Protein 5XW5 (pdb70)

Structure (mmCIF, N/CA/C/O backbone):
data_5XW5
#
_entry.id   5XW5
#
_cell.length_a   82.930
_cell.length_b   95.930
_cell.length_c   138.620
_cell.angle_alpha   90.000
_cell.angle_beta   90.000
_cell.angle_gamma   90.000
#
_symmetry.space_group_name_H-M   'P 21 21 21'
#
loop_
_entity.id
_entity.type
_entity.pdbx_description
1 polymer 'Tyrosine-protein phosphatase CDC14'
2 polymer 'Regulatory protein SWI6'
3 non-polymer 'SULFATE ION'
4 water water
#
loop_
_atom_site.group_PDB
_atom_site.id
_atom_site.type_symbol
_atom_site.label_atom_id
_atom_site.label_alt_id
_atom_site.label_comp_id
_atom_site.label_asym_id
_atom_site.label_entity_id
_atom_site.label_seq_id
_atom_site.pdbx_PDB_ins_code
_atom_site.Cartn_x
_atom_site.Cartn_y
_atom_site.Cartn_z
_atom_site.occupancy
_atom_site.B_iso_or_equiv
_atom_site.auth_seq_id
_atom_site.auth_comp_id
_atom_site.auth_asym_id
_atom_site.auth_atom_id
_atom_site.pdbx_PDB_model_num
ATOM 1 N N . ILE A 1 30 ? -3.782 -0.761 -64.912 1.00 41.77 -11 ILE A N 1
ATOM 2 C CA . ILE A 1 30 ? -4.587 0.060 -64.023 1.00 40.47 -11 ILE A CA 1
ATOM 3 C C . ILE A 1 30 ? -4.983 1.341 -64.737 1.00 42.51 -11 ILE A C 1
ATOM 4 O O . ILE A 1 30 ? -4.121 2.138 -65.106 1.00 40.15 -11 ILE A O 1
ATOM 9 N N . PRO A 1 31 ? -6.283 1.540 -64.932 1.00 46.15 -10 PRO A N 1
ATOM 10 C CA . PRO A 1 31 ? -6.742 2.761 -65.600 1.00 52.53 -10 PRO A CA 1
ATOM 11 C C . PRO A 1 31 ? -6.564 3.983 -64.715 1.00 48.88 -10 PRO A C 1
ATOM 12 O O . PRO A 1 31 ? -6.566 3.901 -63.482 1.00 37.50 -10 PRO A O 1
ATOM 16 N N . THR A 1 32 ? -6.395 5.129 -65.369 1.00 39.67 -9 THR A N 1
ATOM 17 C CA . THR A 1 32 ? -6.322 6.395 -64.654 1.00 37.35 -9 THR A CA 1
ATOM 18 C C . THR A 1 32 ? -7.637 6.662 -63.931 1.00 42.27 -9 THR A C 1
ATOM 19 O O . THR A 1 32 ? -8.710 6.257 -64.384 1.00 43.36 -9 THR A O 1
ATOM 23 N N . THR A 1 33 ? -7.546 7.344 -62.793 1.00 43.89 -8 THR A N 1
ATOM 24 C CA . THR A 1 33 ? -8.716 7.693 -62.005 1.00 42.59 -8 THR A CA 1
ATOM 25 C C . THR A 1 33 ? -8.428 9.017 -61.311 1.00 49.44 -8 THR A C 1
ATOM 26 O O . THR A 1 33 ? -7.318 9.556 -61.401 1.00 39.32 -8 THR A O 1
ATOM 30 N N . GLU A 1 34 ? -9.448 9.555 -60.633 1.00 53.74 -7 GLU A N 1
ATO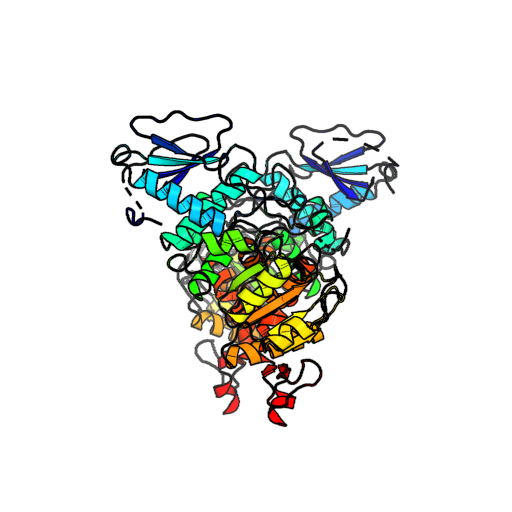M 31 C CA . GLU A 1 34 ? -9.282 10.787 -59.864 1.00 53.04 -7 GLU A CA 1
ATOM 32 C C . GLU A 1 34 ? -8.146 10.633 -58.857 1.00 51.99 -7 GLU A C 1
ATOM 33 O O . GLU A 1 34 ? -8.026 9.602 -58.196 1.00 49.59 -7 GLU A O 1
ATOM 39 N N . ASN A 1 35 ? -7.287 11.646 -58.771 1.00 47.72 -6 ASN A N 1
ATOM 40 C CA . ASN A 1 35 ? -6.056 11.555 -57.994 1.00 49.18 -6 ASN A CA 1
ATOM 41 C C . ASN A 1 35 ? -6.359 11.906 -56.540 1.00 55.51 -6 ASN A C 1
ATOM 42 O O . ASN A 1 35 ? -6.613 13.071 -56.208 1.00 56.60 -6 ASN A O 1
ATOM 47 N N . LEU A 1 36 ? -6.305 10.903 -55.670 1.00 48.02 -5 LEU A N 1
ATOM 48 C CA . LEU A 1 36 ? -6.651 11.084 -54.263 1.00 53.55 -5 LEU A CA 1
ATOM 49 C C . LEU A 1 36 ? -5.496 11.661 -53.450 1.00 43.77 -5 LEU A C 1
ATOM 50 O O . LEU A 1 36 ? -5.478 11.557 -52.226 1.00 48.52 -5 LEU A O 1
ATOM 55 N N . ARG A 1 43 ? -15.776 17.502 -49.889 1.00 72.50 2 ARG A N 1
ATOM 56 C CA . ARG A 1 43 ? -16.935 16.634 -49.707 1.00 62.50 2 ARG A CA 1
ATOM 57 C C . ARG A 1 43 ? -17.212 16.424 -48.222 1.00 61.42 2 ARG A C 1
ATOM 58 O O . ARG A 1 43 ? -16.291 16.410 -47.406 1.00 61.07 2 ARG A O 1
ATOM 66 N N . ARG A 1 44 ? -18.486 16.264 -47.876 1.00 62.96 3 ARG A N 1
ATOM 67 C CA . ARG A 1 44 ? -18.889 16.129 -46.485 1.00 65.85 3 ARG A CA 1
ATOM 68 C C . ARG A 1 44 ? -18.940 14.658 -46.080 1.00 62.36 3 ARG A C 1
ATOM 69 O O . ARG A 1 44 ? -19.170 13.770 -46.905 1.00 58.88 3 ARG A O 1
ATOM 77 N N . SER A 1 45 ? -18.722 14.413 -44.791 1.00 63.28 4 SER A N 1
ATOM 78 C CA . SER A 1 45 ? -18.607 13.057 -44.278 1.00 63.95 4 SER A CA 1
ATOM 79 C C . SER A 1 45 ? -19.958 12.354 -44.240 1.00 64.48 4 SER A C 1
ATOM 80 O O . SER A 1 45 ? -21.005 12.975 -44.048 1.00 72.15 4 SER A O 1
ATOM 83 N N . VAL A 1 46 ? -19.921 11.041 -44.436 1.00 61.91 5 VAL A N 1
ATOM 84 C CA . VAL A 1 46 ? -21.056 10.164 -44.183 1.00 59.44 5 VAL A CA 1
ATOM 85 C C . VAL A 1 46 ? -20.685 9.259 -43.018 1.00 58.96 5 VAL A C 1
ATOM 86 O O . VAL A 1 46 ? -19.505 8.982 -42.773 1.00 57.67 5 VAL A O 1
ATOM 90 N N . TYR A 1 47 ? -21.700 8.795 -42.291 1.00 62.75 6 TYR A N 1
ATOM 91 C CA . TYR A 1 47 ? -21.483 8.046 -41.057 1.00 60.67 6 TYR A CA 1
ATOM 92 C C . TYR A 1 47 ? -22.225 6.721 -41.128 1.00 60.18 6 TYR A C 1
ATOM 93 O O . TYR A 1 47 ? -23.459 6.696 -41.194 1.00 60.02 6 TYR A O 1
ATOM 102 N N . LEU A 1 48 ? -21.461 5.628 -41.110 1.00 56.69 7 LEU A N 1
ATOM 103 C CA . LEU A 1 48 ? -21.993 4.276 -41.129 1.00 49.96 7 LEU A CA 1
ATOM 104 C C . LEU A 1 48 ? -21.365 3.485 -39.994 1.00 54.83 7 LEU A C 1
ATOM 105 O O . LEU A 1 48 ? -20.192 3.679 -39.670 1.00 50.96 7 LEU A O 1
ATOM 110 N N . ASP A 1 49 ? -22.146 2.584 -39.398 1.00 55.75 8 ASP A N 1
ATOM 111 C CA . ASP A 1 49 ? -21.585 1.702 -38.387 1.00 56.79 8 ASP A CA 1
ATOM 112 C C . ASP A 1 49 ? -20.646 0.695 -39.037 1.00 50.48 8 ASP A C 1
ATOM 113 O O . ASP A 1 49 ? -20.789 0.352 -40.214 1.00 50.74 8 ASP A O 1
ATOM 118 N N . ASN A 1 50 ? -19.661 0.237 -38.258 1.00 44.39 9 ASN A N 1
ATOM 119 C CA . ASN A 1 50 ? -18.686 -0.756 -38.723 1.00 47.85 9 ASN A CA 1
ATOM 120 C C . ASN A 1 50 ? -17.991 -0.302 -40.002 1.00 39.62 9 ASN A C 1
ATOM 121 O O . ASN A 1 50 ? -17.638 -1.118 -40.857 1.00 40.45 9 ASN A O 1
ATOM 126 N N . THR A 1 51 ? -17.794 1.008 -40.137 1.00 34.46 10 THR A N 1
ATOM 127 C CA . THR A 1 51 ? -17.146 1.592 -41.302 1.00 33.75 10 THR A CA 1
ATOM 128 C C . THR A 1 51 ? -16.088 2.590 -40.844 1.00 33.41 10 THR A C 1
ATOM 129 O O . THR A 1 51 ? -16.292 3.327 -39.877 1.00 34.78 10 THR A O 1
ATOM 133 N N . ILE A 1 52 ? -14.950 2.590 -41.529 1.00 30.71 11 ILE A N 1
ATOM 134 C CA . ILE A 1 52 ? -13.835 3.478 -41.226 1.00 27.82 11 ILE A CA 1
ATOM 135 C C . ILE A 1 52 ? -13.638 4.418 -42.402 1.00 27.47 11 ILE A C 1
ATOM 136 O O . ILE A 1 52 ? -13.668 3.991 -43.562 1.00 30.27 11 ILE A O 1
ATOM 141 N N . GLU A 1 53 ? -13.407 5.694 -42.105 1.00 29.67 12 GLU A N 1
ATOM 142 C CA . GLU A 1 53 ? -13.246 6.713 -43.131 1.00 26.03 12 GLU A CA 1
ATOM 143 C C . GLU A 1 53 ? -11.781 6.823 -43.539 1.00 28.38 12 GLU A C 1
ATOM 144 O O . GLU A 1 53 ? -10.922 7.125 -42.706 1.00 28.30 12 GLU A O 1
ATOM 150 N N . PHE A 1 54 ? -11.491 6.586 -44.819 1.00 26.38 13 PHE A N 1
ATOM 151 C CA . PHE A 1 54 ? -10.153 6.857 -45.337 1.00 25.90 13 PHE A CA 1
ATOM 152 C C . PHE A 1 54 ? -10.050 8.230 -45.983 1.00 28.67 13 PHE A C 1
ATOM 153 O O . PHE A 1 54 ? -9.125 8.995 -45.682 1.00 34.85 13 PHE A O 1
ATOM 161 N N . LEU A 1 55 ? -10.989 8.556 -46.864 1.00 31.58 14 LEU A N 1
ATOM 162 C CA . LEU A 1 55 ? -11.091 9.876 -47.471 1.00 32.45 14 LEU A CA 1
ATOM 163 C C . LEU A 1 55 ? -12.517 10.358 -47.257 1.00 33.15 14 LEU A C 1
ATOM 164 O O . LEU A 1 55 ? -13.467 9.686 -47.671 1.00 29.26 14 LEU A O 1
ATOM 169 N N . ARG A 1 56 ? -12.666 11.500 -46.588 1.00 33.99 15 ARG A N 1
ATOM 170 C CA . ARG A 1 56 ? -13.988 11.992 -46.214 1.00 33.00 15 ARG A CA 1
ATOM 171 C C . ARG A 1 56 ? -14.900 12.095 -47.432 1.00 37.31 15 ARG A C 1
ATOM 172 O O . ARG A 1 56 ? -14.560 12.745 -48.425 1.00 41.46 15 ARG A O 1
ATOM 180 N N . GLY A 1 57 ? -16.044 11.421 -47.360 1.00 33.72 16 GLY A N 1
ATOM 181 C CA . GLY A 1 57 ? -17.046 11.453 -48.401 1.00 36.77 16 GLY A CA 1
ATOM 182 C C . GLY A 1 57 ? -16.763 10.620 -49.632 1.00 41.25 16 GLY A C 1
ATOM 183 O O . GLY A 1 57 ? -17.573 10.644 -50.566 1.00 36.18 16 GLY A O 1
ATOM 184 N N . ARG A 1 58 ? -15.665 9.865 -49.673 1.00 35.01 17 ARG A N 1
ATOM 185 C CA . ARG A 1 58 ? -15.309 9.225 -50.935 1.00 33.08 17 ARG A CA 1
ATOM 186 C C . ARG A 1 58 ? -14.814 7.787 -50.790 1.00 34.68 17 ARG A C 1
ATOM 187 O O . ARG A 1 58 ? -15.171 6.935 -51.609 1.00 27.77 17 ARG A O 1
ATOM 195 N N . VAL A 1 59 ? -13.985 7.493 -49.789 1.00 30.12 18 VAL A N 1
ATOM 196 C CA . VAL A 1 59 ? -13.441 6.141 -49.628 1.00 26.17 18 VAL A CA 1
ATOM 197 C C . VAL A 1 59 ? -13.622 5.699 -48.186 1.00 26.24 18 VAL A C 1
ATOM 198 O O . VAL A 1 59 ? -13.107 6.345 -47.263 1.00 29.19 18 VAL A O 1
ATOM 202 N N . TYR A 1 60 ? -14.333 4.589 -47.998 1.00 24.91 19 TYR A N 1
ATOM 203 C CA . TYR A 1 60 ? -14.592 4.024 -46.684 1.00 28.49 19 TYR A CA 1
ATOM 204 C C . TYR A 1 60 ? -14.248 2.540 -46.681 1.00 27.54 19 TYR A C 1
ATOM 205 O O . TYR A 1 60 ? -14.194 1.887 -47.727 1.00 26.66 19 TYR A O 1
ATOM 214 N N . LEU A 1 61 ? -14.024 2.010 -45.482 1.00 23.61 20 LEU A N 1
ATOM 215 C CA . LEU A 1 61 ? -13.696 0.600 -45.292 1.00 25.99 20 LEU A CA 1
ATOM 216 C C . LEU A 1 61 ? -14.709 -0.008 -44.334 1.00 22.88 20 LEU A C 1
ATOM 217 O O . LEU A 1 61 ? -14.759 0.363 -43.158 1.00 26.38 20 LEU A O 1
ATOM 222 N N . GLY A 1 62 ? -15.514 -0.946 -44.830 1.00 27.91 21 GLY A N 1
ATOM 223 C CA . GLY A 1 62 ? -16.543 -1.576 -44.040 1.00 23.83 21 GLY A CA 1
ATOM 224 C C . GLY A 1 62 ? -16.271 -3.051 -43.790 1.00 23.48 21 GLY A C 1
ATOM 225 O O . GLY A 1 62 ? -15.430 -3.690 -44.427 1.00 23.06 21 GLY A O 1
ATOM 226 N N . ALA A 1 63 ? -17.030 -3.593 -42.842 1.00 25.96 22 ALA A N 1
ATOM 227 C CA . ALA A 1 63 ? -17.003 -5.019 -42.533 1.00 29.89 22 ALA A CA 1
ATOM 228 C C . ALA A 1 63 ? -18.425 -5.466 -42.231 1.00 32.82 22 ALA A C 1
ATOM 229 O O . ALA A 1 63 ? -19.022 -5.008 -41.253 1.00 36.78 22 ALA A O 1
ATOM 231 N N . TYR A 1 64 ? -18.962 -6.351 -43.066 1.00 33.17 23 TYR A N 1
ATOM 232 C CA . TYR A 1 64 ? -20.343 -6.798 -42.950 1.00 39.86 23 TYR A CA 1
ATOM 233 C C . TYR A 1 64 ? -20.427 -8.286 -43.251 1.00 38.24 23 TYR A C 1
ATOM 234 O O . TYR A 1 64 ? -19.742 -8.785 -44.148 1.00 46.56 23 TYR A O 1
ATOM 243 N N . ASP A 1 65 ? -21.285 -8.986 -42.517 1.00 47.85 24 ASP A N 1
ATOM 244 C CA . ASP A 1 65 ? -21.546 -10.389 -42.809 1.00 53.19 24 ASP A CA 1
ATOM 245 C C . ASP A 1 65 ? -22.722 -10.578 -43.762 1.00 60.81 24 ASP A C 1
ATOM 246 O O . ASP A 1 65 ? -23.115 -11.719 -44.030 1.00 58.54 24 ASP A O 1
ATOM 251 N N . TYR A 1 66 ? -23.274 -9.491 -44.288 1.00 54.08 25 TYR A N 1
ATOM 252 C CA . TYR A 1 66 ? -24.330 -9.504 -45.291 1.00 56.54 25 TYR A CA 1
ATOM 253 C C . TYR A 1 66 ? -23.868 -8.703 -46.508 1.00 52.15 25 TYR A C 1
ATOM 254 O O . TYR A 1 66 ? -22.746 -8.192 -46.556 1.00 48.42 25 TYR A O 1
ATOM 263 N N . THR A 1 67 ? -24.744 -8.590 -47.502 1.00 48.81 26 THR A N 1
ATOM 264 C CA . THR A 1 67 ? -24.435 -7.787 -48.675 1.00 46.37 26 THR A CA 1
ATOM 265 C C . THR A 1 67 ? -25.159 -6.454 -48.570 1.00 49.54 26 THR A C 1
ATOM 266 O O . THR A 1 67 ? -26.388 -6.414 -48.729 1.00 53.22 26 THR A O 1
ATOM 270 N N . PRO A 1 68 ? -24.461 -5.350 -48.307 1.00 45.91 27 PRO A N 1
ATOM 271 C CA . PRO A 1 68 ? -25.150 -4.060 -48.189 1.00 46.77 27 PRO A CA 1
ATOM 272 C C . PRO A 1 68 ? -25.664 -3.585 -49.540 1.00 48.90 27 PRO A C 1
ATOM 273 O O . PRO A 1 68 ? -25.040 -3.815 -50.580 1.00 47.11 27 PRO A O 1
ATOM 277 N N . GLU A 1 69 ? -26.814 -2.918 -49.517 1.00 47.22 28 GLU A N 1
ATOM 278 C CA . GLU A 1 69 ? -27.432 -2.413 -50.734 1.00 46.07 28 GLU A CA 1
ATOM 279 C C . GLU A 1 69 ? -26.885 -1.032 -51.063 1.00 38.21 28 GLU A C 1
ATOM 280 O O . GLU A 1 69 ? -26.716 -0.192 -50.176 1.00 37.00 28 GLU A O 1
ATOM 286 N N . ASP A 1 70 ? -26.602 -0.809 -52.344 1.00 35.26 29 ASP A N 1
ATOM 287 C CA . ASP A 1 70 ? -26.183 0.507 -52.798 1.00 41.13 29 ASP A CA 1
ATOM 288 C C . ASP A 1 70 ? -27.319 1.513 -52.645 1.00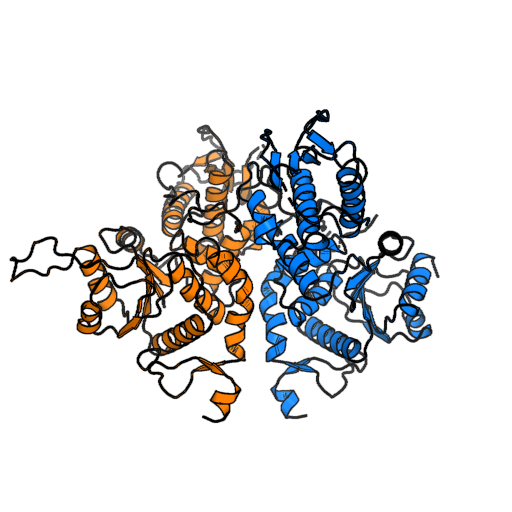 46.22 29 ASP A C 1
ATOM 289 O O . ASP A 1 70 ? -28.487 1.198 -52.880 1.00 47.40 29 ASP A O 1
ATOM 294 N N . THR A 1 71 ? -26.972 2.725 -52.236 1.00 50.34 30 THR A N 1
ATOM 295 C CA . THR A 1 71 ? -27.912 3.831 -52.145 1.00 52.05 30 THR A CA 1
ATOM 296 C C . THR A 1 71 ? -27.561 4.879 -53.194 1.00 54.92 30 THR A C 1
ATOM 297 O O . THR A 1 71 ? -26.624 4.719 -53.984 1.00 49.91 30 THR A O 1
ATOM 301 N N . ASP A 1 72 ? -28.332 5.969 -53.202 1.00 56.68 31 ASP A N 1
ATOM 302 C CA . ASP A 1 72 ? -28.009 7.081 -54.085 1.00 51.78 31 ASP A CA 1
ATOM 303 C C . ASP A 1 72 ? -26.761 7.820 -53.628 1.00 48.78 31 ASP A C 1
ATOM 304 O O . ASP A 1 72 ? -26.161 8.550 -54.422 1.00 44.78 31 ASP A O 1
ATOM 309 N N . GLU A 1 73 ? -26.354 7.637 -52.372 1.00 48.50 32 GLU A N 1
ATOM 310 C CA . GLU A 1 73 ? -25.161 8.269 -51.837 1.00 52.24 32 GLU A CA 1
ATOM 311 C C . GLU A 1 73 ? -24.006 7.299 -51.614 1.00 47.61 32 GLU A C 1
ATOM 312 O O . GLU A 1 73 ? -22.884 7.752 -51.359 1.00 46.26 32 GLU A O 1
ATOM 318 N N . LEU A 1 74 ? -24.241 5.989 -51.711 1.00 43.36 33 LEU A N 1
ATOM 319 C CA . LEU A 1 74 ? -23.236 4.994 -51.356 1.00 42.74 33 LEU A CA 1
ATOM 320 C C . LEU A 1 74 ? -23.203 3.872 -52.381 1.00 47.17 33 LEU A C 1
ATOM 321 O O . LEU A 1 74 ? -24.249 3.424 -52.861 1.00 44.57 33 LEU A O 1
ATOM 326 N N . VAL A 1 75 ? -21.993 3.416 -52.705 1.00 34.38 34 VAL A N 1
ATOM 327 C CA . VAL A 1 75 ? -21.788 2.218 -53.509 1.00 37.92 34 VAL A CA 1
ATOM 328 C C . VAL A 1 75 ? -20.791 1.327 -52.775 1.00 36.81 34 VAL A C 1
ATOM 329 O O . VAL A 1 75 ? -19.733 1.795 -52.338 1.00 32.89 34 VAL A O 1
ATOM 333 N N . PHE A 1 76 ? -21.148 0.059 -52.615 1.00 33.79 35 PHE A N 1
ATOM 334 C CA . PHE A 1 76 ? -20.375 -0.908 -51.852 1.00 37.11 35 PHE A CA 1
ATOM 335 C C . PHE A 1 76 ? -19.797 -1.955 -52.794 1.00 34.39 35 PHE A C 1
ATOM 336 O O . PHE A 1 76 ? -20.427 -2.333 -53.785 1.00 28.32 35 PHE A O 1
ATOM 344 N N . PHE A 1 77 ? -18.597 -2.437 -52.476 1.00 27.04 36 PHE A N 1
ATOM 345 C CA . PHE A 1 77 ? -18.024 -3.518 -53.260 1.00 25.48 36 PHE A CA 1
ATOM 346 C C . PHE A 1 77 ? -17.048 -4.303 -52.397 1.00 26.08 36 PHE A C 1
ATOM 347 O O . PHE A 1 77 ? -16.424 -3.757 -51.483 1.00 24.95 36 PHE A O 1
ATOM 355 N N . THR A 1 78 ? -16.958 -5.598 -52.690 1.00 22.92 37 THR A N 1
ATOM 356 C CA . THR A 1 78 ? -16.051 -6.523 -52.025 1.00 26.12 37 THR A CA 1
ATOM 357 C C . THR A 1 78 ? -15.332 -7.318 -53.105 1.00 29.46 37 THR A C 1
ATOM 358 O O . THR A 1 78 ? -15.854 -7.495 -54.210 1.00 25.19 37 THR A O 1
ATOM 362 N N . VAL A 1 79 ? -14.115 -7.773 -52.803 1.00 22.98 38 VAL A N 1
ATOM 363 C CA . VAL A 1 79 ? -13.390 -8.638 -53.727 1.00 22.00 38 VAL A CA 1
ATOM 364 C C . VAL A 1 79 ? -13.241 -10.051 -53.174 1.00 21.57 38 VAL A C 1
ATOM 365 O O . VAL A 1 79 ? -12.581 -10.888 -53.790 1.00 22.12 38 VAL A O 1
ATOM 369 N N . GLU A 1 80 ? -13.876 -10.347 -52.038 1.00 25.03 39 GLU A N 1
ATOM 370 C CA . GLU A 1 80 ? -13.725 -11.654 -51.404 1.00 26.93 39 GLU A CA 1
ATOM 371 C C . GLU A 1 80 ? -14.263 -12.796 -52.257 1.00 32.21 39 GLU A C 1
ATOM 372 O O . GLU A 1 80 ? -13.887 -13.951 -52.030 1.00 26.60 39 GLU A O 1
ATOM 378 N N . ASP A 1 81 ? -15.135 -12.503 -53.218 1.00 24.75 40 ASP A N 1
ATOM 379 C CA . ASP A 1 81 ? -15.688 -13.484 -54.140 1.00 27.89 40 ASP A CA 1
ATOM 380 C C . ASP A 1 81 ? -14.798 -13.730 -55.350 1.00 26.15 40 ASP A C 1
ATOM 381 O O . ASP A 1 81 ? -15.133 -14.569 -56.190 1.00 25.73 40 ASP A O 1
ATOM 386 N N . ALA A 1 82 ? -13.684 -13.011 -55.469 1.00 20.29 41 ALA A N 1
ATOM 387 C CA . ALA A 1 82 ? -12.874 -13.069 -56.675 1.00 22.32 41 ALA A CA 1
ATOM 388 C C . ALA A 1 82 ? -11.376 -13.093 -56.422 1.00 21.73 41 ALA A C 1
ATOM 389 O O . ALA A 1 82 ? -10.640 -13.571 -57.290 1.00 21.75 41 ALA A O 1
ATOM 391 N N . ILE A 1 83 ? -10.888 -12.594 -55.288 1.00 19.89 42 ILE A N 1
ATOM 392 C CA . ILE A 1 83 ? -9.458 -12.476 -55.028 1.00 17.59 42 ILE A CA 1
ATOM 393 C C . ILE A 1 83 ? -9.169 -13.304 -53.780 1.00 16.97 42 ILE A C 1
ATOM 394 O O . ILE A 1 83 ? -9.649 -12.976 -52.687 1.00 19.49 42 ILE A O 1
ATOM 399 N N . PHE A 1 84 ? -8.384 -14.369 -53.941 1.00 19.01 43 PHE A N 1
ATOM 400 C CA . PHE A 1 84 ? -8.256 -15.425 -52.941 1.00 20.34 43 PHE A CA 1
ATOM 401 C C . PHE A 1 84 ? -6.807 -15.597 -52.509 1.00 18.31 43 PHE A C 1
ATOM 402 O O . PHE A 1 84 ? -5.934 -15.874 -53.341 1.00 18.33 43 PHE A O 1
ATOM 410 N N . TYR A 1 85 ? -6.562 -15.494 -51.204 1.00 20.87 44 TYR A N 1
ATOM 411 C CA . TYR A 1 85 ? -5.276 -15.889 -50.650 1.00 16.66 44 TYR A CA 1
ATOM 412 C C . TYR A 1 85 ? -5.225 -17.407 -50.543 1.00 19.13 44 TYR A C 1
ATOM 413 O O . TYR A 1 85 ? -6.152 -18.027 -50.015 1.00 22.87 44 TYR A O 1
ATOM 422 N N . ASN A 1 86 ? -4.135 -18.001 -51.033 1.00 18.08 45 ASN A N 1
ATOM 423 C CA . ASN A 1 86 ? -3.969 -19.459 -51.088 1.00 18.58 45 ASN A CA 1
ATOM 424 C C . ASN A 1 86 ? -3.073 -19.894 -49.930 1.00 15.94 45 ASN A C 1
ATOM 425 O O . ASN A 1 86 ? -1.848 -19.873 -50.043 1.00 20.17 45 ASN A O 1
ATOM 430 N N . SER A 1 87 ? -3.684 -20.310 -48.826 1.00 16.36 46 SER A N 1
ATOM 431 C CA . SER A 1 87 ? -2.932 -20.549 -47.595 1.00 17.92 46 SER A CA 1
ATOM 432 C C . SER A 1 87 ? -2.087 -21.812 -47.674 1.00 19.52 46 SER A C 1
ATOM 433 O O . SER A 1 87 ? -2.524 -22.835 -48.206 1.00 20.13 46 SER A O 1
ATOM 436 N N . PHE A 1 88 ? -0.882 -21.748 -47.094 1.00 16.07 47 PHE A N 1
ATOM 437 C CA . PHE A 1 88 ? -0.046 -22.939 -46.964 1.00 18.44 47 PHE A CA 1
ATOM 438 C C . PHE A 1 88 ? -0.531 -23.814 -45.819 1.00 19.13 47 PHE A C 1
ATOM 439 O O . PHE A 1 88 ? -0.626 -25.035 -45.958 1.00 17.52 47 PHE A O 1
ATOM 447 N N . HIS A 1 89 ? -0.836 -23.200 -44.683 1.00 14.96 48 HIS A N 1
ATOM 448 C CA . HIS A 1 89 ? -1.342 -23.929 -43.527 1.00 16.33 48 HIS A CA 1
ATOM 449 C C . HIS A 1 89 ? -2.364 -23.072 -42.799 1.00 16.67 48 HIS A C 1
ATOM 450 O O . HIS A 1 89 ? -3.562 -23.169 -43.089 1.00 17.65 48 HIS A O 1
ATOM 457 N N . LEU A 1 90 ? -1.906 -22.235 -41.864 1.00 16.94 49 LEU A N 1
ATOM 458 C CA . LEU A 1 90 ? -2.779 -21.338 -41.117 1.00 14.41 49 LEU A CA 1
ATOM 459 C C . LEU A 1 90 ? -2.486 -19.867 -41.382 1.00 17.51 49 LEU A C 1
ATOM 460 O O . LEU A 1 90 ? -3.188 -18.997 -40.846 1.00 15.73 49 LEU A O 1
ATOM 465 N N . ASP A 1 91 ? -1.476 -19.568 -42.196 1.00 15.80 50 ASP A N 1
ATOM 466 C CA . ASP A 1 91 ? -1.350 -18.235 -42.764 1.00 16.16 50 ASP A CA 1
ATOM 467 C C . ASP A 1 91 ? -2.638 -17.871 -43.495 1.00 17.38 50 ASP A C 1
ATOM 468 O O . ASP A 1 91 ? -3.307 -18.725 -44.084 1.00 16.27 50 ASP A O 1
ATOM 473 N N . PHE A 1 92 ? -2.988 -16.589 -43.459 1.00 14.74 51 PHE A N 1
ATOM 474 C CA . PHE A 1 92 ? -4.186 -16.095 -44.120 1.00 19.24 51 PHE A CA 1
ATOM 475 C C . PHE A 1 92 ? -3.936 -14.821 -44.917 1.00 16.48 51 PHE A C 1
ATOM 476 O O . PHE A 1 92 ? -4.849 -14.354 -45.599 1.00 16.88 51 PHE A O 1
ATOM 484 N N . GLY A 1 93 ? -2.735 -14.256 -44.854 1.00 15.02 52 GLY A N 1
ATOM 485 C CA . GLY A 1 93 ? -2.437 -12.980 -45.462 1.00 16.46 52 GLY A CA 1
ATOM 486 C C . GLY A 1 93 ? -1.031 -12.543 -45.087 1.00 16.76 52 GLY A C 1
ATOM 487 O O . GLY A 1 93 ? -0.309 -13.262 -44.389 1.00 16.82 52 GLY A O 1
ATOM 488 N N . PRO A 1 94 ? -0.612 -11.347 -45.532 1.00 16.41 53 PRO A N 1
ATOM 489 C CA . PRO A 1 94 ? -1.428 -10.377 -46.281 1.00 14.58 53 PRO A CA 1
ATOM 490 C C . PRO A 1 94 ? -1.659 -10.765 -47.744 1.00 15.30 53 PRO A C 1
ATOM 491 O O . PRO A 1 94 ? -0.989 -11.660 -48.268 1.00 13.52 53 PRO A O 1
ATOM 495 N N . MET A 1 95 ? -2.621 -10.102 -48.380 1.00 13.88 54 MET A N 1
ATOM 496 C CA . MET A 1 95 ? -2.793 -10.235 -49.822 1.00 17.62 54 MET A CA 1
ATOM 497 C C . MET A 1 95 ? -1.531 -9.762 -50.534 1.00 17.15 54 MET A C 1
ATOM 498 O O . MET A 1 95 ? -0.827 -8.869 -50.056 1.00 17.65 54 MET A O 1
ATOM 503 N N . ASN A 1 96 ? -1.245 -10.362 -51.692 1.00 12.41 55 ASN A N 1
ATOM 504 C CA . ASN A 1 96 ? 0.025 -10.126 -52.360 1.00 14.35 55 ASN A CA 1
ATOM 505 C C . ASN A 1 96 ? -0.111 -9.043 -53.438 1.00 16.25 55 ASN A C 1
ATOM 506 O O . ASN A 1 96 ? -1.179 -8.469 -53.663 1.00 15.79 55 ASN A O 1
ATOM 511 N N . ILE A 1 97 ? 1.013 -8.744 -54.094 1.00 13.16 56 ILE A N 1
ATOM 512 C CA . ILE A 1 97 ? 1.027 -7.634 -55.051 1.00 14.51 56 ILE A CA 1
ATOM 513 C C . ILE A 1 97 ? 0.117 -7.915 -56.250 1.00 18.69 56 ILE A C 1
ATOM 514 O O . ILE A 1 97 ? -0.442 -6.982 -56.840 1.00 15.73 56 ILE A O 1
ATOM 519 N N . GLY A 1 98 ? -0.063 -9.183 -56.632 1.00 19.74 57 GLY A N 1
ATOM 520 C CA . GLY A 1 98 ? -0.991 -9.480 -57.722 1.00 18.87 57 GLY A CA 1
ATOM 521 C C . GLY A 1 98 ? -2.438 -9.263 -57.320 1.00 19.56 57 GLY A C 1
ATOM 522 O O . GLY A 1 98 ? -3.230 -8.700 -58.084 1.00 17.50 57 GLY A O 1
ATOM 523 N N . HIS A 1 99 ? -2.799 -9.701 -56.109 1.00 15.35 58 HIS A N 1
ATOM 524 C CA . HIS A 1 99 ? -4.090 -9.360 -55.518 1.00 16.47 58 HIS A CA 1
ATOM 525 C C . HIS A 1 99 ? -4.312 -7.856 -55.511 1.00 17.38 58 HIS A C 1
ATOM 526 O O . HIS A 1 99 ? -5.385 -7.367 -55.886 1.00 18.27 58 HIS A O 1
ATOM 533 N N . LEU A 1 100 ? -3.309 -7.107 -55.050 1.00 16.86 59 LEU A N 1
ATOM 534 C CA . LEU A 1 100 ? -3.457 -5.663 -54.926 1.00 16.41 59 LEU A CA 1
ATOM 535 C C . LEU A 1 100 ? -3.665 -5.014 -56.289 1.00 18.17 59 LEU A C 1
ATOM 536 O O . LEU A 1 100 ? -4.528 -4.141 -56.451 1.00 18.52 59 LEU A O 1
ATOM 541 N N . TYR A 1 101 ? -2.888 -5.443 -57.280 1.00 16.32 60 TYR A N 1
ATOM 542 C CA . TYR A 1 101 ? -3.028 -4.911 -58.633 1.00 18.03 60 TYR A CA 1
ATOM 543 C C . TYR A 1 101 ? -4.437 -5.140 -59.168 1.00 19.72 60 TYR A C 1
ATOM 544 O O . TYR A 1 101 ? -5.046 -4.236 -59.753 1.00 18.66 60 TYR A O 1
ATOM 553 N N . ARG A 1 102 ? -4.977 -6.341 -58.957 1.00 17.94 61 ARG A N 1
ATOM 554 C CA . ARG A 1 102 ? -6.334 -6.628 -59.406 1.00 22.23 61 ARG A CA 1
ATOM 555 C C . ARG A 1 102 ? -7.356 -5.830 -58.610 1.00 22.50 61 ARG A C 1
ATOM 556 O O . ARG A 1 102 ? -8.333 -5.334 -59.180 1.00 19.87 61 ARG A O 1
ATOM 564 N N . PHE A 1 103 ? -7.146 -5.682 -57.295 1.00 19.11 62 PHE A N 1
ATOM 565 C CA . PHE A 1 103 ? -8.003 -4.790 -56.517 1.00 20.83 62 PHE A CA 1
ATOM 566 C C . PHE A 1 103 ? -7.988 -3.377 -57.090 1.00 24.92 62 PHE A C 1
ATOM 567 O O . PHE A 1 103 ? -9.038 -2.726 -57.181 1.00 24.43 62 PHE A O 1
ATOM 575 N N . ALA A 1 104 ? -6.809 -2.879 -57.474 1.00 16.91 63 ALA A N 1
ATOM 576 C CA . ALA A 1 104 ? -6.726 -1.515 -57.992 1.00 20.03 63 ALA A CA 1
ATOM 577 C C . ALA A 1 104 ? -7.551 -1.349 -59.267 1.00 23.23 63 ALA A C 1
ATOM 578 O O . ALA A 1 104 ? -8.234 -0.333 -59.443 1.00 22.27 63 ALA A O 1
ATOM 580 N N . VAL A 1 105 ? -7.513 -2.341 -60.160 1.00 20.13 64 VAL A N 1
ATOM 581 C CA . VAL A 1 105 ? -8.303 -2.262 -61.393 1.00 24.73 64 VAL A CA 1
ATOM 582 C C . VAL A 1 105 ? -9.791 -2.216 -61.065 1.00 26.70 64 VAL A C 1
ATOM 583 O O . VAL A 1 105 ? -10.541 -1.388 -61.602 1.00 26.46 64 VAL A O 1
ATOM 587 N N . ILE A 1 106 ? -10.235 -3.106 -60.174 1.00 23.88 65 ILE A N 1
ATOM 588 C CA . ILE A 1 106 ? -11.642 -3.160 -59.783 1.00 28.47 65 ILE A CA 1
ATOM 589 C C . ILE A 1 106 ? -12.064 -1.857 -59.115 1.00 31.90 65 ILE A C 1
ATOM 590 O O . ILE A 1 106 ? -13.146 -1.322 -59.393 1.00 29.36 65 ILE A O 1
ATOM 595 N N . PHE A 1 107 ? -11.223 -1.337 -58.212 1.00 24.84 66 PHE A N 1
ATOM 596 C CA . PHE A 1 107 ? -11.500 -0.079 -57.518 1.00 28.14 66 PHE A CA 1
ATOM 597 C C . PHE A 1 107 ? -11.627 1.083 -58.501 1.00 28.31 66 PHE A C 1
ATOM 598 O O . PHE A 1 107 ? -12.566 1.889 -58.419 1.00 26.35 66 PHE A O 1
ATOM 606 N N . HIS A 1 108 ? -10.686 1.188 -59.442 1.00 21.40 67 HIS A N 1
ATOM 607 C CA . HIS A 1 108 ? -10.703 2.321 -60.362 1.00 27.76 67 HIS A CA 1
ATOM 608 C C . HIS A 1 108 ? -11.895 2.267 -61.305 1.00 32.23 67 HIS A C 1
ATOM 609 O O . HIS A 1 108 ? -12.397 3.315 -61.726 1.00 30.36 67 HIS A O 1
ATOM 616 N N . GLU A 1 109 ? -12.356 1.066 -61.650 1.00 31.02 68 GLU A N 1
ATOM 617 C CA . GLU A 1 109 ? -13.558 0.947 -62.467 1.00 37.05 68 GLU A CA 1
ATOM 618 C C . GLU A 1 109 ? -14.779 1.477 -61.722 1.00 44.91 68 GLU A C 1
ATOM 619 O O . GLU A 1 109 ? -15.656 2.113 -62.321 1.00 40.47 68 GLU A O 1
ATOM 625 N N . ILE A 1 110 ? -14.848 1.233 -60.411 1.00 32.91 69 ILE A N 1
ATOM 626 C CA . ILE A 1 110 ? -15.948 1.764 -59.614 1.00 37.08 69 ILE A CA 1
ATOM 627 C C . ILE A 1 110 ? -15.818 3.276 -59.454 1.00 40.26 69 ILE A C 1
ATOM 628 O O . ILE A 1 110 ? -16.801 4.012 -59.606 1.00 38.52 69 ILE A O 1
ATOM 633 N N . LEU A 1 111 ? -14.605 3.767 -59.168 1.00 30.50 70 LEU A N 1
ATOM 634 C CA . LEU A 1 111 ? -14.389 5.208 -59.035 1.00 36.02 70 LEU A CA 1
ATOM 635 C C . LEU A 1 111 ? -14.680 5.965 -60.329 1.00 38.03 70 LEU A C 1
ATOM 636 O O . LEU A 1 111 ? -15.074 7.136 -60.285 1.00 37.55 70 LEU A O 1
ATOM 641 N N . ASN A 1 112 ? -14.467 5.335 -61.481 1.00 39.23 71 ASN A N 1
ATOM 642 C CA . ASN A 1 112 ? -14.618 6.010 -62.768 1.00 46.03 71 ASN A CA 1
ATOM 643 C C . ASN A 1 112 ? -16.019 5.882 -63.351 1.00 43.99 71 ASN A C 1
ATOM 644 O O . ASN A 1 112 ? -16.278 6.433 -64.424 1.00 44.29 71 ASN A O 1
ATOM 649 N N . ASP A 1 113 ? -16.910 5.164 -62.690 1.00 42.79 72 ASP A N 1
ATOM 650 C CA . ASP A 1 113 ? -18.276 5.022 -63.172 1.00 47.78 72 ASP A CA 1
ATOM 651 C C . ASP A 1 113 ? -19.014 6.342 -63.001 1.00 43.72 72 ASP A C 1
ATOM 652 O O . ASP A 1 113 ? -19.085 6.857 -61.877 1.00 42.95 72 ASP A O 1
ATOM 657 N N . PRO A 1 114 ? -19.563 6.930 -64.070 1.00 48.77 73 PRO A N 1
ATOM 658 C CA . PRO A 1 114 ? -20.359 8.158 -63.897 1.00 45.72 73 PRO A CA 1
ATOM 659 C C . PRO A 1 114 ? -21.545 7.975 -62.971 1.00 42.87 73 PRO A C 1
ATOM 660 O O . PRO A 1 114 ? -21.977 8.943 -62.330 1.00 48.14 73 PRO A O 1
ATOM 664 N N . GLU A 1 115 ? -22.082 6.755 -62.880 1.00 42.12 74 GLU A N 1
ATOM 665 C CA . GLU A 1 115 ? -23.141 6.473 -61.919 1.00 48.50 74 GLU A CA 1
ATOM 666 C C . GLU A 1 115 ? -22.713 6.793 -60.490 1.00 52.29 74 GLU A C 1
ATOM 667 O O . GLU A 1 115 ? -23.551 7.174 -59.664 1.00 51.36 74 GLU A O 1
ATOM 673 N N . ASN A 1 116 ? -21.419 6.663 -60.185 1.00 50.75 75 ASN A N 1
ATOM 674 C CA . ASN A 1 116 ? -20.901 6.827 -58.832 1.00 42.96 75 ASN A CA 1
ATOM 675 C C . ASN A 1 116 ? -20.221 8.181 -58.613 1.00 46.17 75 ASN A C 1
ATOM 676 O O . ASN A 1 116 ? -19.431 8.324 -57.673 1.00 45.66 75 ASN A O 1
ATOM 681 N N . ALA A 1 117 ? -20.533 9.184 -59.445 1.00 43.20 76 ALA A N 1
ATOM 682 C CA . ALA A 1 117 ? -19.816 10.460 -59.384 1.00 46.48 76 ALA A CA 1
ATOM 683 C C . ALA A 1 117 ? -20.010 11.173 -58.046 1.00 44.15 76 ALA A C 1
ATOM 684 O O . ALA A 1 117 ? -19.071 11.786 -57.527 1.00 52.03 76 ALA A O 1
ATOM 686 N N . ASN A 1 118 ? -21.214 11.126 -57.481 1.00 44.60 77 ASN A N 1
ATOM 687 C CA . ASN A 1 118 ? -21.500 11.737 -56.185 1.00 48.32 77 ASN A CA 1
ATOM 688 C C . ASN A 1 118 ? -21.868 10.679 -55.148 1.00 52.47 77 ASN A C 1
ATOM 689 O O . ASN A 1 118 ? -22.798 10.849 -54.359 1.00 51.97 77 ASN A O 1
ATOM 694 N N . LYS A 1 119 ? -21.136 9.572 -55.132 1.00 44.75 78 LYS A N 1
ATOM 695 C CA . LYS A 1 119 ? -21.302 8.544 -54.118 1.00 42.12 78 LYS A CA 1
ATOM 696 C C . LYS A 1 119 ? -19.997 8.369 -53.356 1.00 38.29 78 LYS A C 1
ATOM 697 O O . LYS A 1 119 ? -18.907 8.596 -53.897 1.00 39.40 78 LYS A O 1
ATOM 703 N N . ALA A 1 120 ? -20.116 7.993 -52.086 1.00 40.78 79 ALA A N 1
ATOM 704 C CA . ALA A 1 120 ? -18.968 7.493 -51.342 1.00 41.28 79 ALA A CA 1
ATOM 705 C C . ALA A 1 120 ? -18.793 6.011 -51.650 1.00 44.27 79 ALA A C 1
ATOM 706 O O . ALA A 1 120 ? -19.772 5.259 -51.686 1.00 36.06 79 ALA A O 1
ATOM 708 N N . VAL A 1 121 ? -17.553 5.598 -51.907 1.00 35.35 80 VAL A N 1
ATOM 709 C CA . VAL A 1 121 ? -17.248 4.198 -52.186 1.00 33.80 80 VAL A CA 1
ATOM 710 C C . VAL A 1 121 ? -16.883 3.505 -50.881 1.00 30.99 80 VAL A C 1
ATOM 711 O O . VAL A 1 121 ? -15.995 3.965 -50.154 1.00 29.11 80 VAL A O 1
ATOM 715 N N . VAL A 1 122 ? -17.567 2.402 -50.583 1.00 27.24 81 VAL A N 1
ATOM 716 C CA . VAL A 1 122 ? -17.302 1.606 -49.388 1.00 27.65 81 VAL A CA 1
ATOM 717 C C . VAL A 1 122 ? -16.761 0.255 -49.848 1.00 29.83 81 VAL A C 1
ATOM 718 O O . VAL A 1 122 ? -17.520 -0.613 -50.303 1.00 25.46 81 VAL A O 1
ATOM 722 N N . PHE A 1 123 ? -15.446 0.081 -49.743 1.00 27.01 82 PHE A N 1
ATOM 723 C CA . PHE A 1 123 ? -14.819 -1.230 -49.885 1.00 26.28 82 PHE A CA 1
ATOM 724 C C . PHE A 1 123 ? -15.069 -2.029 -48.612 1.00 25.45 82 PHE A C 1
ATOM 725 O O . PHE A 1 123 ? -14.870 -1.514 -47.508 1.00 24.69 82 PHE A O 1
ATOM 733 N N . TYR A 1 124 ? -15.529 -3.274 -48.744 1.00 21.85 83 TYR A N 1
ATOM 734 C CA . TYR A 1 124 ? -15.821 -4.049 -47.546 1.00 22.92 83 TYR A CA 1
ATOM 735 C C . TYR A 1 124 ? -15.367 -5.495 -47.680 1.00 23.69 83 TYR A C 1
ATOM 736 O O . TYR A 1 124 ? -15.079 -5.998 -48.772 1.00 23.64 83 TYR A O 1
ATOM 745 N N . SER A 1 125 ? -15.286 -6.137 -46.519 1.00 25.04 84 SER A N 1
ATOM 746 C CA . SER A 1 125 ? -14.994 -7.547 -46.345 1.00 24.02 84 SER A CA 1
ATOM 747 C C . SER A 1 125 ? -16.056 -8.130 -45.425 1.00 25.83 84 SER A C 1
ATOM 748 O O . SER A 1 125 ? -16.853 -7.399 -44.829 1.00 25.05 84 SER A O 1
ATOM 751 N N . SER A 1 126 ? -16.051 -9.457 -45.293 1.00 24.01 85 SER A N 1
ATOM 752 C CA . SER A 1 126 ? -16.800 -10.099 -44.221 1.00 28.87 85 SER A CA 1
ATOM 753 C C . SER A 1 126 ? -16.187 -9.714 -42.872 1.00 34.10 85 SER A C 1
ATOM 754 O O . SER A 1 126 ? -15.153 -9.043 -42.797 1.00 29.21 85 SER A O 1
ATOM 757 N N . ALA A 1 127 ? -16.831 -10.142 -41.784 1.00 25.62 86 ALA A N 1
ATOM 758 C CA . ALA A 1 127 ? -16.563 -9.562 -40.474 1.00 31.13 86 ALA A CA 1
ATOM 759 C C . ALA A 1 127 ? -15.497 -10.292 -39.660 1.00 25.59 86 ALA A C 1
ATOM 760 O O . ALA A 1 127 ? -15.233 -9.879 -38.529 1.00 24.40 86 ALA A O 1
ATOM 762 N N . SER A 1 128 ? -14.883 -11.356 -40.171 1.00 19.80 87 SER A N 1
ATOM 763 C CA . SER A 1 128 ? -13.858 -12.018 -39.374 1.00 24.16 87 SER A CA 1
ATOM 764 C C . SER A 1 128 ? -12.628 -11.122 -39.239 1.00 18.48 87 SER A C 1
ATOM 765 O O . SER A 1 128 ? -12.331 -10.299 -40.106 1.00 18.50 87 SER A O 1
ATOM 768 N N . THR A 1 129 ? -11.909 -11.287 -38.131 1.00 18.83 88 THR A N 1
ATOM 769 C CA . THR A 1 129 ? -10.739 -10.448 -37.907 1.00 19.74 88 THR A CA 1
ATOM 770 C C . THR A 1 129 ? -9.646 -10.707 -38.945 1.00 18.37 88 THR A C 1
ATOM 771 O O . THR A 1 129 ? -8.842 -9.813 -39.230 1.00 18.28 88 THR A O 1
ATOM 775 N N . ARG A 1 130 ? -9.602 -11.911 -39.520 1.00 18.09 89 ARG A N 1
ATOM 776 C CA . ARG A 1 130 ? -8.618 -12.193 -40.558 1.00 17.84 89 ARG A CA 1
ATOM 777 C C . ARG A 1 130 ? -8.985 -11.514 -41.872 1.00 23.92 89 ARG A C 1
ATOM 778 O O . ARG A 1 130 ? -8.138 -10.884 -42.518 1.00 18.71 89 ARG A O 1
ATOM 786 N N . GLN A 1 131 ? -10.240 -11.645 -42.304 1.00 18.72 90 GLN A N 1
ATOM 787 C CA . GLN A 1 131 ? -10.601 -11.015 -43.571 1.00 21.32 90 GLN A CA 1
ATOM 788 C C . GLN A 1 131 ? -10.607 -9.494 -43.456 1.00 16.35 90 GLN A C 1
ATOM 789 O O . GLN A 1 131 ? -10.300 -8.800 -44.431 1.00 17.23 90 GLN A O 1
ATOM 795 N N . ARG A 1 132 ? -10.907 -8.957 -42.271 1.00 16.33 91 ARG A N 1
ATOM 796 C CA . ARG A 1 132 ? -10.795 -7.516 -42.077 1.00 18.33 91 ARG A CA 1
ATOM 797 C C . ARG A 1 132 ? -9.342 -7.069 -42.165 1.00 19.37 91 ARG A C 1
ATOM 798 O O . ARG A 1 132 ? -9.047 -6.030 -42.762 1.00 17.44 91 ARG A O 1
ATOM 806 N N . ALA A 1 133 ? -8.419 -7.846 -41.588 1.00 17.32 92 ALA A N 1
ATOM 807 C CA . ALA A 1 133 ? -7.001 -7.502 -41.700 1.00 19.75 92 ALA A CA 1
ATOM 808 C C . ALA A 1 133 ? -6.552 -7.489 -43.155 1.00 17.36 92 ALA A C 1
ATOM 809 O O . ALA A 1 133 ? -5.850 -6.570 -43.588 1.00 17.51 92 ALA A O 1
ATOM 811 N N . ASN A 1 134 ? -6.949 -8.500 -43.926 1.00 15.49 93 ASN A N 1
ATOM 812 C CA . ASN A 1 134 ? -6.564 -8.544 -45.334 1.00 17.77 93 ASN A CA 1
ATOM 813 C C . ASN A 1 134 ? -7.100 -7.338 -46.099 1.00 17.59 93 ASN A C 1
ATOM 814 O O . ASN A 1 134 ? -6.380 -6.731 -46.900 1.00 18.08 93 ASN A O 1
ATOM 819 N N . ALA A 1 135 ? -8.379 -7.000 -45.900 1.00 19.56 94 ALA A N 1
ATOM 820 C CA . ALA A 1 135 ? -8.965 -5.904 -46.666 1.00 16.35 94 ALA A CA 1
ATOM 821 C C . ALA A 1 135 ? -8.340 -4.575 -46.270 1.00 17.94 94 ALA A C 1
ATOM 822 O O . ALA A 1 135 ? -8.004 -3.756 -47.135 1.00 18.54 94 ALA A O 1
ATOM 824 N N . ALA A 1 136 ? -8.157 -4.359 -44.965 1.00 18.61 95 ALA A N 1
ATOM 825 C CA . ALA A 1 136 ? -7.543 -3.128 -44.482 1.00 14.12 95 ALA A CA 1
ATOM 826 C C . ALA A 1 136 ? -6.121 -2.988 -45.001 1.00 17.57 95 ALA A C 1
ATOM 827 O O . ALA A 1 136 ? -5.730 -1.931 -45.509 1.00 17.15 95 ALA A O 1
ATOM 829 N N . CYS A 1 137 ? -5.324 -4.052 -44.876 1.00 17.69 96 CYS A N 1
ATOM 830 C CA . CYS A 1 137 ? -3.941 -3.981 -45.335 1.00 18.15 96 CYS A CA 1
ATOM 831 C C . CYS A 1 137 ? -3.879 -3.765 -46.841 1.00 18.03 96 CYS A C 1
ATOM 832 O O . CYS A 1 137 ? -3.036 -3.002 -47.334 1.00 17.54 96 CYS A O 1
ATOM 835 N N . MET A 1 138 ? -4.783 -4.399 -47.593 1.00 16.90 97 MET A N 1
ATOM 836 C CA . MET A 1 138 ? -4.751 -4.214 -49.043 1.00 15.82 97 MET A CA 1
ATOM 837 C C . MET A 1 138 ? -5.149 -2.792 -49.443 1.00 15.78 97 MET A C 1
ATOM 838 O O . MET A 1 138 ? -4.537 -2.208 -50.343 1.00 18.79 97 MET A O 1
ATOM 843 N N . LEU A 1 139 ? -6.159 -2.206 -48.792 1.00 17.58 98 LEU A N 1
ATOM 844 C CA . LEU A 1 139 ? -6.482 -0.803 -49.077 1.00 17.63 98 LEU A CA 1
ATOM 845 C C . LEU A 1 139 ? -5.329 0.124 -48.691 1.00 18.19 98 LEU A C 1
ATOM 846 O O . LEU A 1 139 ? -5.045 1.111 -49.387 1.00 16.87 98 LEU A O 1
ATOM 851 N N . CYS A 1 140 ? -4.650 -0.174 -47.580 1.00 16.56 99 CYS A N 1
ATOM 852 C CA . CYS A 1 140 ? -3.488 0.626 -47.198 1.00 18.42 99 CYS A CA 1
ATOM 853 C C . CYS A 1 140 ? -2.389 0.526 -48.244 1.00 19.34 99 CYS A C 1
ATOM 854 O O . CYS A 1 140 ? -1.789 1.535 -48.632 1.00 18.08 99 CYS A O 1
ATOM 857 N N . CYS A 1 141 ? -2.082 -0.700 -48.683 1.00 18.08 100 CYS A N 1
ATOM 858 C CA . CYS A 1 141 ? -1.057 -0.877 -49.701 1.00 15.70 100 CYS A CA 1
ATOM 859 C C . CYS A 1 141 ? -1.446 -0.180 -50.992 1.00 18.10 100 CYS A C 1
ATOM 860 O O . CYS A 1 141 ? -0.572 0.311 -51.717 1.00 17.67 100 CYS A O 1
ATOM 863 N N . TYR A 1 142 ? -2.742 -0.156 -51.312 1.00 17.44 101 TYR A N 1
ATOM 864 C CA . TYR A 1 142 ? -3.203 0.588 -52.482 1.00 16.11 101 TYR A CA 1
ATOM 865 C C . TYR A 1 142 ? -2.864 2.070 -52.343 1.00 16.75 101 TYR A C 1
ATOM 866 O O . TYR A 1 142 ? -2.333 2.694 -53.271 1.00 18.51 101 TYR A O 1
ATOM 875 N N . MET A 1 143 ? -3.183 2.659 -51.190 1.00 17.41 102 MET A N 1
ATOM 876 C CA . MET A 1 143 ? -2.958 4.092 -51.026 1.00 19.92 102 MET A CA 1
ATOM 877 C C . MET A 1 143 ? -1.473 4.424 -51.052 1.00 23.01 102 MET A C 1
ATOM 878 O O . MET A 1 143 ? -1.083 5.476 -51.569 1.00 20.42 102 MET A O 1
ATOM 883 N N . ILE A 1 144 ? -0.638 3.537 -50.505 1.00 19.34 103 ILE A N 1
ATOM 884 C CA . ILE A 1 144 ? 0.812 3.720 -50.548 1.00 19.61 103 ILE A CA 1
ATOM 885 C C . ILE A 1 144 ? 1.325 3.668 -51.986 1.00 19.06 103 ILE A C 1
ATOM 886 O O . ILE A 1 144 ? 2.115 4.517 -52.419 1.00 19.57 103 ILE A O 1
ATOM 891 N N . LEU A 1 145 ? 0.910 2.654 -52.736 1.00 16.82 104 LEU A N 1
ATOM 892 C CA . LEU A 1 145 ? 1.528 2.371 -54.025 1.00 18.35 104 LEU A CA 1
ATOM 893 C C . LEU A 1 145 ? 0.895 3.135 -55.181 1.00 22.47 104 LEU A C 1
ATOM 894 O O . LEU A 1 145 ? 1.592 3.447 -56.150 1.00 22.77 104 LEU A O 1
ATOM 899 N N . VAL A 1 146 ? -0.398 3.436 -55.104 1.00 21.18 105 VAL A N 1
ATOM 900 C CA . VAL A 1 146 ? -1.095 4.101 -56.194 1.00 22.22 105 VAL A CA 1
ATOM 901 C C . VAL A 1 146 ? -1.354 5.579 -55.922 1.00 25.52 105 VAL A C 1
ATOM 902 O O . VAL A 1 146 ? -1.349 6.374 -56.871 1.00 23.74 105 VAL A O 1
ATOM 906 N N . GLN A 1 147 ? -1.574 5.981 -54.673 1.00 22.84 106 GLN A N 1
ATOM 907 C CA . GLN A 1 147 ? -1.970 7.353 -54.370 1.00 23.73 106 GLN A CA 1
ATOM 908 C C . GLN A 1 147 ? -0.923 8.131 -53.578 1.00 22.78 106 GLN A C 1
ATOM 909 O O . GLN A 1 147 ? -1.207 9.246 -53.128 1.00 22.37 106 GLN A O 1
ATOM 915 N N . ALA A 1 148 ? 0.267 7.565 -53.384 1.00 24.69 107 ALA A N 1
ATOM 916 C CA . ALA A 1 148 ? 1.397 8.262 -52.760 1.00 24.46 107 ALA A CA 1
ATOM 917 C C . ALA A 1 148 ? 1.118 8.680 -51.317 1.00 25.59 107 ALA A C 1
ATOM 918 O O . ALA A 1 148 ? 1.709 9.642 -50.825 1.00 24.56 107 ALA A O 1
ATOM 920 N N . TRP A 1 149 ? 0.222 7.987 -50.619 1.00 20.54 108 TRP A N 1
ATOM 921 C CA . TRP A 1 149 ? 0.068 8.251 -49.196 1.00 22.74 108 TRP A CA 1
ATOM 922 C C . TRP A 1 149 ? 1.294 7.756 -48.429 1.00 20.84 108 TRP A C 1
ATOM 923 O O . TRP A 1 149 ? 2.056 6.908 -48.898 1.00 22.99 108 TRP A O 1
ATOM 934 N N . THR A 1 150 ? 1.467 8.284 -47.228 1.00 22.88 109 THR A N 1
ATOM 935 C CA . THR A 1 150 ? 2.553 7.908 -46.335 1.00 27.76 109 THR A CA 1
ATOM 936 C C . THR A 1 150 ? 2.036 6.960 -45.266 1.00 18.90 109 THR A C 1
ATOM 937 O O . THR A 1 150 ? 0.829 6.879 -45.031 1.00 21.68 109 THR A O 1
ATOM 941 N N . PRO A 1 151 ? 2.922 6.206 -44.603 1.00 21.22 110 PRO A N 1
ATOM 942 C CA . PRO A 1 151 ? 2.437 5.229 -43.614 1.00 25.06 110 PRO A CA 1
ATOM 943 C C . PRO A 1 151 ? 1.544 5.817 -42.533 1.00 22.52 110 PRO A C 1
ATOM 944 O O . PRO A 1 151 ? 0.485 5.250 -42.231 1.00 19.63 110 PRO A O 1
ATOM 948 N N . HIS A 1 152 ? 1.923 6.949 -41.942 1.00 24.49 111 HIS A N 1
ATOM 949 C CA . HIS A 1 152 ? 1.080 7.482 -40.879 1.00 27.72 111 HIS A CA 1
ATOM 950 C C . HIS A 1 152 ? -0.285 7.908 -41.412 1.00 23.66 111 HIS A C 1
ATOM 951 O O . HIS A 1 152 ? -1.276 7.848 -40.676 1.00 24.59 111 HIS A O 1
ATOM 958 N N . GLN A 1 153 ? -0.371 8.278 -42.699 1.00 23.65 112 GLN A N 1
ATOM 959 C CA . GLN A 1 153 ? -1.655 8.637 -43.308 1.00 22.88 112 GLN A CA 1
ATOM 960 C C . GLN A 1 153 ? -2.575 7.429 -43.480 1.00 23.80 112 GLN A C 1
ATOM 961 O O . GLN A 1 153 ? -3.788 7.520 -43.242 1.00 26.15 112 GLN A O 1
ATOM 967 N N . VAL A 1 154 ? -2.039 6.302 -43.946 1.00 23.48 113 VAL A N 1
ATOM 968 C CA . VAL A 1 154 ? -2.894 5.131 -44.113 1.00 17.57 113 VAL A CA 1
ATOM 969 C C . VAL A 1 154 ? -3.132 4.419 -42.790 1.00 21.43 113 VAL A C 1
ATOM 970 O O . VAL A 1 154 ? -4.136 3.708 -42.654 1.00 22.83 113 VAL A O 1
ATOM 974 N N . LEU A 1 155 ? -2.264 4.610 -41.792 1.00 16.90 114 LEU A N 1
ATOM 975 C CA . LEU A 1 155 ? -2.435 3.862 -40.550 1.00 15.96 114 LEU A CA 1
ATOM 976 C C . LEU A 1 155 ? -3.367 4.556 -39.567 1.00 19.86 114 LEU A C 1
ATOM 977 O O . LEU A 1 155 ? -4.001 3.880 -38.748 1.00 20.24 114 LEU A O 1
ATOM 982 N N . GLN A 1 156 ? -3.466 5.882 -39.612 1.00 18.17 115 GLN A N 1
ATOM 983 C CA . GLN A 1 156 ? -4.362 6.571 -38.683 1.00 22.06 115 GLN A CA 1
ATOM 984 C C . GLN A 1 156 ? -5.794 6.034 -38.705 1.00 23.83 115 GLN A C 1
ATOM 985 O O . GLN A 1 156 ? -6.361 5.824 -37.618 1.00 23.24 115 GLN A O 1
ATOM 991 N N . PRO A 1 157 ? -6.422 5.779 -39.862 1.00 20.88 116 PRO A N 1
ATOM 992 C CA . PRO A 1 157 ? -7.800 5.256 -39.830 1.00 24.93 116 PRO A CA 1
ATOM 993 C C . PRO A 1 157 ? -7.935 3.918 -39.129 1.00 24.13 116 PRO A C 1
ATOM 994 O O . PRO A 1 157 ? -8.996 3.635 -38.564 1.00 26.42 116 PRO A O 1
ATOM 998 N N . LEU A 1 158 ? -6.898 3.081 -39.141 1.00 21.30 117 LEU A N 1
ATOM 999 C CA . LEU A 1 158 ? -6.995 1.727 -38.613 1.00 21.51 117 LEU A CA 1
ATOM 1000 C C . LEU A 1 158 ? -6.596 1.605 -37.151 1.00 23.33 117 LEU A C 1
ATOM 1001 O O . LEU A 1 158 ? -6.865 0.563 -36.544 1.00 21.34 117 LEU A O 1
ATOM 1006 N N . ALA A 1 159 ? -5.942 2.615 -36.584 1.00 22.02 118 ALA A N 1
ATOM 1007 C CA . ALA A 1 159 ? -5.404 2.479 -35.236 1.00 22.12 118 ALA A CA 1
ATOM 1008 C C . ALA A 1 159 ? -6.525 2.368 -34.213 1.00 21.92 118 ALA A C 1
ATOM 1009 O O . ALA A 1 159 ? -7.517 3.104 -34.272 1.00 22.15 118 ALA A O 1
ATOM 1011 N N . GLN A 1 160 ? -6.360 1.431 -33.275 1.00 18.63 119 GLN A N 1
ATOM 1012 C CA . GLN A 1 160 ? -7.275 1.239 -32.143 1.00 21.93 119 GLN A CA 1
ATOM 1013 C C . GLN A 1 160 ? -8.692 0.868 -32.585 1.00 25.55 119 GLN A C 1
ATOM 1014 O O . GLN A 1 160 ? -9.665 1.115 -31.869 1.00 22.66 119 GLN A O 1
ATOM 1020 N N . VAL A 1 161 ? -8.833 0.254 -33.757 1.00 24.34 120 VAL A N 1
ATOM 1021 C CA . VAL A 1 161 ? -10.130 -0.281 -34.153 1.00 24.56 120 VAL A CA 1
ATOM 1022 C C . VAL A 1 161 ? -10.488 -1.455 -33.249 1.00 24.96 120 VAL A C 1
ATOM 1023 O O . VAL A 1 161 ? -9.632 -2.282 -32.910 1.00 27.38 120 VAL A O 1
ATOM 1027 N N . ASP A 1 162 ? -11.748 -1.510 -32.814 1.00 32.96 121 ASP A N 1
ATOM 1028 C CA . ASP A 1 162 ? -12.256 -2.593 -31.966 1.00 35.73 121 ASP A CA 1
ATOM 1029 C C . ASP A 1 162 ? -13.400 -3.277 -32.708 1.00 39.50 121 ASP A C 1
ATOM 1030 O O . ASP A 1 162 ? -14.338 -2.589 -33.145 1.00 41.37 121 ASP A O 1
ATOM 1035 N N . PRO A 1 163 ? -13.363 -4.603 -32.923 1.00 30.94 122 PRO A N 1
ATOM 1036 C CA . PRO A 1 163 ? -12.269 -5.478 -32.504 1.00 30.57 122 PRO A CA 1
ATOM 1037 C C . PRO A 1 163 ? -11.031 -5.246 -33.363 1.00 28.67 122 PRO A C 1
ATOM 1038 O O . PRO A 1 163 ? -11.167 -4.793 -34.510 1.00 25.01 122 PRO A O 1
ATOM 1042 N N . PRO A 1 164 ? -9.853 -5.528 -32.812 1.00 23.83 123 PRO A N 1
ATOM 1043 C CA . PRO A 1 164 ? -8.620 -5.358 -33.584 1.00 20.25 123 PRO A CA 1
ATOM 1044 C C . PRO A 1 164 ? -8.566 -6.320 -34.757 1.00 19.42 123 PRO A C 1
ATOM 1045 O O . PRO A 1 164 ? -9.288 -7.321 -34.819 1.00 20.27 123 PRO A O 1
ATOM 1049 N N . PHE A 1 165 ? -7.683 -5.995 -35.694 1.00 19.24 124 PHE A N 1
ATOM 1050 C CA . PHE A 1 165 ? -7.390 -6.891 -36.805 1.00 17.56 124 PHE A CA 1
ATOM 1051 C C . PHE A 1 165 ? -6.527 -8.048 -36.326 1.00 21.10 124 PHE A C 1
ATOM 1052 O O . PHE A 1 165 ? -5.735 -7.906 -35.395 1.00 20.61 124 PHE A O 1
ATOM 1060 N N . MET A 1 166 ? -6.682 -9.201 -36.965 1.00 18.71 125 MET A N 1
ATOM 1061 C CA . MET A 1 166 ? -5.835 -10.344 -36.623 1.00 17.11 125 MET A CA 1
ATOM 1062 C C . MET A 1 166 ? -4.432 -10.086 -37.161 1.00 17.78 125 MET A C 1
ATOM 1063 O O . MET A 1 166 ? -4.282 -9.825 -38.362 1.00 17.92 125 MET A O 1
ATOM 1068 N N . PRO A 1 167 ? -3.394 -10.114 -36.322 1.00 15.45 126 PRO A N 1
ATOM 1069 C CA . PRO A 1 167 ? -2.019 -10.021 -36.832 1.00 16.80 126 PRO A CA 1
ATOM 1070 C C . PRO A 1 167 ? -1.688 -11.173 -37.780 1.00 14.55 126 PRO A C 1
ATOM 1071 O O . PRO A 1 167 ? -2.241 -12.269 -37.674 1.00 14.30 126 PRO A O 1
ATOM 1075 N N . PHE A 1 168 ? -0.761 -10.917 -38.710 1.00 14.43 127 PHE A N 1
ATOM 1076 C CA . PHE A 1 168 ? -0.375 -11.919 -39.704 1.00 14.08 127 PHE A CA 1
ATOM 1077 C C . PHE A 1 168 ? 0.608 -12.932 -39.119 1.00 20.04 127 PHE A C 1
ATOM 1078 O O . PHE A 1 168 ? 1.596 -12.552 -38.479 1.00 15.64 127 PHE A O 1
ATOM 1086 N N . ARG A 1 169 ? 0.360 -14.218 -39.366 1.00 16.79 128 ARG A N 1
ATOM 1087 C CA . ARG A 1 169 ? 1.258 -15.287 -38.935 1.00 14.79 128 ARG A CA 1
ATOM 1088 C C . ARG A 1 169 ? 1.995 -15.889 -40.133 1.00 15.58 128 ARG A C 1
ATOM 1089 O O . ARG A 1 169 ? 1.670 -15.619 -41.293 1.00 14.91 128 ARG A O 1
ATOM 1097 N N . ASP A 1 170 ? 2.996 -16.721 -39.831 1.00 13.18 129 ASP A N 1
ATOM 1098 C CA . ASP A 1 170 ? 3.801 -17.375 -40.862 1.00 15.89 129 ASP A CA 1
ATOM 1099 C C . ASP A 1 170 ? 3.030 -18.540 -41.476 1.00 14.60 129 ASP A C 1
ATOM 1100 O O . ASP A 1 170 ? 1.914 -18.870 -41.059 1.00 15.14 129 ASP A O 1
ATOM 1105 N N . ALA A 1 171 ? 3.659 -19.194 -42.463 1.00 12.33 130 ALA A N 1
ATOM 1106 C CA . ALA A 1 171 ? 3.040 -20.248 -43.263 1.00 15.42 130 ALA A CA 1
ATOM 1107 C C . ALA A 1 171 ? 3.457 -21.657 -42.851 1.00 19.65 130 ALA A C 1
ATOM 1108 O O . ALA A 1 171 ? 3.017 -22.625 -43.480 1.00 15.00 130 ALA A O 1
ATOM 1110 N N . GLY A 1 172 ? 4.298 -21.797 -41.832 1.00 19.57 131 GLY A N 1
ATOM 1111 C CA . GLY A 1 172 ? 4.801 -23.089 -41.421 1.00 15.74 131 GLY A CA 1
ATOM 1112 C C . GLY A 1 172 ? 3.795 -23.894 -40.613 1.00 17.26 131 GLY A C 1
ATOM 1113 O O . GLY A 1 172 ? 2.690 -23.452 -40.301 1.00 16.32 131 GLY A O 1
ATOM 1114 N N . TYR A 1 173 ? 4.206 -25.113 -40.268 1.00 15.21 132 TYR A N 1
ATOM 1115 C CA . TYR A 1 173 ? 3.306 -26.076 -39.649 1.00 17.50 132 TYR A CA 1
ATOM 1116 C C . TYR A 1 173 ? 3.348 -26.045 -38.124 1.00 27.07 132 TYR A C 1
ATOM 1117 O O . TYR A 1 173 ? 2.519 -26.699 -37.483 1.00 26.54 132 TYR A O 1
ATOM 1126 N N . SER A 1 174 ? 4.268 -25.297 -37.526 1.00 20.92 133 SER A N 1
ATOM 1127 C CA . SER A 1 174 ? 4.326 -25.229 -36.072 1.00 24.34 133 SER A CA 1
ATOM 1128 C C . SER A 1 174 ? 3.324 -24.203 -35.537 1.00 27.46 133 SER A C 1
ATOM 1129 O O . SER A 1 174 ? 2.739 -23.416 -36.284 1.00 21.26 133 SER A O 1
ATOM 1132 N N . ASN A 1 175 ? 3.108 -24.235 -34.219 1.00 23.66 134 ASN A N 1
ATOM 1133 C CA . ASN A 1 175 ? 2.312 -23.200 -33.572 1.00 23.38 134 ASN A CA 1
ATOM 1134 C C . ASN A 1 175 ? 2.949 -21.831 -33.794 1.00 18.37 134 ASN A C 1
ATOM 1135 O O . ASN A 1 175 ? 4.170 -21.681 -33.723 1.00 18.58 134 ASN A O 1
ATOM 1140 N N . ALA A 1 176 ? 2.116 -20.830 -34.058 1.00 17.93 135 ALA A N 1
ATOM 1141 C CA . ALA A 1 176 ? 2.640 -19.495 -34.322 1.00 17.46 135 ALA A CA 1
ATOM 1142 C C . ALA A 1 176 ? 3.271 -18.910 -33.064 1.00 20.77 135 ALA A C 1
ATOM 1143 O O . ALA A 1 176 ? 2.813 -19.162 -31.948 1.00 20.34 135 ALA A O 1
ATOM 1145 N N . ASP A 1 177 ? 4.337 -18.133 -33.247 1.00 16.93 136 ASP A N 1
ATOM 1146 C CA . ASP A 1 177 ? 4.985 -17.486 -32.113 1.00 16.58 136 ASP A CA 1
ATOM 1147 C C . ASP A 1 177 ? 5.605 -16.151 -32.510 1.00 19.43 136 ASP A C 1
ATOM 1148 O O . ASP A 1 177 ? 6.432 -15.620 -31.756 1.00 20.79 136 ASP A O 1
ATOM 1153 N N . PHE A 1 178 ? 5.237 -15.603 -33.659 1.00 19.40 137 PHE A N 1
ATOM 1154 C CA . PHE A 1 178 ? 5.809 -14.371 -34.181 1.00 21.34 137 PHE A CA 1
ATOM 1155 C C . PHE A 1 178 ? 4.758 -13.763 -35.086 1.00 19.58 137 PHE A C 1
ATOM 1156 O O . PHE A 1 178 ? 4.260 -14.446 -35.982 1.00 20.01 137 PHE A O 1
ATOM 1164 N N . GLU A 1 179 ? 4.425 -12.497 -34.867 1.00 14.70 138 GLU A N 1
ATOM 1165 C CA . GLU A 1 179 ? 3.409 -11.851 -35.680 1.00 17.08 138 GLU A CA 1
ATOM 1166 C C . GLU A 1 179 ? 3.974 -10.597 -36.324 1.00 18.56 138 GLU A C 1
ATOM 1167 O O . GLU A 1 179 ? 4.843 -9.925 -35.755 1.00 16.52 138 GLU A O 1
ATOM 1173 N N . ILE A 1 180 ? 3.489 -10.293 -37.527 1.00 14.42 139 ILE A N 1
ATOM 1174 C CA . ILE A 1 180 ? 3.723 -8.984 -38.115 1.00 12.57 139 ILE A CA 1
ATOM 1175 C C . ILE A 1 180 ? 2.371 -8.311 -38.283 1.00 15.99 139 ILE A C 1
ATOM 1176 O O . ILE A 1 180 ? 1.331 -8.970 -38.384 1.00 16.75 139 ILE A O 1
ATOM 1181 N N . THR A 1 181 ? 2.386 -6.988 -38.270 1.00 14.74 140 THR A N 1
ATOM 1182 C CA . THR A 1 181 ? 1.162 -6.205 -38.249 1.00 15.14 140 THR A CA 1
ATOM 1183 C C . THR A 1 181 ? 0.964 -5.489 -39.576 1.00 17.33 140 THR A C 1
ATOM 1184 O O . THR A 1 181 ? 1.845 -5.461 -40.436 1.00 16.01 140 THR A O 1
ATOM 1188 N N . ILE A 1 182 ? -0.203 -4.862 -39.716 1.00 14.34 141 ILE A N 1
ATOM 1189 C CA . ILE A 1 182 ? -0.409 -4.011 -40.878 1.00 15.63 141 ILE A CA 1
ATOM 1190 C C . ILE A 1 182 ? 0.606 -2.879 -40.890 1.00 17.04 141 ILE A C 1
ATOM 1191 O O . ILE A 1 182 ? 1.130 -2.515 -41.945 1.00 15.21 141 ILE A O 1
ATOM 1196 N N . GLN A 1 183 ? 0.922 -2.324 -39.714 1.00 15.71 142 GLN A N 1
ATOM 1197 C CA . GLN A 1 183 ? 1.962 -1.303 -39.626 1.00 15.16 142 GLN A CA 1
ATOM 1198 C C . GLN A 1 183 ? 3.286 -1.798 -40.207 1.00 14.64 142 GLN A C 1
ATOM 1199 O O . GLN A 1 183 ? 3.956 -1.064 -40.938 1.00 15.09 142 GLN A O 1
ATOM 1205 N N . ASP A 1 184 ? 3.682 -3.039 -39.881 1.00 13.96 143 ASP A N 1
ATOM 1206 C CA . ASP A 1 184 ? 4.911 -3.607 -40.436 1.00 14.12 143 ASP A CA 1
ATOM 1207 C C . ASP A 1 184 ? 4.834 -3.717 -41.952 1.00 14.90 143 ASP A C 1
ATOM 1208 O O . ASP A 1 184 ? 5.785 -3.358 -42.660 1.00 13.98 143 ASP A O 1
ATOM 1213 N N . VAL A 1 185 ? 3.727 -4.275 -42.464 1.00 14.04 144 VAL A N 1
ATOM 1214 C CA . VAL A 1 185 ? 3.596 -4.482 -43.903 1.00 12.93 144 VAL A CA 1
ATOM 1215 C C . VAL A 1 185 ? 3.570 -3.143 -44.626 1.00 13.94 144 VAL A C 1
ATOM 1216 O O . VAL A 1 185 ? 4.224 -2.966 -45.662 1.00 14.22 144 VAL A O 1
ATOM 1220 N N . VAL A 1 186 ? 2.804 -2.186 -44.101 1.00 14.40 145 VAL A N 1
ATOM 1221 C CA . VAL A 1 186 ? 2.693 -0.876 -44.738 1.00 17.07 145 VAL A CA 1
ATOM 1222 C C . VAL A 1 186 ? 4.058 -0.199 -44.805 1.00 16.90 145 VAL A C 1
ATOM 1223 O O . VAL A 1 186 ? 4.453 0.346 -45.845 1.00 18.41 145 VAL A O 1
ATOM 1227 N N . TYR A 1 187 ? 4.800 -0.218 -43.696 1.00 13.92 146 TYR A N 1
ATOM 1228 C CA . TYR A 1 187 ? 6.108 0.421 -43.709 1.00 16.96 146 TYR A CA 1
ATOM 1229 C C . TYR A 1 187 ? 7.070 -0.308 -44.640 1.00 17.01 146 TYR A C 1
ATOM 1230 O O . TYR A 1 187 ? 7.897 0.328 -45.301 1.00 16.88 146 TYR A O 1
ATOM 1239 N N . GLY A 1 188 ? 6.995 -1.642 -44.683 1.00 15.80 147 GLY A N 1
ATOM 1240 C CA . GLY A 1 188 ? 7.886 -2.396 -45.553 1.00 14.22 147 GLY A CA 1
ATOM 1241 C C . GLY A 1 188 ? 7.588 -2.156 -47.021 1.00 14.61 147 GLY A C 1
ATOM 1242 O O . GLY A 1 188 ? 8.503 -1.961 -47.827 1.00 13.85 147 GLY A O 1
ATOM 1243 N N . VAL A 1 189 ? 6.303 -2.171 -47.387 1.00 13.98 148 VAL A N 1
ATOM 1244 C CA . VAL A 1 189 ? 5.902 -1.888 -48.768 1.00 17.34 148 VAL A CA 1
ATOM 1245 C C . VAL A 1 189 ? 6.257 -0.454 -49.156 1.00 20.39 148 VAL A C 1
ATOM 1246 O O . VAL A 1 189 ? 6.733 -0.194 -50.271 1.00 19.67 148 VAL A O 1
ATOM 1250 N N . TRP A 1 190 ? 6.020 0.504 -48.252 1.00 15.53 149 TRP A N 1
ATOM 1251 C CA . TRP A 1 190 ? 6.394 1.893 -48.522 1.00 17.45 149 TRP A CA 1
ATOM 1252 C C . TRP A 1 190 ? 7.903 2.045 -48.706 1.00 16.41 149 TRP A C 1
ATOM 1253 O O . TRP A 1 190 ? 8.363 2.712 -49.643 1.00 17.22 149 TRP A O 1
ATOM 1264 N N . ARG A 1 191 ? 8.696 1.453 -47.807 1.00 17.38 150 ARG A N 1
ATOM 1265 C CA . ARG A 1 191 ? 10.148 1.555 -47.948 1.00 17.94 150 ARG A CA 1
ATOM 1266 C C . ARG A 1 191 ? 10.609 0.908 -49.246 1.00 17.43 150 ARG A C 1
ATOM 1267 O O . ARG A 1 191 ? 11.487 1.438 -49.939 1.00 17.48 150 ARG A O 1
ATOM 1275 N N . ALA A 1 192 ? 10.030 -0.242 -49.592 1.00 17.11 151 ALA A N 1
ATOM 1276 C CA . ALA A 1 192 ? 10.398 -0.891 -50.846 1.00 16.29 151 ALA A CA 1
ATOM 1277 C C . ALA A 1 192 ? 10.061 -0.002 -52.033 1.00 19.04 151 ALA A C 1
ATOM 1278 O O . ALA A 1 192 ? 10.854 0.115 -52.973 1.00 19.86 151 ALA A O 1
ATOM 1280 N N . LYS A 1 193 ? 8.899 0.651 -52.000 1.00 18.17 152 LYS A N 1
ATOM 1281 C CA . LYS A 1 193 ? 8.556 1.573 -53.078 1.00 18.34 152 LYS A CA 1
ATOM 1282 C C . LYS A 1 193 ? 9.535 2.744 -53.126 1.00 21.28 152 LYS A C 1
ATOM 1283 O O . LYS A 1 193 ? 10.029 3.109 -54.200 1.00 18.89 152 LYS A O 1
ATOM 1289 N N . GLU A 1 194 ? 9.854 3.320 -51.964 1.00 18.95 153 GLU A N 1
ATOM 1290 C CA . GLU A 1 194 ? 10.802 4.435 -51.907 1.00 21.54 153 GLU A CA 1
ATOM 1291 C C . GLU A 1 194 ? 12.179 4.058 -52.443 1.00 24.15 153 GLU A C 1
ATOM 1292 O O . GLU A 1 194 ? 12.871 4.913 -53.013 1.00 22.27 153 GLU A O 1
ATOM 1298 N N . LYS A 1 195 ? 12.610 2.805 -52.252 1.00 18.05 154 LYS A N 1
ATOM 1299 C CA . LYS A 1 195 ? 13.902 2.348 -52.751 1.00 18.97 154 LYS A CA 1
ATOM 1300 C C . LYS A 1 195 ? 13.849 1.864 -54.196 1.00 18.95 154 LYS A C 1
ATOM 1301 O O . LYS A 1 195 ? 14.851 1.350 -54.699 1.00 24.51 154 LYS A O 1
ATOM 1307 N N . GLY A 1 196 ? 12.718 2.012 -54.873 1.00 21.55 155 GLY A N 1
ATOM 1308 C CA . GLY A 1 196 ? 12.609 1.568 -56.247 1.00 20.17 155 GLY A CA 1
ATOM 1309 C C . GLY A 1 196 ? 12.471 0.076 -56.442 1.00 27.22 155 GLY A C 1
ATOM 1310 O O . GLY A 1 196 ? 12.787 -0.420 -57.526 1.00 23.12 155 GLY A O 1
ATOM 1311 N N . LEU A 1 197 ? 12.013 -0.664 -55.427 1.00 20.09 156 LEU A N 1
ATOM 1312 C CA . LEU A 1 197 ? 11.870 -2.112 -55.541 1.00 20.01 156 LEU A CA 1
ATOM 1313 C C . LEU A 1 197 ? 10.490 -2.546 -56.007 1.00 20.25 156 LEU A C 1
ATOM 1314 O O . LEU A 1 197 ? 10.329 -3.697 -56.423 1.00 22.66 156 LEU A O 1
ATOM 1319 N N . ILE A 1 198 ? 9.496 -1.670 -55.915 1.00 20.26 157 ILE A N 1
ATOM 1320 C CA . ILE A 1 198 ? 8.141 -1.917 -56.390 1.00 20.53 157 ILE A CA 1
ATOM 1321 C C . ILE A 1 198 ? 7.793 -0.800 -57.353 1.00 24.51 157 ILE A C 1
ATOM 1322 O O . ILE A 1 198 ? 8.000 0.375 -57.034 1.00 22.24 157 ILE A O 1
ATOM 1327 N N . ASP A 1 199 ? 7.224 -1.157 -58.503 1.00 25.64 158 ASP A N 1
ATOM 1328 C CA . ASP A 1 199 ? 6.780 -0.148 -59.467 1.00 28.07 158 ASP A CA 1
ATOM 1329 C C . ASP A 1 199 ? 5.563 -0.709 -60.197 1.00 19.72 158 ASP A C 1
ATOM 1330 O O . ASP A 1 199 ? 5.711 -1.507 -61.127 1.00 23.43 158 ASP A O 1
ATOM 1335 N N . LEU A 1 200 ? 4.371 -0.280 -59.783 1.00 23.25 159 LEU A N 1
ATOM 1336 C CA . LEU A 1 200 ? 3.157 -0.837 -60.369 1.00 30.28 159 LEU A CA 1
ATOM 1337 C C . LEU A 1 200 ? 2.958 -0.410 -61.815 1.00 33.42 159 LEU A C 1
ATOM 1338 O O . LEU A 1 200 ? 2.175 -1.044 -62.534 1.00 30.08 159 LEU A O 1
ATOM 1343 N N . HIS A 1 201 ? 3.643 0.649 -62.254 1.00 34.65 160 HIS A N 1
ATOM 1344 C CA . HIS A 1 201 ? 3.546 1.070 -63.647 1.00 31.01 160 HIS A CA 1
ATOM 1345 C C . HIS A 1 201 ? 4.182 0.052 -64.585 1.00 33.23 160 HIS A C 1
ATOM 1346 O O . HIS A 1 201 ? 3.737 -0.100 -65.728 1.00 34.14 160 HIS A O 1
ATOM 1353 N N . SER A 1 202 ? 5.226 -0.647 -64.133 1.00 25.64 161 SER A N 1
ATOM 1354 C CA . SER A 1 202 ? 5.850 -1.673 -64.950 1.00 29.00 161 SER A CA 1
ATOM 1355 C C . SER A 1 202 ? 5.450 -3.083 -64.540 1.00 25.39 161 SER A C 1
ATOM 1356 O O . SER A 1 202 ? 5.812 -4.034 -65.239 1.00 29.01 161 SER A O 1
ATOM 1359 N N . PHE A 1 203 ? 4.717 -3.232 -63.436 1.00 27.03 162 PHE A N 1
ATOM 1360 C CA . PHE A 1 203 ? 4.340 -4.553 -62.943 1.00 22.53 162 PHE A CA 1
ATOM 1361 C C . PHE A 1 203 ? 3.501 -5.295 -63.979 1.00 22.87 162 PHE A C 1
ATOM 1362 O O . PHE A 1 203 ? 2.529 -4.756 -64.517 1.00 24.48 162 PHE A O 1
ATOM 1370 N N . ASN A 1 204 ? 3.895 -6.535 -64.260 1.00 20.77 163 ASN A N 1
ATOM 1371 C CA . ASN A 1 204 ? 3.288 -7.392 -65.275 1.00 23.68 163 ASN A CA 1
ATOM 1372 C C . ASN A 1 204 ? 2.467 -8.440 -64.530 1.00 21.86 163 ASN A C 1
ATOM 1373 O O . ASN A 1 204 ? 3.013 -9.438 -64.056 1.00 19.01 163 ASN A O 1
ATOM 1378 N N . LEU A 1 205 ? 1.158 -8.209 -64.427 1.00 18.80 164 LEU A N 1
ATOM 1379 C CA . LEU A 1 205 ? 0.310 -9.120 -63.661 1.00 19.32 164 LEU A CA 1
ATOM 1380 C C . LEU A 1 205 ? 0.301 -10.512 -64.271 1.00 21.02 164 LEU A C 1
ATOM 1381 O O . LEU A 1 205 ? 0.357 -11.517 -63.553 1.00 18.13 164 LEU A O 1
ATOM 1386 N N . GLU A 1 206 ? 0.228 -10.598 -65.600 1.00 19.21 165 GLU A N 1
ATOM 1387 C CA . GLU A 1 206 ? 0.111 -11.912 -66.220 1.00 22.09 165 GLU A CA 1
ATOM 1388 C C . GLU A 1 206 ? 1.374 -12.744 -66.002 1.00 17.35 165 GLU A C 1
ATOM 1389 O O . GLU A 1 206 ? 1.288 -13.945 -65.730 1.00 20.23 165 GLU A O 1
ATOM 1395 N N . SER A 1 207 ? 2.554 -12.123 -66.087 1.00 17.32 166 SER A N 1
ATOM 1396 C CA . SER A 1 207 ? 3.787 -12.849 -65.788 1.00 18.92 166 SER A CA 1
ATOM 1397 C C . SER A 1 207 ? 3.848 -13.253 -64.317 1.00 21.09 166 SER A C 1
ATOM 1398 O O . SER A 1 207 ? 4.212 -14.393 -63.994 1.00 17.73 166 SER A O 1
ATOM 1401 N N . TYR A 1 208 ? 3.520 -12.323 -63.413 1.00 17.89 167 TYR A N 1
ATOM 1402 C CA . TYR A 1 208 ? 3.499 -12.630 -61.984 1.00 17.70 167 TYR A CA 1
ATOM 1403 C C . TYR A 1 208 ? 2.632 -13.854 -61.695 1.00 15.57 167 TYR A C 1
ATOM 1404 O O . TYR A 1 208 ? 3.063 -14.798 -61.016 1.00 17.52 167 TYR A O 1
ATOM 1413 N N . GLU A 1 209 ? 1.400 -13.851 -62.215 1.00 18.04 168 GLU A N 1
ATOM 1414 C CA . GLU A 1 209 ? 0.453 -14.922 -61.912 1.00 19.04 168 GLU A CA 1
ATOM 1415 C C . GLU A 1 209 ? 0.863 -16.245 -62.548 1.00 18.02 168 GLU A C 1
ATOM 1416 O O . GLU A 1 209 ? 0.668 -17.305 -61.946 1.00 18.82 168 GLU A O 1
ATOM 1422 N N . LYS A 1 210 ? 1.412 -16.214 -63.770 1.00 17.10 169 LYS A N 1
ATOM 1423 C CA . LYS A 1 210 ? 1.820 -17.457 -64.424 1.00 17.82 169 LYS A CA 1
ATOM 1424 C C . LYS A 1 210 ? 2.877 -18.178 -63.605 1.00 19.70 169 LYS A C 1
ATOM 1425 O O . LYS A 1 210 ? 2.706 -19.344 -63.226 1.00 19.32 169 LYS A O 1
ATOM 1431 N N . TYR A 1 211 ? 3.971 -17.489 -63.303 1.00 18.47 170 TYR A N 1
ATOM 1432 C CA . TYR A 1 211 ? 5.148 -18.148 -62.766 1.00 19.55 170 TYR A CA 1
ATOM 1433 C C . TYR A 1 211 ? 5.032 -18.481 -61.288 1.00 18.39 170 TYR A C 1
ATOM 1434 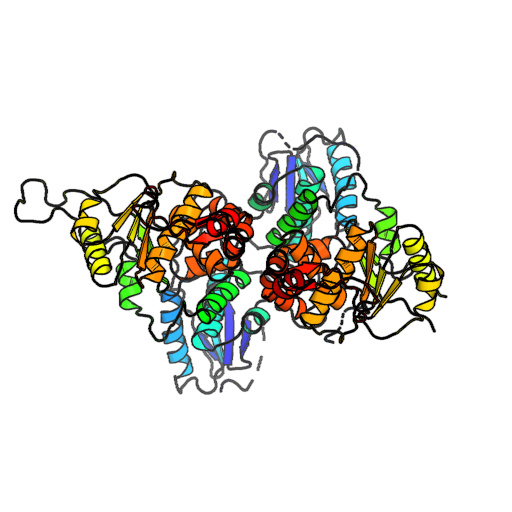O O . TYR A 1 211 ? 5.836 -19.276 -60.788 1.00 22.15 170 TYR A O 1
ATOM 1443 N N . GLU A 1 212 ? 4.065 -17.918 -60.577 1.00 19.24 171 GLU A N 1
ATOM 1444 C CA . GLU A 1 212 ? 3.868 -18.409 -59.223 1.00 21.17 171 GLU A CA 1
ATOM 1445 C C . GLU A 1 212 ? 3.219 -19.789 -59.201 1.00 21.09 171 GLU A C 1
ATOM 1446 O O . GLU A 1 212 ? 3.243 -20.431 -58.154 1.00 21.22 171 GLU A O 1
ATOM 1452 N N . HIS A 1 213 ? 2.673 -20.269 -60.327 1.00 18.30 172 HIS A N 1
ATOM 1453 C CA . HIS A 1 213 ? 2.110 -21.624 -60.390 1.00 21.77 172 HIS A CA 1
ATOM 1454 C C . HIS A 1 213 ? 3.187 -22.696 -60.286 1.00 21.41 172 HIS A C 1
ATOM 1455 O O . HIS A 1 213 ? 4.269 -22.568 -60.865 1.00 19.48 172 HIS A O 1
ATOM 1462 N N . VAL A 1 214 ? 2.852 -23.799 -59.602 1.00 19.82 173 VAL A N 1
ATOM 1463 C CA . VAL A 1 214 ? 3.779 -24.918 -59.472 1.00 19.07 173 VAL A CA 1
ATOM 1464 C C . VAL A 1 214 ? 4.225 -25.411 -60.846 1.00 19.05 173 VAL A C 1
ATOM 1465 O O . VAL A 1 214 ? 5.410 -25.675 -61.069 1.00 21.14 173 VAL A O 1
ATOM 1469 N N . GLU A 1 215 ? 3.297 -25.498 -61.799 1.00 20.66 174 GLU A N 1
ATOM 1470 C CA . GLU A 1 215 ? 3.632 -26.084 -63.094 1.00 21.54 174 GLU A CA 1
ATOM 1471 C C . GLU A 1 215 ? 4.481 -25.172 -63.967 1.00 25.79 174 GLU A C 1
ATOM 1472 O O . GLU A 1 215 ? 4.981 -25.630 -65.001 1.00 23.06 174 GLU A O 1
ATOM 1478 N N . PHE A 1 216 ? 4.650 -23.902 -63.605 1.00 21.20 175 PHE A N 1
ATOM 1479 C CA . PHE A 1 216 ? 5.527 -23.025 -64.368 1.00 20.14 175 PHE A CA 1
ATOM 1480 C C . PHE A 1 216 ? 6.775 -22.649 -63.586 1.00 20.77 175 PHE A C 1
ATOM 1481 O O . PHE A 1 216 ? 7.537 -21.785 -64.026 1.00 21.15 175 PHE A O 1
ATOM 1489 N N . GLY A 1 217 ? 7.0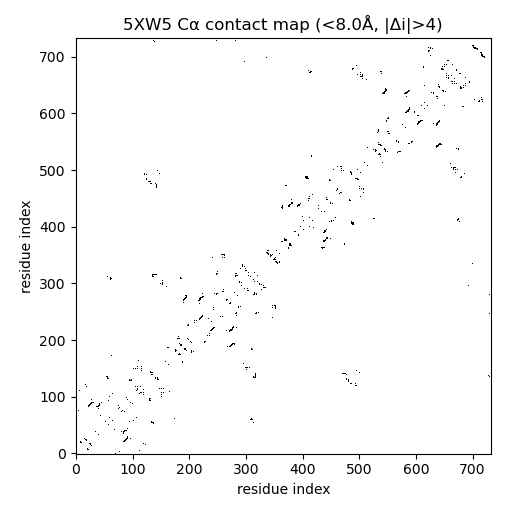19 -23.292 -62.448 1.00 20.32 176 GLY A N 1
ATOM 1490 C CA . GLY A 1 217 ? 8.284 -23.158 -61.750 1.00 21.46 176 GLY A CA 1
ATOM 1491 C C . GLY A 1 217 ? 8.195 -22.589 -60.352 1.00 16.32 176 GLY A C 1
ATOM 1492 O O . GLY A 1 217 ? 9.199 -22.640 -59.630 1.00 21.09 176 GLY A O 1
ATOM 1493 N N . ASP A 1 218 ? 7.047 -22.056 -59.938 1.00 17.05 177 ASP A N 1
ATOM 1494 C CA . ASP A 1 218 ? 6.852 -21.540 -58.583 1.00 19.78 177 ASP A CA 1
ATOM 1495 C C . ASP A 1 218 ? 7.984 -20.579 -58.211 1.00 17.22 177 ASP A C 1
ATOM 1496 O O . ASP A 1 218 ? 8.822 -20.862 -57.352 1.00 18.60 177 ASP A O 1
ATOM 1501 N N . PHE A 1 219 ? 8.011 -19.441 -58.913 1.00 16.61 178 PHE A N 1
ATOM 1502 C CA . PHE A 1 219 ? 8.964 -18.398 -58.580 1.00 15.24 178 PHE A CA 1
ATOM 1503 C C . PHE A 1 219 ? 8.317 -17.026 -58.657 1.00 17.01 178 PHE A C 1
ATOM 1504 O O . PHE A 1 219 ? 7.270 -16.839 -59.277 1.00 15.80 178 PHE A O 1
ATOM 1512 N N . ASN A 1 220 ? 8.956 -16.072 -57.976 1.00 18.29 179 ASN A N 1
ATOM 1513 C CA . ASN A 1 220 ? 8.601 -14.662 -58.047 1.00 19.23 179 ASN A CA 1
ATOM 1514 C C . ASN A 1 220 ? 9.868 -13.838 -58.185 1.00 16.68 179 ASN A C 1
ATOM 1515 O O . ASN A 1 220 ? 10.852 -14.066 -57.472 1.00 16.33 179 ASN A O 1
ATOM 1520 N N . VAL A 1 221 ? 9.827 -12.863 -59.085 1.00 16.15 180 VAL A N 1
ATOM 1521 C CA . VAL A 1 221 ? 10.838 -11.811 -59.097 1.00 17.56 180 VAL A CA 1
ATOM 1522 C C . VAL A 1 221 ? 10.563 -10.902 -57.900 1.00 17.05 180 VAL A C 1
ATOM 1523 O O . VAL A 1 221 ? 9.560 -10.181 -57.874 1.00 18.42 180 VAL A O 1
ATOM 1527 N N . LEU A 1 222 ? 11.440 -10.947 -56.895 1.00 15.46 181 LEU A N 1
ATOM 1528 C CA . LEU A 1 222 ? 11.201 -10.194 -55.663 1.00 15.88 181 LEU A CA 1
ATOM 1529 C C . LEU A 1 222 ? 11.579 -8.727 -55.802 1.00 18.76 181 LEU A C 1
ATOM 1530 O O . LEU A 1 222 ? 10.861 -7.847 -55.304 1.00 16.82 181 LEU A O 1
ATOM 1535 N N . THR A 1 223 ? 12.734 -8.458 -56.408 1.00 17.78 182 THR A N 1
ATOM 1536 C CA . THR A 1 223 ? 13.280 -7.118 -56.606 1.00 18.77 182 THR A CA 1
ATOM 1537 C C . THR A 1 223 ? 13.974 -7.110 -57.960 1.00 19.95 182 THR A C 1
ATOM 1538 O O . THR A 1 223 ? 14.113 -8.172 -58.586 1.00 14.72 182 THR A O 1
ATOM 1542 N N . PRO A 1 224 ? 14.440 -5.954 -58.444 1.00 18.88 183 PRO A N 1
ATOM 1543 C CA . PRO A 1 224 ? 15.263 -5.965 -59.664 1.00 19.56 183 PRO A CA 1
ATOM 1544 C C . PRO A 1 224 ? 16.508 -6.848 -59.560 1.00 20.99 183 PRO A C 1
ATOM 1545 O O . PRO A 1 224 ? 17.088 -7.179 -60.601 1.00 20.56 183 PRO A O 1
ATOM 1549 N N . ASP A 1 225 ? 16.918 -7.266 -58.357 1.00 15.92 184 ASP A N 1
ATOM 1550 C CA . ASP A 1 225 ? 18.123 -8.076 -58.186 1.00 21.26 184 ASP A CA 1
ATOM 1551 C C . ASP A 1 225 ? 17.883 -9.550 -57.871 1.00 21.74 184 ASP A C 1
ATOM 1552 O O . ASP A 1 225 ? 18.815 -10.351 -58.038 1.00 18.68 184 ASP A O 1
ATOM 1557 N N . PHE A 1 226 ? 16.689 -9.935 -57.408 1.00 18.54 185 PHE A N 1
ATOM 1558 C CA . PHE A 1 226 ? 16.504 -11.249 -56.799 1.00 17.55 185 PHE A CA 1
ATOM 1559 C C . PHE A 1 226 ? 15.262 -11.959 -57.317 1.00 19.11 185 PHE A C 1
ATOM 1560 O O . PHE A 1 226 ? 14.186 -11.362 -57.424 1.00 17.33 185 PHE A O 1
ATOM 1568 N N . ILE A 1 227 ? 15.421 -13.256 -57.594 1.00 13.44 186 ILE A N 1
ATOM 1569 C CA . ILE A 1 227 ? 14.322 -14.191 -57.790 1.00 11.59 186 ILE A CA 1
ATOM 1570 C C . ILE A 1 227 ? 14.371 -15.216 -56.665 1.00 14.80 186 ILE A C 1
ATOM 1571 O O . ILE A 1 227 ? 15.453 -15.675 -56.282 1.00 17.15 186 ILE A O 1
ATOM 1576 N N . ALA A 1 228 ? 13.206 -15.556 -56.118 1.00 15.05 187 ALA A N 1
ATOM 1577 C CA . ALA A 1 228 ? 13.077 -16.663 -55.180 1.00 13.93 187 ALA A CA 1
ATOM 1578 C C . ALA A 1 228 ? 12.235 -17.744 -55.833 1.00 17.50 187 ALA A C 1
ATOM 1579 O O . ALA A 1 228 ? 11.175 -17.441 -56.388 1.00 16.19 187 ALA A O 1
ATOM 1581 N N . PHE A 1 229 ? 12.689 -19.000 -55.754 1.00 18.11 188 PHE A N 1
ATOM 1582 C CA . PHE A 1 229 ? 11.959 -20.072 -56.417 1.00 15.14 188 PHE A CA 1
ATOM 1583 C C . PHE A 1 229 ? 12.083 -21.384 -55.653 1.00 14.76 188 PHE A C 1
ATOM 1584 O O . PHE A 1 229 ? 12.973 -21.559 -54.819 1.00 15.47 188 PHE A O 1
ATOM 1592 N N . ALA A 1 230 ? 11.107 -22.266 -55.887 1.00 13.62 189 ALA A N 1
ATOM 1593 C CA . ALA A 1 230 ? 11.168 -23.633 -55.389 1.00 15.77 189 ALA A CA 1
ATOM 1594 C C . ALA A 1 230 ? 12.193 -24.419 -56.192 1.00 20.88 189 ALA A C 1
ATOM 1595 O O . ALA A 1 230 ? 12.440 -24.133 -57.368 1.00 17.05 189 ALA A O 1
ATOM 1597 N N . SER A 1 231 ? 12.816 -25.396 -55.543 1.00 18.78 190 SER A N 1
ATOM 1598 C CA . SER A 1 231 ? 13.811 -26.212 -56.231 1.00 19.09 190 SER A CA 1
ATOM 1599 C C . SER A 1 231 ? 13.178 -26.915 -57.426 1.00 18.79 190 SER A C 1
ATOM 1600 O O . SER A 1 231 ? 12.088 -27.495 -57.300 1.00 20.62 190 SER A O 1
ATOM 1603 N N . PRO A 1 232 ? 13.802 -26.871 -58.595 1.00 17.80 191 PRO A N 1
ATOM 1604 C CA . PRO A 1 232 ? 13.386 -27.766 -59.672 1.00 19.70 191 PRO A CA 1
ATOM 1605 C C . PRO A 1 232 ? 13.568 -29.216 -59.242 1.00 19.94 191 PRO A C 1
ATOM 1606 O O . PRO A 1 232 ? 14.244 -29.525 -58.256 1.00 18.53 191 PRO A O 1
ATOM 1610 N N . GLN A 1 233 ? 12.954 -30.113 -59.999 1.00 20.12 192 GLN A N 1
ATOM 1611 C CA . GLN A 1 233 ? 13.057 -31.545 -59.744 1.00 22.74 192 GLN A CA 1
ATOM 1612 C C . GLN A 1 233 ? 13.324 -32.235 -61.070 1.00 24.04 192 GLN A C 1
ATOM 1613 O O . GLN A 1 233 ? 12.722 -31.874 -62.079 1.00 22.27 192 GLN A O 1
ATOM 1619 N N . GLU A 1 234 ? 14.249 -33.199 -61.067 1.00 23.79 193 GLU A N 1
ATOM 1620 C CA . GLU A 1 234 ? 14.638 -33.932 -62.270 1.00 29.36 193 GLU A CA 1
ATOM 1621 C C . GLU A 1 234 ? 14.862 -35.392 -61.895 1.00 34.05 193 GLU A C 1
ATOM 1622 O O . GLU A 1 234 ? 15.649 -35.687 -60.991 1.00 32.91 193 GLU A O 1
ATOM 1628 N N . ASP A 1 235 ? 14.168 -36.300 -62.577 1.00 35.23 194 ASP A N 1
ATOM 1629 C CA . ASP A 1 235 ? 14.223 -37.726 -62.229 1.00 48.59 194 ASP A CA 1
ATOM 1630 C C . ASP A 1 235 ? 15.643 -38.288 -62.233 1.00 49.92 194 ASP A C 1
ATOM 1631 O O . ASP A 1 235 ? 16.417 -38.029 -63.154 1.00 45.97 194 ASP A O 1
ATOM 1636 N N . LEU A 1 248 ? 13.390 -32.897 -69.558 1.00 27.41 207 LEU A N 1
ATOM 1637 C CA . LEU A 1 248 ? 13.094 -32.122 -68.347 1.00 25.55 207 LEU A CA 1
ATOM 1638 C C . LEU A 1 248 ? 11.601 -31.847 -68.258 1.00 23.13 207 LEU A C 1
ATOM 1639 O O . LEU A 1 248 ? 10.939 -31.768 -69.288 1.00 26.03 207 LEU A O 1
ATOM 1644 N N . ASN A 1 249 ? 11.062 -31.688 -67.047 1.00 23.62 208 ASN A N 1
ATOM 1645 C CA . ASN A 1 249 ? 9.629 -31.438 -66.962 1.00 23.16 208 ASN A CA 1
ATOM 1646 C C . ASN A 1 249 ? 9.316 -29.975 -67.271 1.00 27.85 208 ASN A C 1
ATOM 1647 O O . ASN A 1 249 ? 10.200 -29.119 -67.376 1.00 25.41 208 ASN A O 1
ATOM 1652 N N . GLN A 1 250 ? 8.025 -29.706 -67.431 1.00 21.68 209 GLN A N 1
ATOM 1653 C CA . GLN A 1 250 ? 7.570 -28.365 -67.789 1.00 27.03 209 GLN A CA 1
ATOM 1654 C C . GLN A 1 250 ? 8.001 -27.294 -66.787 1.00 25.12 209 GLN A C 1
ATOM 1655 O O . GLN A 1 250 ? 8.455 -26.221 -67.224 1.00 19.54 209 GLN A O 1
ATOM 1661 N N . PRO A 1 251 ? 7.904 -27.493 -65.466 1.00 22.22 210 PRO A N 1
ATOM 1662 C CA . PRO A 1 251 ? 8.366 -26.419 -64.565 1.00 23.51 210 PRO A CA 1
ATOM 1663 C C . PRO A 1 251 ? 9.855 -26.140 -64.665 1.00 22.19 210 PRO A C 1
ATOM 1664 O O . PRO A 1 251 ? 10.266 -24.975 -64.548 1.00 23.02 210 PRO A O 1
ATOM 1668 N N . PHE A 1 252 ? 10.678 -27.173 -64.883 1.00 18.56 211 PHE A N 1
ATOM 1669 C CA . PHE A 1 252 ? 12.117 -26.956 -65.022 1.00 19.73 211 PHE A CA 1
ATOM 1670 C C . PHE A 1 252 ? 12.433 -26.149 -66.287 1.00 17.13 211 PHE A C 1
ATOM 1671 O O . PHE A 1 252 ? 13.226 -25.199 -66.249 1.00 18.48 211 PHE A O 1
ATOM 1679 N N . LYS A 1 253 ? 11.831 -26.516 -67.425 1.00 19.98 212 LYS A N 1
ATOM 1680 C CA . LYS A 1 253 ? 12.104 -25.765 -68.654 1.00 19.17 212 LYS A CA 1
ATOM 1681 C C . LYS A 1 253 ? 11.602 -24.324 -68.560 1.00 21.93 212 LYS A C 1
ATOM 1682 O O . LYS A 1 253 ? 12.235 -23.415 -69.113 1.00 17.54 212 LYS A O 1
ATOM 1688 N N . SER A 1 254 ? 10.480 -24.099 -67.869 1.00 21.20 213 SER A N 1
ATOM 1689 C CA . SER A 1 254 ? 9.985 -22.739 -67.671 1.00 25.04 213 SER A CA 1
ATOM 1690 C C . SER A 1 254 ? 11.010 -21.896 -66.931 1.00 22.47 213 SER A C 1
ATOM 1691 O O . SER A 1 254 ? 11.303 -20.761 -67.323 1.00 20.45 213 SER A O 1
ATOM 1694 N N . VAL A 1 255 ? 11.547 -22.437 -65.833 1.00 22.64 214 VAL A N 1
ATOM 1695 C CA . VAL A 1 255 ? 12.579 -21.739 -65.067 1.00 17.71 214 VAL A CA 1
ATOM 1696 C C . VAL A 1 255 ? 13.793 -21.457 -65.944 1.00 18.54 214 VAL A C 1
ATOM 1697 O O . VAL A 1 255 ? 14.309 -20.331 -65.983 1.00 16.65 214 VAL A O 1
ATOM 1701 N N . LEU A 1 256 ? 14.286 -22.486 -66.641 1.00 18.65 215 LEU A N 1
ATOM 1702 C CA . LEU A 1 256 ? 15.486 -22.312 -67.460 1.00 18.69 215 LEU A CA 1
ATOM 1703 C C . LEU A 1 256 ? 15.281 -21.225 -68.511 1.00 18.33 215 LEU A C 1
ATOM 1704 O O . LEU A 1 256 ? 16.146 -20.363 -68.701 1.00 21.50 215 LEU A O 1
ATOM 1709 N N . ASN A 1 257 ? 14.127 -21.226 -69.179 1.00 20.82 216 ASN A N 1
ATOM 1710 C CA . ASN A 1 257 ? 13.890 -20.216 -70.209 1.00 22.74 216 ASN A CA 1
ATOM 1711 C C . ASN A 1 257 ? 13.695 -18.832 -69.598 1.00 22.64 216 ASN A C 1
ATOM 1712 O O . ASN A 1 257 ? 14.209 -17.836 -70.122 1.00 18.17 216 ASN A O 1
ATOM 1717 N N . PHE A 1 258 ? 12.941 -18.737 -68.503 1.00 17.78 217 PHE A N 1
ATOM 1718 C CA . PHE A 1 258 ? 12.813 -17.430 -67.860 1.00 19.18 217 PHE A CA 1
ATOM 1719 C C . PHE A 1 258 ? 14.165 -16.911 -67.397 1.00 15.04 217 PHE A C 1
ATOM 1720 O O . PHE A 1 258 ? 14.483 -15.729 -67.590 1.00 16.09 217 PHE A O 1
ATOM 1728 N N . PHE A 1 259 ? 14.971 -17.771 -66.771 1.00 14.95 218 PHE A N 1
ATOM 1729 C CA . PHE A 1 259 ? 16.252 -17.315 -66.238 1.00 16.05 218 PHE A CA 1
ATOM 1730 C C . PHE A 1 259 ? 17.176 -16.867 -67.365 1.00 16.42 218 PHE A C 1
ATOM 1731 O O . PHE A 1 259 ? 17.892 -15.863 -67.236 1.00 17.72 218 PHE A O 1
ATOM 1739 N N . ALA A 1 260 ? 17.176 -17.605 -68.475 1.00 16.55 219 ALA A N 1
ATOM 1740 C CA . ALA A 1 260 ? 18.007 -17.229 -69.616 1.00 18.74 219 ALA A CA 1
ATOM 1741 C C . ALA A 1 260 ? 17.597 -15.880 -70.193 1.00 18.96 219 ALA A C 1
ATOM 1742 O O . ALA A 1 260 ? 18.452 -15.121 -70.650 1.00 18.97 219 ALA A O 1
ATOM 1744 N N . ASN A 1 261 ? 16.302 -15.565 -70.189 1.00 19.77 220 ASN A N 1
ATOM 1745 C CA . ASN A 1 261 ? 15.798 -14.355 -70.826 1.00 17.67 220 ASN A CA 1
ATOM 1746 C C . ASN A 1 261 ? 15.727 -13.157 -69.890 1.00 17.81 220 ASN A C 1
ATOM 1747 O O . ASN A 1 261 ? 15.443 -12.042 -70.346 1.00 21.08 220 ASN A O 1
ATOM 1752 N N . ASN A 1 262 ? 15.979 -13.341 -68.606 1.00 18.51 221 ASN A N 1
ATOM 1753 C CA . ASN A 1 262 ? 15.777 -12.254 -67.657 1.00 17.97 221 ASN A CA 1
ATOM 1754 C C . ASN A 1 262 ? 17.013 -12.013 -66.806 1.00 18.71 221 ASN A C 1
ATOM 1755 O O . ASN A 1 262 ? 16.912 -11.551 -65.665 1.00 19.03 221 ASN A O 1
ATOM 1760 N N . ASN A 1 263 ? 18.191 -12.322 -67.352 1.00 16.88 222 ASN A N 1
ATOM 1761 C CA . ASN A 1 263 ? 19.468 -11.863 -66.811 1.00 18.43 222 ASN A CA 1
ATOM 1762 C C . ASN A 1 263 ? 19.779 -12.457 -65.437 1.00 20.82 222 ASN A C 1
ATOM 1763 O O . ASN A 1 263 ? 20.446 -11.817 -64.624 1.00 16.69 222 ASN A O 1
ATOM 1768 N N . VAL A 1 264 ? 19.309 -13.674 -65.157 1.00 17.43 223 VAL A N 1
ATOM 1769 C CA . VAL A 1 264 ? 19.820 -14.405 -64.001 1.00 17.84 223 VAL A CA 1
ATOM 1770 C C . VAL A 1 264 ? 21.257 -14.794 -64.306 1.00 20.42 223 VAL A C 1
ATOM 1771 O O . VAL A 1 264 ? 21.534 -15.414 -65.336 1.00 19.53 223 VAL A O 1
ATOM 1775 N N . GLN A 1 265 ? 22.178 -14.406 -63.430 1.00 15.58 224 GLN A N 1
ATOM 1776 C CA . GLN A 1 265 ? 23.588 -14.714 -63.632 1.00 24.49 224 GLN A CA 1
ATOM 1777 C C . GLN A 1 265 ? 24.156 -15.588 -62.523 1.00 21.95 224 GLN A C 1
ATOM 1778 O O . GLN A 1 265 ? 25.324 -15.994 -62.597 1.00 21.37 224 GLN A O 1
ATOM 1784 N N . LEU A 1 266 ? 23.357 -15.912 -61.513 1.00 18.69 225 LEU A N 1
ATOM 1785 C CA . LEU A 1 266 ? 23.787 -16.811 -60.454 1.00 18.43 225 LEU A CA 1
ATOM 1786 C C . LEU A 1 266 ? 22.554 -17.500 -59.903 1.00 20.55 225 LEU A C 1
ATOM 1787 O O . LEU A 1 266 ? 21.567 -16.833 -59.581 1.00 15.94 225 LEU A O 1
ATOM 1792 N N . VAL A 1 267 ? 22.605 -18.825 -59.809 1.00 18.73 226 VAL A N 1
ATOM 1793 C CA . VAL A 1 267 ? 21.609 -19.599 -59.076 1.00 18.25 226 VAL A CA 1
ATOM 1794 C C . VAL A 1 267 ? 22.265 -20.081 -57.795 1.00 20.42 226 VAL A C 1
ATOM 1795 O O . VAL A 1 267 ? 23.371 -20.635 -57.829 1.00 19.64 226 VAL A O 1
ATOM 1799 N N . VAL A 1 268 ? 21.606 -19.846 -56.662 1.00 15.34 227 VAL A N 1
ATOM 1800 C CA . VAL A 1 268 ? 22.100 -20.293 -55.363 1.00 16.80 227 VAL A CA 1
ATOM 1801 C C . VAL A 1 268 ? 21.159 -21.378 -54.856 1.00 20.77 227 VAL A C 1
ATOM 1802 O O . VAL A 1 268 ? 19.948 -21.149 -54.735 1.00 17.12 227 VAL A O 1
ATOM 1806 N N . ARG A 1 269 ? 21.711 -22.558 -54.570 1.00 16.51 228 ARG A N 1
ATOM 1807 C CA . ARG A 1 269 ? 20.930 -23.713 -54.135 1.00 16.14 228 ARG A CA 1
ATOM 1808 C C . ARG A 1 269 ? 21.117 -23.892 -52.635 1.00 18.87 228 ARG A C 1
ATOM 1809 O O . ARG A 1 269 ? 22.254 -24.011 -52.159 1.00 18.96 228 ARG A O 1
ATOM 1817 N N . LEU A 1 270 ? 20.003 -23.914 -51.890 1.00 18.34 229 LEU A N 1
ATOM 1818 C CA . LEU A 1 270 ? 20.055 -23.980 -50.434 1.00 19.88 229 LEU A CA 1
ATOM 1819 C C . LEU A 1 270 ? 19.629 -25.329 -49.861 1.00 17.88 229 LEU A C 1
ATOM 1820 O O . LEU A 1 270 ? 19.811 -25.552 -48.662 1.00 18.49 229 LEU A O 1
ATOM 1825 N N . ASN A 1 271 ? 19.067 -26.220 -50.672 1.00 18.86 230 ASN A N 1
ATOM 1826 C CA . ASN A 1 271 ? 18.554 -27.506 -50.223 1.00 22.24 230 ASN A CA 1
ATOM 1827 C C . ASN A 1 271 ? 19.287 -28.634 -50.942 1.00 24.91 230 ASN A C 1
ATOM 1828 O O . ASN A 1 271 ? 20.080 -28.409 -51.865 1.00 21.71 230 ASN A O 1
ATOM 1833 N N . SER A 1 272 ? 19.010 -29.863 -50.507 1.00 21.07 231 SER A N 1
ATOM 1834 C CA . SER A 1 272 ? 19.659 -31.032 -51.095 1.00 22.69 231 SER A CA 1
ATOM 1835 C C . SER A 1 272 ? 19.339 -31.127 -52.584 1.00 23.04 231 SER A C 1
ATOM 1836 O O . SER A 1 272 ? 18.380 -30.529 -53.083 1.00 20.57 231 SER A O 1
ATOM 1839 N N . HIS A 1 273 ? 20.153 -31.910 -53.293 1.00 22.00 232 HIS A N 1
ATOM 1840 C CA . HIS A 1 273 ? 20.111 -31.933 -54.754 1.00 22.93 232 HIS A CA 1
ATOM 1841 C C . HIS A 1 273 ? 18.896 -32.703 -55.250 1.00 27.48 232 HIS A C 1
ATOM 1842 O O . HIS A 1 273 ? 18.759 -33.904 -54.988 1.00 22.78 232 HIS A O 1
ATOM 1849 N N . LEU A 1 274 ? 18.026 -32.019 -55.987 1.00 18.59 233 LEU A N 1
ATOM 1850 C CA . LEU A 1 274 ? 16.882 -32.641 -56.636 1.00 21.17 233 LEU A CA 1
ATOM 1851 C C . LEU A 1 274 ? 16.979 -32.561 -58.149 1.00 21.06 233 LEU A C 1
ATOM 1852 O O . LEU A 1 274 ? 16.103 -33.090 -58.841 1.00 22.37 233 LEU A O 1
ATOM 1857 N N . TYR A 1 275 ? 18.013 -31.910 -58.672 1.00 25.22 234 TYR A N 1
ATOM 1858 C CA . TYR A 1 275 ? 18.199 -31.740 -60.105 1.00 23.82 234 TYR A CA 1
ATOM 1859 C C . TYR A 1 275 ? 19.689 -31.613 -60.370 1.00 21.69 234 TYR A C 1
ATOM 1860 O O . TYR A 1 275 ? 20.476 -31.323 -59.463 1.00 20.62 234 TYR A O 1
ATOM 1869 N N . ASN A 1 276 ? 20.062 -31.782 -61.640 1.00 20.04 235 ASN A N 1
ATOM 1870 C CA . ASN A 1 276 ? 21.445 -31.639 -62.085 1.00 21.81 235 ASN A CA 1
ATOM 1871 C C . ASN A 1 276 ? 21.709 -30.184 -62.460 1.00 18.18 235 ASN A C 1
ATOM 1872 O O . ASN A 1 276 ? 21.070 -29.652 -63.372 1.00 21.51 235 ASN A O 1
ATOM 1877 N N . LYS A 1 277 ? 22.665 -29.560 -61.770 1.00 18.31 236 LYS A N 1
ATOM 1878 C CA . LYS A 1 277 ? 22.993 -28.155 -61.989 1.00 20.24 236 LYS A CA 1
ATOM 1879 C C . LYS A 1 277 ? 23.555 -27.894 -63.377 1.00 23.35 236 LYS A C 1
ATOM 1880 O O . LYS A 1 277 ? 23.676 -26.732 -63.773 1.00 19.78 236 LYS A O 1
ATOM 1886 N N . LYS A 1 278 ? 23.910 -28.941 -64.124 1.00 25.31 237 LYS A N 1
ATOM 1887 C CA . LYS A 1 278 ? 24.477 -28.724 -65.448 1.00 19.85 237 LYS A CA 1
ATOM 1888 C C . LYS A 1 278 ? 23.504 -27.996 -66.366 1.00 22.93 237 LYS A C 1
ATOM 1889 O O . LYS A 1 278 ? 23.936 -27.270 -67.265 1.00 25.08 237 LYS A O 1
ATOM 1895 N N . HIS A 1 279 ? 22.194 -28.162 -66.154 1.00 18.03 238 HIS A N 1
ATOM 1896 C CA . HIS A 1 279 ? 21.233 -27.491 -67.025 1.00 21.39 238 HIS A CA 1
ATOM 1897 C C . HIS A 1 279 ? 21.299 -25.970 -66.898 1.00 24.22 238 HIS A C 1
ATOM 1898 O O . HIS A 1 279 ? 21.066 -25.265 -67.886 1.00 22.00 238 HIS A O 1
ATOM 1905 N N . PHE A 1 280 ? 21.609 -25.440 -65.709 1.00 23.10 239 PHE A N 1
ATOM 1906 C CA . PHE A 1 280 ? 21.822 -23.995 -65.597 1.00 19.59 239 PHE A CA 1
ATOM 1907 C C . PHE A 1 280 ? 23.142 -23.584 -66.240 1.00 23.50 239 PHE A C 1
ATOM 1908 O O . PHE A 1 280 ? 23.223 -22.547 -66.913 1.00 20.19 239 PHE A O 1
ATOM 1916 N N . GLU A 1 281 ? 24.188 -24.389 -66.049 1.00 21.59 240 GLU A N 1
ATOM 1917 C CA . GLU A 1 281 ? 25.471 -24.083 -66.671 1.00 24.34 240 GLU A CA 1
ATOM 1918 C C . GLU A 1 281 ? 25.372 -24.125 -68.193 1.00 24.77 240 GLU A C 1
ATOM 1919 O O . GLU A 1 281 ? 26.061 -23.354 -68.872 1.00 24.86 240 GLU A O 1
ATOM 1925 N N . ASP A 1 282 ? 24.497 -24.992 -68.733 1.00 21.86 241 ASP A N 1
ATOM 1926 C CA . ASP A 1 282 ? 24.276 -25.097 -70.180 1.00 27.15 241 ASP A CA 1
ATOM 1927 C C . ASP A 1 282 ? 23.803 -23.786 -70.794 1.00 33.72 241 ASP A C 1
ATOM 1928 O O . ASP A 1 282 ? 23.992 -23.561 -71.998 1.00 23.81 241 ASP A O 1
ATOM 1933 N N . ILE A 1 283 ? 23.139 -22.936 -70.015 1.00 27.44 242 ILE A N 1
ATOM 1934 C CA . ILE A 1 283 ? 22.688 -21.648 -70.522 1.00 22.96 242 ILE A CA 1
ATOM 1935 C C . ILE A 1 283 ? 23.544 -20.515 -69.967 1.00 19.37 242 ILE A C 1
ATOM 1936 O O . ILE A 1 283 ? 23.140 -19.350 -69.996 1.00 26.78 242 ILE A O 1
ATOM 1941 N N . GLY A 1 284 ? 24.735 -20.847 -69.474 1.00 18.34 243 GLY A N 1
ATOM 1942 C CA . GLY A 1 284 ? 25.714 -19.853 -69.092 1.00 20.00 243 GLY A CA 1
ATOM 1943 C C . GLY A 1 284 ? 25.511 -19.209 -67.740 1.00 23.48 243 GLY A C 1
ATOM 1944 O O . GLY A 1 284 ? 26.054 -18.135 -67.498 1.00 22.50 243 GLY A O 1
ATOM 1945 N N . ILE A 1 285 ? 24.769 -19.845 -66.839 1.00 24.61 244 ILE A N 1
ATOM 1946 C CA . ILE A 1 285 ? 24.444 -19.282 -65.532 1.00 19.55 244 ILE A CA 1
ATOM 1947 C C . ILE A 1 285 ? 25.281 -20.017 -64.493 1.00 25.34 244 ILE A C 1
ATOM 1948 O O . ILE A 1 285 ? 25.268 -21.252 -64.437 1.00 24.03 244 ILE A O 1
ATOM 1953 N N . GLN A 1 286 ? 26.034 -19.269 -63.696 1.00 19.82 245 GLN A N 1
ATOM 1954 C CA . GLN A 1 286 ? 26.813 -19.881 -62.627 1.00 21.25 245 GLN A CA 1
ATOM 1955 C C . GLN A 1 286 ? 25.882 -20.472 -61.576 1.00 23.24 245 GLN A C 1
ATOM 1956 O O . GLN A 1 286 ? 24.825 -19.910 -61.279 1.00 20.87 245 GLN A O 1
ATOM 1962 N N . HIS A 1 287 ? 26.277 -21.613 -61.019 1.00 21.16 246 HIS A N 1
ATOM 1963 C CA . HIS A 1 287 ? 25.499 -22.307 -59.998 1.00 20.37 246 HIS A CA 1
ATOM 1964 C C . HIS A 1 287 ? 26.340 -22.454 -58.739 1.00 26.19 246 HIS A C 1
ATOM 1965 O O . HIS A 1 287 ? 27.497 -22.881 -58.812 1.00 26.36 246 HIS A O 1
ATOM 1972 N N . LEU A 1 288 ? 25.764 -22.103 -57.584 1.00 20.50 247 LEU A N 1
ATOM 1973 C CA . LEU A 1 288 ? 26.469 -22.177 -56.312 1.00 19.94 247 LEU A CA 1
ATOM 1974 C C . LEU A 1 288 ? 25.612 -22.878 -55.268 1.00 22.90 247 LEU A C 1
ATOM 1975 O O . LEU A 1 288 ? 24.439 -22.535 -55.096 1.00 23.18 247 LEU A O 1
ATOM 1980 N N . ASP A 1 289 ? 26.200 -23.847 -54.565 1.00 21.25 248 ASP A N 1
ATOM 1981 C CA . ASP A 1 289 ? 25.566 -24.473 -53.405 1.00 20.03 248 ASP A CA 1
ATOM 1982 C C . ASP A 1 289 ? 25.923 -23.687 -52.145 1.00 23.12 248 ASP A C 1
ATOM 1983 O O . ASP A 1 289 ? 27.097 -23.389 -51.905 1.00 20.71 248 ASP A O 1
ATOM 1988 N N . LEU A 1 290 ? 24.913 -23.359 -51.336 1.00 22.43 249 LEU A N 1
ATOM 1989 C CA . LEU A 1 290 ? 25.119 -22.878 -49.969 1.00 21.07 249 LEU A CA 1
ATOM 1990 C C . LEU A 1 290 ? 24.091 -23.598 -49.095 1.00 24.79 249 LEU A C 1
ATOM 1991 O O . LEU A 1 290 ? 23.224 -22.994 -48.478 1.00 21.78 249 LEU A O 1
ATOM 1996 N N . ILE A 1 291 ? 24.182 -24.925 -49.063 1.00 21.01 250 ILE A N 1
ATOM 1997 C CA . ILE A 1 291 ? 23.098 -25.759 -48.553 1.00 23.42 250 ILE A CA 1
ATOM 1998 C C . ILE A 1 291 ? 23.132 -25.794 -47.032 1.00 23.15 250 ILE A C 1
ATOM 1999 O O . ILE A 1 291 ? 24.203 -25.908 -46.417 1.00 20.30 250 ILE A O 1
ATOM 2004 N N . PHE A 1 292 ? 21.952 -25.694 -46.417 1.00 18.05 251 PHE A N 1
ATOM 2005 C CA . PHE A 1 292 ? 21.817 -25.941 -44.986 1.00 22.27 251 PHE A CA 1
ATOM 2006 C C . PHE A 1 292 ? 20.443 -26.543 -44.714 1.00 20.57 251 PHE A C 1
ATOM 2007 O O . PHE A 1 292 ? 19.551 -26.523 -45.566 1.00 19.57 251 PHE A O 1
ATOM 2015 N N . GLU A 1 293 ? 20.294 -27.105 -43.514 1.00 19.39 252 GLU A N 1
ATOM 2016 C CA . GLU A 1 293 ? 19.178 -28.001 -43.233 1.00 20.59 252 GLU A CA 1
ATOM 2017 C C . GLU A 1 293 ? 17.829 -27.286 -43.261 1.00 19.05 252 GLU A C 1
ATOM 2018 O O . GLU A 1 293 ? 17.673 -26.197 -42.699 1.00 20.16 252 GLU A O 1
ATOM 2024 N N . ASP A 1 294 ? 16.849 -27.933 -43.901 1.00 17.54 253 ASP A N 1
ATOM 2025 C CA . ASP A 1 294 ? 15.460 -27.469 -43.922 1.00 23.58 253 ASP A CA 1
ATOM 2026 C C . ASP A 1 294 ? 14.981 -27.158 -42.509 1.00 25.30 253 ASP A C 1
ATOM 2027 O O . ASP A 1 294 ? 15.163 -27.958 -41.589 1.00 21.65 253 ASP A O 1
ATOM 2032 N N . GLY A 1 295 ? 14.382 -25.983 -42.332 1.00 20.47 254 GLY A N 1
ATOM 2033 C CA . GLY A 1 295 ? 13.849 -25.621 -41.031 1.00 23.83 254 GLY A CA 1
ATOM 2034 C C . GLY A 1 295 ? 14.852 -25.046 -40.057 1.00 26.68 254 GLY A C 1
ATOM 2035 O O . GLY A 1 295 ? 14.503 -24.809 -38.895 1.00 28.08 254 GLY A O 1
ATOM 2036 N N . THR A 1 296 ? 16.086 -24.817 -40.477 1.00 19.07 255 THR A N 1
ATOM 2037 C CA . THR A 1 296 ? 17.088 -24.237 -39.601 1.00 22.70 255 THR A CA 1
ATOM 2038 C C . THR A 1 296 ? 17.445 -22.839 -40.084 1.00 24.15 255 THR A C 1
ATOM 2039 O O . THR A 1 296 ? 17.074 -22.413 -41.182 1.00 19.80 255 THR A O 1
ATOM 2043 N N . CYS A 1 297 ? 18.179 -22.136 -39.242 1.00 21.46 256 CYS A N 1
ATOM 2044 C CA . CYS A 1 297 ? 18.682 -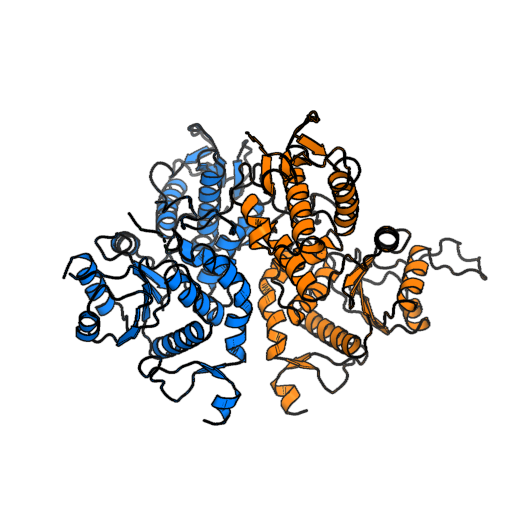20.828 -39.630 1.00 21.45 256 CYS A CA 1
ATOM 2045 C C . CYS A 1 297 ? 20.164 -20.915 -39.986 1.00 26.35 256 CYS A C 1
ATOM 2046 O O . CYS A 1 297 ? 20.918 -21.656 -39.338 1.00 23.61 256 CYS A O 1
ATOM 2049 N N . PRO A 1 298 ? 20.599 -20.175 -41.006 1.00 23.35 257 PRO A N 1
ATOM 2050 C CA . PRO A 1 298 ? 21.976 -20.329 -41.491 1.00 22.84 257 PRO A CA 1
ATOM 2051 C C . PRO A 1 298 ? 22.984 -19.733 -40.523 1.00 32.19 257 PRO A C 1
ATOM 2052 O O . PRO A 1 298 ? 22.741 -18.686 -39.916 1.00 24.29 257 PRO A O 1
ATOM 2056 N N . ASP A 1 299 ? 24.127 -20.410 -40.381 1.00 25.31 258 ASP A N 1
ATOM 2057 C CA . ASP A 1 299 ? 25.261 -19.788 -39.708 1.00 26.58 258 ASP A CA 1
ATOM 2058 C C . ASP A 1 299 ? 25.584 -18.457 -40.379 1.00 26.60 258 ASP A C 1
ATOM 2059 O O . ASP A 1 299 ? 25.405 -18.291 -41.586 1.00 24.78 258 ASP A O 1
ATOM 2064 N N . LEU A 1 300 ? 26.062 -17.497 -39.583 1.00 22.22 259 LEU A N 1
ATOM 2065 C CA . LEU A 1 300 ? 26.361 -16.180 -40.133 1.00 26.66 259 LEU A CA 1
ATOM 2066 C C . LEU A 1 300 ? 27.446 -16.231 -41.199 1.00 25.35 259 LEU A C 1
ATOM 2067 O O . LEU A 1 300 ? 27.507 -15.335 -42.043 1.00 24.77 259 LEU A O 1
ATOM 2072 N N . SER A 1 301 ? 28.305 -17.254 -41.177 1.00 26.01 260 SER A N 1
ATOM 2073 C CA . SER A 1 301 ? 29.321 -17.383 -42.214 1.00 29.17 260 SER A CA 1
ATOM 2074 C C . SER A 1 301 ? 28.681 -17.682 -43.562 1.00 22.28 260 SER A C 1
ATOM 2075 O O . SER A 1 301 ? 29.155 -17.207 -44.599 1.00 26.64 260 SER A O 1
ATOM 2078 N N . ILE A 1 302 ? 27.602 -18.468 -43.560 1.00 23.18 261 ILE A N 1
ATOM 2079 C CA . ILE A 1 302 ? 26.837 -18.710 -44.782 1.00 22.82 261 ILE A CA 1
ATOM 2080 C C . ILE A 1 302 ? 26.219 -17.411 -45.284 1.00 23.28 261 ILE A C 1
ATOM 2081 O O . ILE A 1 302 ? 26.287 -17.089 -46.474 1.00 19.61 261 ILE A O 1
ATOM 2086 N N . VAL A 1 303 ? 25.580 -16.660 -44.383 1.00 18.85 262 VAL A N 1
ATOM 2087 C CA . VAL A 1 303 ? 24.946 -15.401 -44.771 1.00 18.93 262 VAL A CA 1
ATOM 2088 C C . VAL A 1 303 ? 25.971 -14.432 -45.348 1.00 19.27 262 VAL A C 1
ATOM 2089 O O . VAL A 1 303 ? 25.735 -13.803 -46.388 1.00 20.15 262 VAL A O 1
ATOM 2093 N N . LYS A 1 304 ? 27.127 -14.300 -44.690 1.00 24.60 263 LYS A N 1
ATOM 2094 C CA . LYS A 1 304 ? 28.174 -13.405 -45.181 1.00 23.55 263 LYS A CA 1
ATOM 2095 C C . LYS A 1 304 ? 28.675 -13.826 -46.560 1.00 23.39 263 LYS A C 1
ATOM 2096 O O . LYS A 1 304 ? 28.931 -12.978 -47.425 1.00 23.88 263 LYS A O 1
ATOM 2102 N N . ASN A 1 305 ? 28.838 -15.131 -46.781 1.00 23.89 264 ASN A N 1
ATOM 2103 C CA . ASN A 1 305 ? 29.238 -15.595 -48.106 1.00 22.85 264 ASN A CA 1
ATOM 2104 C C . ASN A 1 305 ? 28.151 -15.308 -49.132 1.00 22.59 264 ASN A C 1
ATOM 2105 O O . ASN A 1 305 ? 28.446 -14.917 -50.268 1.00 23.64 264 ASN A O 1
ATOM 2110 N N . PHE A 1 306 ? 26.886 -15.504 -48.753 1.00 22.61 265 PHE A N 1
ATOM 2111 C CA . PHE A 1 306 ? 25.795 -15.196 -49.674 1.00 20.16 265 PHE A CA 1
ATOM 2112 C C . PHE A 1 306 ? 25.781 -13.716 -50.039 1.00 21.58 265 PHE A C 1
ATOM 2113 O O . PHE A 1 306 ? 25.607 -13.350 -51.210 1.00 21.04 265 PHE A O 1
ATOM 2121 N N . VAL A 1 307 ? 25.902 -12.845 -49.038 1.00 21.46 266 VAL A N 1
ATOM 2122 C CA . VAL A 1 307 ? 25.848 -11.413 -49.312 1.00 22.45 266 VAL A CA 1
ATOM 2123 C C . VAL A 1 307 ? 27.007 -11.006 -50.213 1.00 21.94 266 VAL A C 1
ATOM 2124 O O . VAL A 1 307 ? 26.831 -10.219 -51.148 1.00 20.86 266 VAL A O 1
ATOM 2128 N N . GLY A 1 308 ? 28.202 -11.558 -49.968 1.00 21.63 267 GLY A N 1
ATOM 2129 C CA . GLY A 1 308 ? 29.326 -11.276 -50.853 1.00 24.76 267 GLY A CA 1
ATOM 2130 C C . GLY A 1 308 ? 29.094 -11.771 -52.268 1.00 21.03 267 GLY A C 1
ATOM 2131 O O . GLY A 1 308 ? 29.353 -11.054 -53.239 1.00 20.36 267 GLY A O 1
ATOM 2132 N N . ALA A 1 309 ? 28.601 -13.004 -52.406 1.00 23.13 268 ALA A N 1
ATOM 2133 C CA . ALA A 1 309 ? 28.277 -13.536 -53.727 1.00 23.31 268 ALA A CA 1
ATOM 2134 C C . ALA A 1 309 ? 27.257 -12.657 -54.444 1.00 23.45 268 ALA A C 1
ATOM 2135 O O . ALA A 1 309 ? 27.425 -12.332 -55.625 1.00 20.31 268 ALA A O 1
ATOM 2137 N N . ALA A 1 310 ? 26.190 -12.258 -53.739 1.00 19.85 269 ALA A N 1
ATOM 2138 C CA . ALA A 1 310 ? 25.143 -11.449 -54.357 1.00 17.89 269 ALA A CA 1
ATOM 2139 C C . ALA A 1 310 ? 25.669 -10.077 -54.748 1.00 18.34 269 ALA A C 1
ATOM 2140 O O . ALA A 1 310 ? 25.346 -9.567 -55.828 1.00 18.89 269 ALA A O 1
ATOM 2142 N N . GLU A 1 311 ? 26.483 -9.464 -53.886 1.00 19.12 270 GLU A N 1
ATOM 2143 C CA . GLU A 1 311 ? 27.059 -8.167 -54.225 1.00 18.77 270 GLU A CA 1
ATOM 2144 C C . GLU A 1 311 ? 27.912 -8.250 -55.486 1.00 19.67 270 GLU A C 1
ATOM 2145 O O . GLU A 1 311 ? 27.879 -7.344 -56.325 1.00 23.61 270 GLU A O 1
ATOM 2151 N N . THR A 1 312 ? 28.713 -9.308 -55.614 1.00 21.37 271 THR A N 1
ATOM 2152 C CA . THR A 1 312 ? 29.540 -9.470 -56.810 1.00 24.61 271 THR A CA 1
ATOM 2153 C C . THR A 1 312 ? 28.678 -9.499 -58.064 1.00 23.05 271 THR A C 1
ATOM 2154 O O . THR A 1 312 ? 28.963 -8.806 -59.049 1.00 24.04 271 THR A O 1
ATOM 2158 N N . ILE A 1 313 ? 27.589 -10.273 -58.025 1.00 18.24 272 ILE A N 1
ATOM 2159 C CA . ILE A 1 313 ? 26.710 -10.416 -59.181 1.00 18.42 272 ILE A CA 1
ATOM 2160 C C . ILE A 1 313 ? 25.982 -9.111 -59.475 1.00 23.52 272 ILE A C 1
ATOM 2161 O O . ILE A 1 313 ? 25.860 -8.702 -60.637 1.00 21.59 272 ILE A O 1
ATOM 2166 N N . ILE A 1 314 ? 25.490 -8.433 -58.431 1.00 19.44 273 ILE A N 1
ATOM 2167 C CA . ILE A 1 314 ? 24.758 -7.183 -58.635 1.00 17.99 273 ILE A CA 1
ATOM 2168 C C . ILE A 1 314 ? 25.669 -6.127 -59.255 1.00 24.33 273 ILE A C 1
ATOM 2169 O O . ILE A 1 314 ? 25.278 -5.420 -60.194 1.00 23.95 273 ILE A O 1
ATOM 2174 N N . LYS A 1 315 ? 26.899 -6.009 -58.748 1.00 21.46 274 LYS A N 1
ATOM 2175 C CA . LYS A 1 315 ? 27.810 -4.993 -59.276 1.00 24.79 274 LYS A CA 1
ATOM 2176 C C . LYS A 1 315 ? 28.170 -5.257 -60.735 1.00 26.65 274 LYS A C 1
ATOM 2177 O O . LYS A 1 315 ? 28.468 -4.314 -61.478 1.00 28.87 274 LYS A O 1
ATOM 2183 N N . ARG A 1 316 ? 28.145 -6.522 -61.158 1.00 24.73 275 ARG A N 1
ATOM 2184 C CA . ARG A 1 316 ? 28.293 -6.897 -62.559 1.00 25.34 275 ARG A CA 1
ATOM 2185 C C . ARG A 1 316 ? 27.007 -6.739 -63.358 1.00 30.15 275 ARG A C 1
ATOM 2186 O O . ARG A 1 316 ? 27.022 -6.971 -64.570 1.00 32.39 275 ARG A O 1
ATOM 2194 N N . GLY A 1 317 ? 25.901 -6.376 -62.718 1.00 26.70 276 GLY A N 1
ATOM 2195 C CA . GLY A 1 317 ? 24.672 -6.098 -63.429 1.00 25.42 276 GLY A CA 1
ATOM 2196 C C . GLY A 1 317 ? 23.754 -7.279 -63.657 1.00 26.86 276 GLY A C 1
ATOM 2197 O O . GLY A 1 317 ? 22.947 -7.246 -64.591 1.00 26.12 276 GLY A O 1
ATOM 2198 N N . GLY A 1 318 ? 23.832 -8.325 -62.829 1.00 24.23 277 GLY A N 1
ATOM 2199 C CA . GLY A 1 318 ? 23.007 -9.501 -62.998 1.00 18.82 277 GLY A CA 1
ATOM 2200 C C . GLY A 1 318 ? 22.087 -9.731 -61.806 1.00 21.50 277 GLY A C 1
ATOM 2201 O O . GLY A 1 318 ? 22.223 -9.100 -60.748 1.00 19.76 277 GLY A O 1
ATOM 2202 N N . LYS A 1 319 ? 21.150 -10.661 -61.990 1.00 21.43 278 LYS A N 1
ATOM 2203 C CA . LYS A 1 319 ? 20.222 -11.086 -60.946 1.00 20.52 278 LYS A CA 1
ATOM 2204 C C . LYS A 1 319 ? 20.714 -12.365 -60.280 1.00 19.65 278 LYS A C 1
ATOM 2205 O O . LYS A 1 319 ? 21.425 -13.170 -60.887 1.00 20.57 278 LYS A O 1
ATOM 2211 N N . ILE A 1 320 ? 20.312 -12.564 -59.028 1.00 16.58 279 ILE A N 1
ATOM 2212 C CA . ILE A 1 320 ? 20.553 -13.815 -58.316 1.00 16.37 279 ILE A CA 1
ATOM 2213 C C . ILE A 1 320 ? 19.211 -14.496 -58.130 1.00 16.06 279 ILE A C 1
ATOM 2214 O O . ILE A 1 320 ? 18.261 -13.881 -57.633 1.00 18.31 279 ILE A O 1
ATOM 2219 N N . ALA A 1 321 ? 19.128 -15.755 -58.528 1.00 17.00 280 ALA A N 1
ATOM 2220 C CA . ALA A 1 321 ? 17.954 -16.573 -58.266 1.00 16.83 280 ALA A CA 1
ATOM 2221 C C . ALA A 1 321 ? 18.312 -17.560 -57.164 1.00 18.53 280 ALA A C 1
ATOM 2222 O O . ALA A 1 321 ? 19.274 -18.322 -57.300 1.00 16.67 280 ALA A O 1
ATOM 2224 N N . VAL A 1 322 ? 17.552 -17.537 -56.070 1.00 16.17 281 VAL A N 1
ATOM 2225 C CA . VAL A 1 322 ? 17.814 -18.372 -54.900 1.00 15.72 281 VAL A CA 1
ATOM 2226 C C . VAL A 1 322 ? 16.679 -19.367 -54.742 1.00 18.04 281 VAL A C 1
ATOM 2227 O O . VAL A 1 322 ? 15.504 -18.982 -54.755 1.00 14.44 281 VAL A O 1
ATOM 2231 N N . HIS A 1 323 ? 17.017 -20.636 -54.534 1.00 17.62 282 HIS A N 1
ATOM 2232 C CA . HIS A 1 323 ? 15.994 -21.608 -54.203 1.00 14.80 282 HIS A CA 1
ATOM 2233 C C . HIS A 1 323 ? 16.366 -22.404 -52.962 1.00 18.40 282 HIS A C 1
ATOM 2234 O O . HIS A 1 323 ? 17.538 -22.587 -52.631 1.00 17.77 282 HIS A O 1
ATOM 2241 N N . SER A 1 324 ? 15.328 -22.843 -52.265 1.00 17.11 283 SER A N 1
ATOM 2242 C CA . SER A 1 324 ? 15.441 -23.894 -51.265 1.00 17.94 283 SER A CA 1
ATOM 2243 C C . SER A 1 324 ? 14.515 -25.000 -51.748 1.00 14.11 283 SER A C 1
ATOM 2244 O O . SER A 1 324 ? 14.292 -25.119 -52.958 1.00 17.67 283 SER A O 1
ATOM 2247 N N . LYS A 1 325 ? 13.938 -25.809 -50.855 1.00 18.09 284 LYS A N 1
ATOM 2248 C CA . LYS A 1 325 ? 12.942 -26.755 -51.345 1.00 19.22 284 LYS A CA 1
ATOM 2249 C C . LYS A 1 325 ? 11.679 -26.023 -51.786 1.00 20.29 284 LYS A C 1
ATOM 2250 O O . LYS A 1 325 ? 11.196 -26.224 -52.907 1.00 19.43 284 LYS A O 1
ATOM 2256 N N . ALA A 1 326 ? 11.131 -25.157 -50.924 1.00 16.00 285 ALA A N 1
ATOM 2257 C CA . ALA A 1 326 ? 9.942 -24.384 -51.274 1.00 17.83 285 ALA A CA 1
ATOM 2258 C C . ALA A 1 326 ? 10.258 -22.984 -51.789 1.00 14.93 285 ALA A C 1
ATOM 2259 O O . ALA A 1 326 ? 9.367 -22.329 -52.343 1.00 17.68 285 ALA A O 1
ATOM 2261 N N . GLY A 1 327 ? 11.491 -22.516 -51.639 1.00 13.59 286 GLY A N 1
ATOM 2262 C CA . GLY A 1 327 ? 11.786 -21.144 -51.994 1.00 12.74 286 GLY A CA 1
ATOM 2263 C C . GLY A 1 327 ? 11.219 -20.134 -51.022 1.00 17.06 286 GLY A C 1
ATOM 2264 O O . GLY A 1 327 ? 10.913 -19.009 -51.419 1.00 15.70 286 GLY A O 1
ATOM 2265 N N . LEU A 1 328 ? 11.069 -20.507 -49.750 1.00 15.74 287 LEU A N 1
ATOM 2266 C CA . LEU A 1 328 ? 10.360 -19.655 -48.795 1.00 14.20 287 LEU A CA 1
ATOM 2267 C C . LEU A 1 328 ? 11.167 -19.389 -47.537 1.00 17.94 287 LEU A C 1
ATOM 2268 O O . LEU A 1 328 ? 11.267 -18.248 -47.080 1.00 16.63 287 LEU A O 1
ATOM 2273 N N . GLY A 1 329 ? 11.694 -20.450 -46.941 1.00 17.87 288 GLY A N 1
ATOM 2274 C CA . GLY A 1 329 ? 12.225 -20.335 -45.599 1.00 15.00 288 GLY A CA 1
ATOM 2275 C C . GLY A 1 329 ? 13.700 -20.029 -45.596 1.00 17.65 288 GLY A C 1
ATOM 2276 O O . GLY A 1 329 ? 14.112 -18.911 -45.267 1.00 16.84 288 GLY A O 1
ATOM 2277 N N . ARG A 1 330 ? 14.513 -21.031 -45.946 1.00 17.24 289 ARG A N 1
ATOM 2278 C CA . ARG A 1 330 ? 15.945 -20.791 -46.096 1.00 16.67 289 ARG A CA 1
ATOM 2279 C C . ARG A 1 330 ? 16.212 -19.662 -47.087 1.00 16.43 289 ARG A C 1
ATOM 2280 O O . ARG A 1 330 ? 17.094 -18.822 -46.866 1.00 16.65 289 ARG A O 1
ATOM 2288 N N . THR A 1 331 ? 15.453 -19.630 -48.183 1.00 16.93 290 THR A N 1
ATOM 2289 C CA . THR A 1 331 ? 15.590 -18.547 -49.152 1.00 17.59 290 THR A CA 1
ATOM 2290 C C . THR A 1 331 ? 15.262 -17.199 -48.523 1.00 19.46 290 THR A C 1
ATOM 2291 O O . THR A 1 331 ? 15.954 -16.206 -48.773 1.00 16.95 290 THR A O 1
ATOM 2295 N N . GLY A 1 332 ? 14.230 -17.153 -47.681 1.00 15.39 291 GLY A N 1
ATOM 2296 C CA . GLY A 1 332 ? 13.882 -15.904 -47.019 1.00 16.69 291 GLY A CA 1
ATOM 2297 C C . GLY A 1 332 ? 14.960 -15.418 -46.066 1.00 17.57 291 GLY A C 1
ATOM 2298 O O . GLY A 1 332 ? 15.195 -14.212 -45.947 1.00 17.30 291 GLY A O 1
ATOM 2299 N N . CYS A 1 333 ? 15.638 -16.347 -45.384 1.00 16.28 292 CYS A N 1
ATOM 2300 C CA . CYS A 1 333 ? 16.722 -15.964 -44.486 1.00 15.57 292 CYS A CA 1
ATOM 2301 C C . CYS A 1 333 ? 17.810 -15.193 -45.224 1.00 21.18 292 CYS A C 1
ATOM 2302 O O . CYS A 1 333 ? 18.279 -14.156 -44.748 1.00 17.08 292 CYS A O 1
ATOM 2305 N N . LEU A 1 334 ? 18.253 -15.714 -46.372 1.00 16.54 293 LEU A N 1
ATOM 2306 C CA . LEU A 1 334 ? 19.406 -15.135 -47.057 1.00 15.62 293 LEU A CA 1
ATOM 2307 C C . LEU A 1 334 ? 19.028 -13.880 -47.834 1.00 18.64 293 LEU A C 1
ATOM 2308 O O . LEU A 1 334 ? 19.736 -12.869 -47.770 1.00 16.48 293 LEU A O 1
ATOM 2313 N N . ILE A 1 335 ? 17.930 -13.925 -48.589 1.00 16.47 294 ILE A N 1
ATOM 2314 C CA . ILE A 1 335 ? 17.519 -12.727 -49.317 1.00 15.47 294 ILE A CA 1
ATOM 2315 C C . ILE A 1 335 ? 17.102 -11.637 -48.337 1.00 17.14 294 ILE A C 1
ATOM 2316 O O . ILE A 1 335 ? 17.438 -10.461 -48.516 1.00 16.90 294 ILE A O 1
ATOM 2321 N N . GLY A 1 336 ? 16.388 -12.013 -47.278 1.00 16.70 295 GLY A N 1
ATOM 2322 C CA . GLY A 1 336 ? 16.024 -11.032 -46.265 1.00 15.63 295 GLY A CA 1
ATOM 2323 C C . GLY A 1 336 ? 17.230 -10.347 -45.654 1.00 16.28 295 GLY A C 1
ATOM 2324 O O . GLY A 1 336 ? 17.239 -9.126 -45.478 1.00 17.85 295 GLY A O 1
ATOM 2325 N N . ALA A 1 337 ? 18.257 -11.125 -45.297 1.00 15.21 296 ALA A N 1
ATOM 2326 C CA . ALA A 1 337 ? 19.480 -10.525 -44.765 1.00 15.93 296 ALA A CA 1
ATOM 2327 C C . ALA A 1 337 ? 20.081 -9.526 -45.745 1.00 16.64 296 ALA A C 1
ATOM 2328 O O . ALA A 1 337 ? 20.534 -8.451 -45.339 1.00 18.16 296 ALA A O 1
ATOM 2330 N N . HIS A 1 338 ? 20.098 -9.860 -47.042 1.00 15.99 297 HIS A N 1
ATOM 2331 C CA . HIS A 1 338 ? 20.683 -8.942 -48.019 1.00 15.88 297 HIS A CA 1
ATOM 2332 C C . HIS A 1 338 ? 19.851 -7.670 -48.145 1.00 15.13 297 HIS A C 1
ATOM 2333 O O . HIS A 1 338 ? 20.402 -6.571 -48.284 1.00 19.59 297 HIS A O 1
ATOM 2340 N N . LEU A 1 339 ? 18.524 -7.802 -48.113 1.00 18.46 298 LEU A N 1
ATOM 2341 C CA . LEU A 1 339 ? 17.662 -6.627 -48.189 1.00 16.62 298 LEU A CA 1
ATOM 2342 C C . LEU A 1 339 ? 17.872 -5.709 -46.991 1.00 14.74 298 LEU A C 1
ATOM 2343 O O . LEU A 1 339 ? 17.894 -4.481 -47.135 1.00 18.00 298 LEU A O 1
ATOM 2348 N N . ILE A 1 340 ? 18.024 -6.289 -45.800 1.00 14.88 299 ILE A N 1
ATOM 2349 C CA . ILE A 1 340 ? 18.265 -5.483 -44.606 1.00 14.56 299 ILE A CA 1
ATOM 2350 C C . ILE A 1 340 ? 19.620 -4.797 -44.708 1.00 20.53 299 ILE A C 1
ATOM 2351 O O . ILE A 1 340 ? 19.746 -3.592 -44.479 1.00 17.99 299 ILE A O 1
ATOM 2356 N N . TYR A 1 341 ? 20.649 -5.561 -45.081 1.00 17.86 300 TYR A N 1
ATOM 2357 C CA . TYR A 1 341 ? 21.990 -5.016 -45.310 1.00 18.22 300 TYR A CA 1
ATOM 2358 C C . TYR A 1 341 ? 21.977 -3.858 -46.305 1.00 22.62 300 TYR A C 1
ATOM 2359 O O . TYR A 1 341 ? 22.634 -2.828 -46.093 1.00 22.61 300 TYR A O 1
ATOM 2368 N N . THR A 1 342 ? 21.215 -4.000 -47.388 1.00 17.92 301 THR A N 1
ATOM 2369 C CA . THR A 1 342 ? 21.269 -3.035 -48.474 1.00 15.49 301 THR A CA 1
ATOM 2370 C C . THR A 1 342 ? 20.406 -1.815 -48.180 1.00 26.16 301 THR A C 1
ATOM 2371 O O . THR A 1 342 ? 20.841 -0.675 -48.380 1.00 21.85 301 THR A O 1
ATOM 2375 N N . TYR A 1 343 ? 19.184 -2.031 -47.696 1.00 18.45 302 TYR A N 1
ATOM 2376 C CA . TYR A 1 343 ? 18.179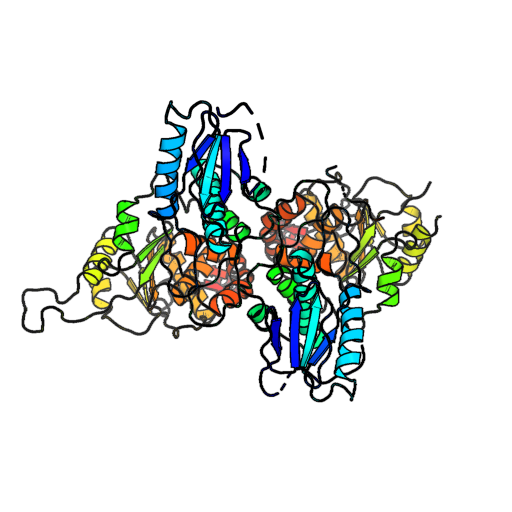 -0.973 -47.661 1.00 20.63 302 TYR A CA 1
ATOM 2377 C C . TYR A 1 343 ? 17.709 -0.567 -46.270 1.00 20.64 302 TYR A C 1
ATOM 2378 O O . TYR A 1 343 ? 16.916 0.378 -46.162 1.00 21.54 302 TYR A O 1
ATOM 2387 N N . GLY A 1 344 ? 18.140 -1.247 -45.218 1.00 20.79 303 GLY A N 1
ATOM 2388 C CA . GLY A 1 344 ? 17.797 -0.811 -43.876 1.00 25.54 303 GLY A CA 1
ATOM 2389 C C . GLY A 1 344 ? 16.392 -1.113 -43.410 1.00 23.40 303 GLY A C 1
ATOM 2390 O O . GLY A 1 344 ? 15.930 -0.480 -42.456 1.00 23.06 303 GLY A O 1
ATOM 2391 N N . PHE A 1 345 ? 15.692 -2.055 -44.052 1.00 18.64 304 PHE A N 1
ATOM 2392 C CA . PHE A 1 345 ? 14.420 -2.545 -43.527 1.00 19.27 304 PHE A CA 1
ATOM 2393 C C . PHE A 1 345 ? 14.587 -3.007 -42.085 1.00 18.34 304 PHE A C 1
ATOM 2394 O O . PHE A 1 345 ? 15.623 -3.571 -41.714 1.00 16.91 304 PHE A O 1
ATOM 2402 N N . THR A 1 346 ? 13.548 -2.814 -41.268 1.00 17.38 305 THR A N 1
ATOM 2403 C CA . THR A 1 346 ? 13.478 -3.624 -40.062 1.00 15.35 305 THR A CA 1
ATOM 2404 C C . THR A 1 346 ? 13.217 -5.069 -40.463 1.00 14.39 305 THR A C 1
ATOM 2405 O O . THR A 1 346 ? 12.810 -5.359 -41.591 1.00 16.05 305 THR A O 1
ATOM 2409 N N . ALA A 1 347 ? 13.460 -5.988 -39.531 1.00 14.76 306 ALA A N 1
ATOM 2410 C CA . ALA A 1 347 ? 13.163 -7.381 -39.835 1.00 14.91 306 ALA A CA 1
ATOM 2411 C C . ALA A 1 347 ? 11.682 -7.572 -40.139 1.00 19.29 306 ALA A C 1
ATOM 2412 O O . ALA A 1 347 ? 11.332 -8.286 -41.082 1.00 16.05 306 ALA A O 1
ATOM 2414 N N . ASN A 1 348 ? 10.798 -6.918 -39.373 1.00 14.39 307 ASN A N 1
ATOM 2415 C CA . ASN A 1 348 ? 9.359 -7.091 -39.595 1.00 17.46 307 ASN A CA 1
ATOM 2416 C C . ASN A 1 348 ? 8.934 -6.523 -40.942 1.00 15.26 307 ASN A C 1
ATOM 2417 O O . ASN A 1 348 ? 8.103 -7.122 -41.635 1.00 14.95 307 ASN A O 1
ATOM 2422 N N . GLU A 1 349 ? 9.468 -5.353 -41.314 1.00 13.46 308 GLU A N 1
ATOM 2423 C CA . GLU A 1 349 ? 9.204 -4.799 -42.648 1.00 16.02 308 GLU A CA 1
ATOM 2424 C C . GLU A 1 349 ? 9.685 -5.741 -43.739 1.00 13.81 308 GLU A C 1
ATOM 2425 O O . GLU A 1 349 ? 9.026 -5.911 -44.775 1.00 13.18 308 GLU A O 1
ATOM 2431 N N . CYS A 1 350 ? 10.886 -6.286 -43.556 1.00 14.93 309 CYS A N 1
ATOM 2432 C CA . CYS A 1 350 ? 11.468 -7.177 -44.555 1.00 15.67 309 CYS A CA 1
ATOM 2433 C C . CYS A 1 350 ? 10.586 -8.401 -44.769 1.00 17.95 309 CYS A C 1
ATOM 2434 O O . CYS A 1 350 ? 10.289 -8.786 -45.907 1.00 15.71 309 CYS A O 1
ATOM 2437 N N . ILE A 1 351 ? 10.155 -9.022 -43.672 1.00 12.44 310 ILE A N 1
ATOM 2438 C CA . ILE A 1 351 ? 9.227 -10.149 -43.767 1.00 15.83 310 ILE A CA 1
ATOM 2439 C C . ILE A 1 351 ? 7.935 -9.720 -44.453 1.00 12.32 310 ILE A C 1
ATOM 2440 O O . ILE A 1 351 ? 7.406 -10.429 -45.323 1.00 13.15 310 ILE A O 1
ATOM 2445 N N . GLY A 1 352 ? 7.408 -8.554 -44.076 1.00 11.73 311 GLY A N 1
ATOM 2446 C CA . GLY A 1 352 ? 6.178 -8.082 -44.691 1.00 13.26 311 GLY A CA 1
ATOM 2447 C C . GLY A 1 352 ? 6.326 -7.825 -46.177 1.00 15.84 311 GLY A C 1
ATOM 2448 O O . GLY A 1 352 ? 5.462 -8.209 -46.970 1.00 13.18 311 GLY A O 1
ATOM 2449 N N . PHE A 1 353 ? 7.416 -7.163 -46.574 1.00 14.94 312 PHE A N 1
ATOM 2450 C CA . PHE A 1 353 ? 7.641 -6.918 -47.995 1.00 16.75 312 PHE A CA 1
ATOM 2451 C C . PHE A 1 353 ? 7.816 -8.232 -48.757 1.00 17.19 312 PHE A C 1
ATOM 2452 O O . PHE A 1 353 ? 7.218 -8.431 -49.820 1.00 15.23 312 PHE A O 1
ATOM 2460 N N . LEU A 1 354 ? 8.639 -9.145 -48.226 1.00 14.05 313 LEU A N 1
ATOM 2461 C CA . LEU A 1 354 ? 8.860 -10.423 -48.907 1.00 12.27 313 LEU A CA 1
ATOM 2462 C C . LEU A 1 354 ? 7.552 -11.173 -49.125 1.00 13.97 313 LEU A C 1
ATOM 2463 O O . LEU A 1 354 ? 7.307 -11.697 -50.218 1.00 12.86 313 LEU A O 1
ATOM 2468 N N . ARG A 1 355 ? 6.687 -11.221 -48.102 1.00 11.67 314 ARG A N 1
ATOM 2469 C CA . ARG A 1 355 ? 5.428 -11.951 -48.229 1.00 12.51 314 ARG A CA 1
ATOM 2470 C C . ARG A 1 355 ? 4.428 -11.223 -49.108 1.00 15.21 314 ARG A C 1
ATOM 2471 O O . ARG A 1 355 ? 3.536 -11.864 -49.682 1.00 14.26 314 ARG A O 1
ATOM 2479 N N . PHE A 1 356 ? 4.541 -9.901 -49.203 1.00 11.76 315 PHE A N 1
ATOM 2480 C CA . PHE A 1 356 ? 3.716 -9.161 -50.150 1.00 13.32 315 PHE A CA 1
ATOM 2481 C C . PHE A 1 356 ? 4.021 -9.570 -51.591 1.00 16.87 315 PHE A C 1
ATOM 2482 O O . PHE A 1 356 ? 3.125 -9.557 -52.434 1.00 15.70 315 PHE A O 1
ATOM 2490 N N . ILE A 1 357 ? 5.262 -9.943 -51.898 1.00 16.07 316 ILE A N 1
ATOM 2491 C CA . ILE A 1 357 ? 5.564 -10.433 -53.247 1.00 13.72 316 ILE A CA 1
ATOM 2492 C C . ILE A 1 357 ? 5.409 -11.951 -53.346 1.00 15.03 316 ILE A C 1
ATOM 2493 O O . ILE A 1 357 ? 4.891 -12.452 -54.356 1.00 17.18 316 ILE A O 1
ATOM 2498 N N . ARG A 1 358 ? 5.855 -12.684 -52.336 1.00 16.00 317 ARG A N 1
ATOM 2499 C CA . ARG A 1 358 ? 5.841 -14.152 -52.348 1.00 14.07 317 ARG A CA 1
ATOM 2500 C C . ARG A 1 358 ? 5.327 -14.620 -50.995 1.00 14.10 317 ARG A C 1
ATOM 2501 O O . ARG A 1 358 ? 6.093 -14.671 -50.019 1.00 14.62 317 ARG A O 1
ATOM 2509 N N . PRO A 1 359 ? 4.039 -14.931 -50.887 1.00 13.27 318 PRO A N 1
ATOM 2510 C CA . PRO A 1 359 ? 3.501 -15.308 -49.571 1.00 15.24 318 PRO A CA 1
ATOM 2511 C C . PRO A 1 359 ? 4.271 -16.462 -48.944 1.00 16.43 318 PRO A C 1
ATOM 2512 O O . PRO A 1 359 ? 4.780 -17.358 -49.626 1.00 17.27 318 PRO A O 1
ATOM 2516 N N . GLY A 1 360 ? 4.372 -16.416 -47.619 1.00 15.85 319 GLY A N 1
ATOM 2517 C CA . GLY A 1 360 ? 4.920 -17.529 -46.876 1.00 15.53 319 GLY A CA 1
ATOM 2518 C C . GLY A 1 360 ? 6.413 -17.501 -46.651 1.00 16.35 319 GLY A C 1
ATOM 2519 O O . GLY A 1 360 ? 6.935 -18.424 -46.010 1.00 16.24 319 GLY A O 1
ATOM 2520 N N . MET A 1 361 ? 7.121 -16.481 -47.138 1.00 14.74 320 MET A N 1
ATOM 2521 C CA . MET A 1 361 ? 8.566 -16.422 -46.925 1.00 14.73 320 MET A CA 1
ATOM 2522 C C . MET A 1 361 ? 8.908 -16.196 -45.455 1.00 14.76 320 MET A C 1
ATOM 2523 O O . MET A 1 361 ? 8.209 -15.458 -44.748 1.00 15.13 320 MET A O 1
ATOM 2528 N N . VAL A 1 362 ? 10.010 -16.832 -45.013 1.00 14.75 321 VAL A N 1
ATOM 2529 C CA . VAL A 1 362 ? 10.566 -16.776 -43.653 1.00 14.24 321 VAL A CA 1
ATOM 2530 C C . VAL A 1 362 ? 9.658 -17.538 -42.688 1.00 15.51 321 VAL A C 1
ATOM 2531 O O . VAL A 1 362 ? 8.616 -17.036 -42.254 1.00 15.91 321 VAL A O 1
ATOM 2535 N N . VAL A 1 363 ? 10.068 -18.754 -42.324 1.00 16.55 322 VAL A N 1
ATOM 2536 C CA . VAL A 1 363 ? 9.188 -19.755 -41.723 1.00 12.49 322 VAL A CA 1
ATOM 2537 C C . VAL A 1 363 ? 9.592 -20.016 -40.275 1.00 17.62 322 VAL A C 1
ATOM 2538 O O . VAL A 1 363 ? 10.770 -20.265 -39.985 1.00 16.08 322 VAL A O 1
ATOM 2542 N N . GLY A 1 364 ? 8.610 -20.002 -39.376 1.00 18.71 323 GLY A N 1
ATOM 2543 C CA . GLY A 1 364 ? 8.809 -20.447 -38.009 1.00 19.50 323 GLY A CA 1
ATOM 2544 C C . GLY A 1 364 ? 9.916 -19.695 -37.291 1.00 18.51 323 GLY A C 1
ATOM 2545 O O . GLY A 1 364 ? 9.939 -18.463 -37.253 1.00 14.21 323 GLY A O 1
ATOM 2546 N N . PRO A 1 365 ? 10.878 -20.429 -36.730 1.00 19.17 324 PRO A N 1
ATOM 2547 C CA . PRO A 1 365 ? 11.954 -19.764 -35.968 1.00 18.89 324 PRO A CA 1
ATOM 2548 C C . PRO A 1 365 ? 12.830 -18.840 -36.801 1.00 18.86 324 PRO A C 1
ATOM 2549 O O . PRO A 1 365 ? 13.515 -17.989 -36.223 1.00 16.31 324 PRO A O 1
ATOM 2553 N N . GLN A 1 366 ? 12.855 -18.987 -38.130 1.00 15.12 325 GLN A N 1
ATOM 2554 C CA . GLN A 1 366 ? 13.615 -18.051 -38.961 1.00 14.72 325 GLN A CA 1
ATOM 2555 C C . GLN A 1 366 ? 13.121 -16.615 -38.806 1.00 15.39 325 GLN A C 1
ATOM 2556 O O . GLN A 1 366 ? 13.881 -15.673 -39.063 1.00 16.20 325 GLN A O 1
ATOM 2562 N N . GLN A 1 367 ? 11.874 -16.425 -38.372 1.00 14.45 326 GLN A N 1
ATOM 2563 C CA . GLN A 1 367 ? 11.376 -15.073 -38.136 1.00 17.60 326 GLN A CA 1
ATOM 2564 C C . GLN A 1 367 ? 12.095 -14.428 -36.960 1.00 14.77 326 GLN A C 1
ATOM 2565 O O . GLN A 1 367 ? 12.555 -13.284 -37.047 1.00 14.63 326 GLN A O 1
ATOM 2571 N N . HIS A 1 368 ? 12.155 -15.140 -35.834 1.00 15.79 327 HIS A N 1
ATOM 2572 C CA . HIS A 1 368 ? 12.860 -14.623 -34.670 1.00 18.02 327 HIS A CA 1
ATOM 2573 C C . HIS A 1 368 ? 14.347 -14.486 -34.958 1.00 17.60 327 HIS A C 1
ATOM 2574 O O . HIS A 1 368 ? 14.998 -13.578 -34.433 1.00 16.93 327 HIS A O 1
ATOM 2581 N N . TRP A 1 369 ? 14.895 -15.375 -35.792 1.00 16.48 328 TRP A N 1
ATOM 2582 C CA . TRP A 1 369 ? 16.304 -15.277 -36.159 1.00 16.85 328 TRP A CA 1
ATOM 2583 C C . TRP A 1 369 ? 16.574 -13.997 -36.933 1.00 15.93 328 TRP A C 1
ATOM 2584 O O . TRP A 1 369 ? 17.505 -13.251 -36.618 1.00 16.35 328 TRP A O 1
ATOM 2595 N N . LEU A 1 370 ? 15.755 -13.715 -37.949 1.00 15.51 329 LEU A N 1
ATOM 2596 C CA . LEU A 1 370 ? 15.926 -12.477 -38.702 1.00 15.89 329 LEU A CA 1
ATOM 2597 C C . LEU A 1 370 ? 15.759 -11.264 -37.799 1.00 17.75 329 LEU A C 1
ATOM 2598 O O . LEU A 1 370 ? 16.483 -10.270 -37.927 1.00 16.30 329 LEU A O 1
ATOM 2603 N N . TYR A 1 371 ? 14.792 -11.334 -36.891 1.00 15.83 330 TYR A N 1
ATOM 2604 C CA . TYR A 1 371 ? 14.549 -10.248 -35.953 1.00 15.67 330 TYR A CA 1
ATOM 2605 C C . TYR A 1 371 ? 15.768 -10.007 -35.063 1.00 18.17 330 TYR A C 1
ATOM 2606 O O . TYR A 1 371 ? 16.173 -8.860 -34.833 1.00 21.21 330 TYR A O 1
ATOM 2615 N N . LEU A 1 372 ? 16.377 -11.076 -34.567 1.00 17.44 331 LEU A N 1
ATOM 2616 C CA . LEU A 1 372 ? 17.478 -10.917 -33.624 1.00 20.03 331 LEU A CA 1
ATOM 2617 C C . LEU A 1 372 ? 18.803 -10.575 -34.299 1.00 19.91 331 LEU A C 1
ATOM 2618 O O . LEU A 1 372 ? 19.701 -10.056 -33.627 1.00 21.38 331 LEU A O 1
ATOM 2623 N N . HIS A 1 373 ? 18.941 -10.809 -35.609 1.00 16.24 332 HIS A N 1
ATOM 2624 C CA . HIS A 1 373 ? 20.192 -10.525 -36.311 1.00 18.72 332 HIS A CA 1
ATOM 2625 C C . HIS A 1 373 ? 20.119 -9.329 -37.249 1.00 17.90 332 HIS A C 1
ATOM 2626 O O . HIS A 1 373 ? 21.110 -9.035 -37.930 1.00 20.38 332 HIS A O 1
ATOM 2633 N N . GLN A 1 374 ? 18.996 -8.608 -37.282 1.00 17.33 333 GLN A N 1
ATOM 2634 C CA . GLN A 1 374 ? 18.885 -7.507 -38.230 1.00 18.04 333 GLN A CA 1
ATOM 2635 C C . GLN A 1 374 ? 19.968 -6.453 -38.001 1.00 17.42 333 GLN A C 1
ATOM 2636 O O . GLN A 1 374 ? 20.451 -5.848 -38.965 1.00 18.44 333 GLN A O 1
ATOM 2642 N N . ASN A 1 375 ? 20.390 -6.237 -36.750 1.00 16.81 334 ASN A N 1
ATOM 2643 C CA . ASN A 1 375 ? 21.456 -5.264 -36.516 1.00 22.78 334 ASN A CA 1
ATOM 2644 C C . ASN A 1 375 ? 22.778 -5.741 -37.105 1.00 21.36 334 ASN A C 1
ATOM 2645 O O . ASN A 1 375 ? 23.559 -4.931 -37.617 1.00 20.04 334 ASN A O 1
ATOM 2650 N N . ASP A 1 376 ? 23.059 -7.044 -37.004 1.00 19.96 335 ASP A N 1
ATOM 2651 C CA . ASP A 1 376 ? 24.271 -7.599 -37.609 1.00 23.42 335 ASP A CA 1
ATOM 2652 C C . ASP A 1 376 ? 24.319 -7.322 -39.108 1.00 21.26 335 ASP A C 1
ATOM 2653 O O . ASP A 1 376 ? 25.339 -6.851 -39.631 1.00 22.69 335 ASP A O 1
ATOM 2658 N N . PHE A 1 377 ? 23.220 -7.611 -39.819 1.00 16.39 336 PHE A N 1
ATOM 2659 C CA . PHE A 1 377 ? 23.202 -7.410 -41.269 1.00 19.07 336 PHE A CA 1
ATOM 2660 C C . PHE A 1 377 ? 23.442 -5.949 -41.628 1.00 21.87 336 PHE A C 1
ATOM 2661 O O . PHE A 1 377 ? 24.210 -5.646 -42.548 1.00 20.71 336 PHE A O 1
ATOM 2669 N N . ARG A 1 378 ? 22.775 -5.027 -40.920 1.00 22.82 337 ARG A N 1
ATOM 2670 C CA . ARG A 1 378 ? 22.980 -3.601 -41.155 1.00 31.14 337 ARG A CA 1
ATOM 2671 C C . ARG A 1 378 ? 24.405 -3.177 -40.835 1.00 29.27 337 ARG A C 1
ATOM 2672 O O . ARG A 1 378 ? 24.993 -2.354 -41.549 1.00 39.58 337 ARG A O 1
ATOM 2680 N N . GLU A 1 379 ? 24.962 -3.710 -39.747 1.00 27.01 338 GLU A N 1
ATOM 2681 C CA . GLU A 1 379 ? 26.291 -3.310 -39.294 1.00 34.16 338 GLU A CA 1
ATOM 2682 C C . GLU A 1 379 ? 27.368 -3.685 -40.302 1.00 30.79 338 GLU A C 1
ATOM 2683 O O . GLU A 1 379 ? 28.386 -2.989 -40.405 1.00 27.09 338 GLU A O 1
ATOM 2689 N N . TRP A 1 380 ? 27.147 -4.759 -41.072 1.00 28.50 339 TRP A N 1
ATOM 2690 C CA . TRP A 1 380 ? 28.138 -5.222 -42.040 1.00 27.34 339 TRP A CA 1
ATOM 2691 C C . TRP A 1 380 ? 28.483 -4.163 -43.078 1.00 26.04 339 TRP A C 1
ATOM 2692 O O . TRP A 1 380 ? 29.575 -4.212 -43.656 1.00 28.84 339 TRP A O 1
ATOM 2703 N N . LYS A 1 381 ? 27.582 -3.213 -43.332 1.00 28.05 340 LYS A N 1
ATOM 2704 C CA . LYS A 1 381 ? 27.893 -2.131 -44.260 1.00 29.28 340 LYS A CA 1
ATOM 2705 C C . LYS A 1 381 ? 29.075 -1.295 -43.781 1.00 32.28 340 LYS A C 1
ATOM 2706 O O . LYS A 1 381 ? 29.811 -0.738 -44.602 1.00 27.70 340 LYS A O 1
ATOM 2712 N N . TYR A 1 382 ? 29.278 -1.203 -42.467 1.00 32.99 341 TYR A N 1
ATOM 2713 C CA . TYR A 1 382 ? 30.366 -0.419 -41.897 1.00 38.30 341 TYR A CA 1
ATOM 2714 C C . TYR A 1 382 ? 31.543 -1.257 -41.427 1.00 32.33 341 TYR A C 1
ATOM 2715 O O . TYR A 1 382 ? 32.657 -0.729 -41.341 1.00 39.22 341 TYR A O 1
ATOM 2724 N N . THR A 1 383 ? 31.336 -2.533 -41.109 1.00 31.28 342 THR A N 1
ATOM 2725 C CA . THR A 1 383 ? 32.421 -3.350 -40.583 1.00 39.89 342 THR A CA 1
ATOM 2726 C C . THR A 1 383 ? 33.051 -4.271 -41.619 1.00 41.66 342 THR A C 1
ATOM 2727 O O . THR A 1 383 ? 34.088 -4.874 -41.326 1.00 50.47 342 THR A O 1
ATOM 2731 N N . THR A 1 384 ? 32.462 -4.406 -42.808 1.00 39.07 343 THR A N 1
ATOM 2732 C CA . THR A 1 384 ? 33.000 -5.287 -43.838 1.00 31.85 343 THR A CA 1
ATOM 2733 C C . THR A 1 384 ? 33.172 -4.530 -45.145 1.00 31.93 343 THR A C 1
ATOM 2734 O O . THR A 1 384 ? 32.666 -3.420 -45.325 1.00 32.96 343 THR A O 1
ATOM 2738 N N . ARG A 1 385 ? 33.903 -5.163 -46.065 1.00 32.32 344 ARG A N 1
ATOM 2739 C CA . ARG A 1 385 ? 34.071 -4.690 -47.432 1.00 36.76 344 ARG A CA 1
ATOM 2740 C C . ARG A 1 385 ? 33.978 -5.883 -48.372 1.00 28.55 344 ARG A C 1
ATOM 2741 O O . ARG A 1 385 ? 34.198 -7.028 -47.972 1.00 36.76 344 ARG A O 1
ATOM 2749 N N . ILE A 1 386 ? 33.641 -5.609 -49.629 1.00 37.33 345 ILE A N 1
ATOM 2750 C CA . ILE A 1 386 ? 33.797 -6.627 -50.663 1.00 40.55 345 ILE A CA 1
ATOM 2751 C C . ILE A 1 386 ? 35.283 -6.842 -50.907 1.00 38.31 345 ILE A C 1
ATOM 2752 O O . ILE A 1 386 ? 35.995 -5.924 -51.336 1.00 42.52 345 ILE A O 1
ATOM 2757 N N . SER A 1 387 ? 35.755 -8.055 -50.643 1.00 41.08 346 SER A N 1
ATOM 2758 C CA . SER A 1 387 ? 37.143 -8.397 -50.898 1.00 45.03 346 SER A CA 1
ATOM 2759 C C . SER A 1 387 ? 37.461 -8.313 -52.389 1.00 48.45 346 SER A C 1
ATOM 2760 O O . SER A 1 387 ? 36.586 -8.439 -53.251 1.00 48.67 346 SER A O 1
ATOM 2763 N N . LEU A 1 388 ? 38.737 -8.097 -52.695 1.00 49.07 347 LEU A N 1
ATOM 2764 C CA . LEU A 1 388 ? 39.190 -8.165 -54.075 1.00 46.47 347 LEU A CA 1
ATOM 2765 C C . LEU A 1 388 ? 39.873 -9.483 -54.409 1.00 41.25 347 LEU A C 1
ATOM 2766 O O . LEU A 1 388 ? 40.310 -9.664 -55.550 1.00 47.99 347 LEU A O 1
ATOM 2771 N N . LYS A 1 389 ? 39.976 -10.402 -53.451 1.00 41.13 348 LYS A N 1
ATOM 2772 C CA . LYS A 1 389 ? 40.384 -11.748 -53.835 1.00 46.80 348 LYS A CA 1
ATOM 2773 C C . LYS A 1 389 ? 39.162 -12.647 -53.990 1.00 52.03 348 LYS A C 1
ATOM 2774 O O . LYS A 1 389 ? 38.247 -12.604 -53.156 1.00 46.50 348 LYS A O 1
ATOM 2780 N N . PRO A 1 390 ? 39.095 -13.446 -55.050 1.00 43.40 349 PRO A N 1
ATOM 2781 C CA . PRO A 1 390 ? 37.987 -14.397 -55.180 1.00 39.91 349 PRO A CA 1
ATOM 2782 C C . PRO A 1 390 ? 38.087 -15.489 -54.126 1.00 43.27 349 PRO A C 1
ATOM 2783 O O . PRO A 1 390 ? 39.148 -15.745 -53.552 1.00 37.68 349 PRO A O 1
ATOM 2787 N N . SER A 1 391 ? 36.951 -16.129 -53.861 1.00 33.18 350 SER A N 1
ATOM 2788 C CA . SER A 1 391 ? 36.857 -17.148 -52.826 1.00 31.43 350 SER A CA 1
ATOM 2789 C C . SER A 1 391 ? 36.292 -18.437 -53.403 1.00 40.71 350 SER A C 1
ATOM 2790 O O . SER A 1 391 ? 35.222 -18.432 -54.023 1.00 35.71 350 SER A O 1
ATOM 2793 N N . GLU A 1 392 ? 37.011 -19.540 -53.174 1.00 38.12 351 GLU A N 1
ATOM 2794 C CA . GLU A 1 392 ? 36.532 -20.858 -53.580 1.00 36.47 351 GLU A CA 1
ATOM 2795 C C . GLU A 1 392 ? 35.210 -21.223 -52.910 1.00 39.78 351 GLU A C 1
ATOM 2796 O O . GLU A 1 392 ? 34.428 -22.001 -53.469 1.00 41.79 351 GLU A O 1
ATOM 2802 N N . ALA A 1 393 ? 34.939 -20.677 -51.722 1.00 36.28 352 ALA A N 1
ATOM 2803 C CA . ALA A 1 393 ? 33.709 -21.015 -51.012 1.00 39.38 352 ALA A CA 1
ATOM 2804 C C . ALA A 1 393 ? 32.463 -20.505 -51.725 1.00 37.33 352 ALA A C 1
ATOM 2805 O O . ALA A 1 393 ? 31.384 -21.082 -51.543 1.00 41.47 352 ALA A O 1
ATOM 2807 N N . ILE A 1 394 ? 32.577 -19.450 -52.533 1.00 30.71 353 ILE A N 1
ATOM 2808 C CA . ILE A 1 394 ? 31.429 -18.966 -53.294 1.00 30.06 353 ILE A CA 1
ATOM 2809 C C . ILE A 1 394 ? 31.744 -18.982 -54.784 1.00 34.92 353 ILE A C 1
ATOM 2810 O O . ILE A 1 394 ? 31.386 -18.054 -55.520 1.00 26.73 353 ILE A O 1
ATOM 2815 N N . GLY A 1 395 ? 32.405 -20.043 -55.237 1.00 32.91 354 GLY A N 1
ATOM 2816 C CA . GLY A 1 395 ? 32.630 -20.244 -56.664 1.00 28.83 354 GLY A CA 1
ATOM 2817 C C . GLY A 1 395 ? 33.412 -19.149 -57.354 1.00 30.57 354 GLY A C 1
ATOM 2818 O O . GLY A 1 395 ? 33.100 -18.797 -58.500 1.00 35.27 354 GLY A O 1
ATOM 2819 N N . GLY A 1 396 ? 34.429 -18.604 -56.690 1.00 34.35 355 GLY A N 1
ATOM 2820 C CA . GLY A 1 396 ? 35.227 -17.549 -57.277 1.00 36.88 355 GLY A CA 1
ATOM 2821 C C . GLY A 1 396 ? 34.643 -16.153 -57.180 1.00 36.40 355 GLY A C 1
ATOM 2822 O O . GLY A 1 396 ? 35.249 -15.211 -57.704 1.00 29.27 355 GLY A O 1
ATOM 2823 N N . LEU A 1 397 ? 33.485 -15.982 -56.544 1.00 31.31 356 LEU A N 1
ATOM 2824 C CA . LEU A 1 397 ? 32.956 -14.646 -56.320 1.00 29.12 356 LEU A CA 1
ATOM 2825 C C . LEU A 1 397 ? 33.681 -14.014 -55.131 1.00 28.87 356 LEU A C 1
ATOM 2826 O O . LEU A 1 397 ? 34.553 -14.627 -54.509 1.00 33.31 356 LEU A O 1
ATOM 2831 N N . TYR A 1 398 ? 33.328 -12.773 -54.794 1.00 28.54 357 TYR A N 1
ATOM 2832 C CA . TYR A 1 398 ? 34.077 -12.039 -53.778 1.00 27.61 357 TYR A CA 1
ATOM 2833 C C . TYR A 1 398 ? 33.309 -12.011 -52.465 1.00 30.97 357 TYR A C 1
ATOM 2834 O O . TYR A 1 398 ? 32.166 -11.532 -52.438 1.00 27.17 357 TYR A O 1
ATOM 2843 N N . PRO A 1 399 ? 33.872 -12.510 -51.369 1.00 33.19 358 PRO A N 1
ATOM 2844 C CA . PRO A 1 399 ? 33.143 -12.553 -50.102 1.00 35.34 358 PRO A CA 1
ATOM 2845 C C . PRO A 1 399 ? 33.336 -11.269 -49.301 1.00 28.90 358 PRO A C 1
ATOM 2846 O O . PRO A 1 399 ? 34.165 -10.417 -49.624 1.00 32.99 358 PRO A O 1
ATOM 2850 N N . LEU A 1 400 ? 32.526 -11.142 -48.252 1.00 36.50 359 LEU A N 1
ATOM 2851 C CA . LEU A 1 400 ? 32.703 -10.056 -47.299 1.00 38.52 359 LEU A CA 1
ATOM 2852 C C . LEU A 1 400 ? 33.898 -10.350 -46.402 1.00 36.07 359 LEU A C 1
ATOM 2853 O O . LEU A 1 400 ? 34.047 -11.466 -45.898 1.00 48.41 359 LEU A O 1
ATOM 2858 N N . ILE A 1 401 ? 34.760 -9.355 -46.218 1.00 43.20 360 ILE A N 1
ATOM 2859 C CA . ILE A 1 401 ? 35.894 -9.470 -45.311 1.00 50.32 360 ILE A CA 1
ATOM 2860 C C . ILE A 1 401 ? 35.961 -8.211 -44.464 1.00 47.16 360 ILE A C 1
ATOM 2861 O O . ILE A 1 401 ? 35.516 -7.135 -44.874 1.00 42.17 360 ILE A O 1
ATOM 2866 N N . SER A 1 402 ? 36.535 -8.352 -43.273 1.00 57.30 361 SER A N 1
ATOM 2867 C CA . SER A 1 402 ? 36.565 -7.248 -42.335 1.00 52.10 361 SER A CA 1
ATOM 2868 C C . SER A 1 402 ? 37.381 -6.089 -42.901 1.00 51.83 361 SER A C 1
ATOM 2869 O O . SER A 1 402 ? 38.035 -6.189 -43.942 1.00 54.01 361 SER A O 1
ATOM 2872 N N . LEU A 1 403 ? 37.317 -4.962 -42.194 1.00 54.66 362 LEU A N 1
ATOM 2873 C CA . LEU A 1 403 ? 38.131 -3.813 -42.566 1.00 61.80 362 LEU A CA 1
ATOM 2874 C C . LEU A 1 403 ? 39.616 -4.120 -42.447 1.00 60.90 362 LEU A C 1
ATOM 2875 O O . LEU A 1 403 ? 40.429 -3.555 -43.189 1.00 67.32 362 LEU A O 1
ATOM 2880 N N . GLU A 1 404 ? 39.985 -5.022 -41.537 1.00 64.73 363 GLU A N 1
ATOM 2881 C CA . GLU A 1 404 ? 41.390 -5.365 -41.342 1.00 67.67 363 GLU A CA 1
ATOM 2882 C C . GLU A 1 404 ? 41.960 -6.072 -42.565 1.00 69.75 363 GLU A C 1
ATOM 2883 O O . GLU A 1 404 ? 42.892 -5.575 -43.208 1.00 74.26 363 GLU A O 1
ATOM 2885 N N . GLU A 1 405 ? 41.402 -7.236 -42.909 1.00 70.66 364 GLU A N 1
ATOM 2886 C CA . GLU A 1 405 ? 41.881 -7.977 -44.071 1.00 63.11 364 GLU A CA 1
ATOM 2887 C C . GLU A 1 405 ? 41.756 -7.176 -45.359 1.00 66.16 364 GLU A C 1
ATOM 2888 O O . GLU A 1 405 ? 42.441 -7.489 -46.339 1.00 69.38 364 GLU A O 1
ATOM 2894 N N . TYR A 1 406 ? 40.903 -6.152 -45.382 1.00 60.42 365 TYR A N 1
ATOM 2895 C CA . TYR A 1 406 ? 40.819 -5.302 -46.564 1.00 62.53 365 TYR A CA 1
ATOM 2896 C C . TYR A 1 406 ? 42.013 -4.360 -46.650 1.00 67.38 365 TYR A C 1
ATOM 2897 O O . TYR A 1 406 ? 42.496 -4.060 -47.749 1.00 72.84 365 TYR A O 1
ATOM 2906 N N . ARG A 1 407 ? 42.489 -3.868 -45.503 1.00 76.76 366 ARG A N 1
ATOM 2907 C CA . ARG A 1 407 ? 43.673 -3.013 -45.492 1.00 72.24 366 ARG A CA 1
ATOM 2908 C C . ARG A 1 407 ? 44.913 -3.784 -45.926 1.00 67.25 366 ARG A C 1
ATOM 2909 O O . ARG A 1 407 ? 45.766 -3.249 -46.646 1.00 70.40 366 ARG A O 1
ATOM 2911 N N . LEU A 1 408 ? 45.024 -5.045 -45.500 1.00 70.52 367 LEU A N 1
ATOM 2912 C CA . LEU A 1 408 ? 46.149 -5.885 -45.902 1.00 64.67 367 LEU A CA 1
ATOM 2913 C C . LEU A 1 408 ? 46.201 -6.051 -47.417 1.00 70.75 367 LEU A C 1
ATOM 2914 O O . LEU A 1 408 ? 47.278 -5.973 -48.021 1.00 74.37 367 LEU A O 1
ATOM 2919 N N . GLN A 1 409 ? 45.051 -6.276 -48.045 1.00 66.64 368 GLN A N 1
ATOM 2920 C CA . GLN A 1 409 ? 44.969 -6.446 -49.494 1.00 65.49 368 GLN A CA 1
ATOM 2921 C C . GLN A 1 409 ? 45.495 -5.227 -50.249 1.00 63.02 368 GLN A C 1
ATOM 2922 O O . GLN A 1 409 ? 45.004 -4.114 -50.064 1.00 66.53 368 GLN A O 1
ATOM 2928 N N . GLN B 1 39 ? 4.231 -28.966 -10.198 1.00 64.38 -2 GLN B N 1
ATOM 2929 C CA . GLN B 1 39 ? 3.007 -28.981 -9.405 1.00 58.17 -2 GLN B CA 1
ATOM 2930 C C . GLN B 1 39 ? 1.821 -28.476 -10.216 1.00 55.29 -2 GLN B C 1
ATOM 2931 O O . GLN B 1 39 ? 1.998 -27.830 -11.249 1.00 47.91 -2 GLN B O 1
ATOM 2937 N N . GLY B 1 40 ? 0.612 -28.787 -9.751 1.00 48.71 -1 GLY B N 1
ATOM 2938 C CA . GLY B 1 40 ? -0.588 -28.350 -10.437 1.00 49.02 -1 GLY B CA 1
ATOM 2939 C C . GLY B 1 40 ? -1.672 -29.404 -10.523 1.00 53.42 -1 GLY B C 1
ATOM 2940 O O . GLY B 1 40 ? -1.734 -30.313 -9.690 1.00 49.93 -1 GLY B O 1
ATOM 2941 N N . SER B 1 41 ? -2.538 -29.296 -11.527 1.00 50.13 0 SER B N 1
ATOM 2942 C CA . SER B 1 41 ? -3.650 -30.221 -11.697 1.00 52.85 0 SER B CA 1
ATOM 2943 C C . SER B 1 41 ? -3.339 -31.194 -12.828 1.00 59.12 0 SER B C 1
ATOM 2944 O O . SER B 1 41 ? -2.943 -30.779 -13.923 1.00 55.35 0 SER B O 1
ATOM 2947 N N . MET B 1 42 ? -3.512 -32.483 -12.556 1.00 63.04 1 MET B N 1
ATOM 2948 C CA . MET B 1 42 ? -3.269 -33.514 -13.554 1.00 60.48 1 MET B CA 1
ATOM 2949 C C . MET B 1 42 ? -4.511 -33.750 -14.407 1.00 60.94 1 MET B C 1
ATOM 2950 O O . MET B 1 42 ? -4.498 -34.576 -15.319 1.00 63.74 1 MET B O 1
ATOM 2955 N N . ASN B 1 50 ? -12.071 -19.688 -23.262 1.00 53.60 9 ASN B N 1
ATOM 2956 C CA . ASN B 1 50 ? -11.488 -18.360 -23.094 1.00 54.02 9 ASN B CA 1
ATOM 2957 C C . ASN B 1 50 ? -10.328 -18.403 -22.102 1.00 43.23 9 ASN B C 1
ATOM 2958 O O . ASN B 1 50 ? -10.284 -17.625 -21.138 1.00 43.33 9 ASN B O 1
ATOM 2963 N N . THR B 1 51 ? -9.387 -19.316 -22.352 1.00 48.11 10 THR B N 1
ATOM 2964 C CA . THR B 1 51 ? -8.268 -19.551 -21.448 1.00 39.22 10 THR B CA 1
ATOM 2965 C C . THR B 1 51 ? -7.048 -20.020 -22.233 1.00 38.35 10 THR B C 1
ATOM 2966 O O . THR B 1 51 ? -7.112 -21.016 -22.962 1.00 39.99 10 THR B O 1
ATOM 2970 N N . ILE B 1 52 ? -5.934 -19.318 -22.051 1.00 31.59 11 ILE B N 1
ATOM 2971 C CA . ILE B 1 52 ? -4.676 -19.592 -22.735 1.00 26.28 11 ILE B CA 1
ATOM 2972 C C . ILE B 1 52 ? -3.749 -20.320 -21.776 1.00 30.43 11 ILE B C 1
ATOM 2973 O O . ILE B 1 52 ? -3.600 -19.907 -20.621 1.00 31.07 11 ILE B O 1
ATOM 2978 N N . GLU B 1 53 ? -3.091 -21.376 -22.262 1.00 28.77 12 GLU B N 1
ATOM 2979 C CA . GLU B 1 53 ? -2.189 -22.186 -21.448 1.00 29.38 12 GLU B CA 1
ATOM 2980 C C . GLU B 1 53 ? -0.760 -21.657 -21.538 1.00 30.82 12 GLU B C 1
ATOM 2981 O O . GLU B 1 53 ? -0.201 -21.545 -22.635 1.00 29.57 12 GLU B O 1
ATOM 2987 N N . PHE B 1 54 ? -0.164 -21.345 -20.383 1.00 23.88 13 PHE B N 1
ATOM 2988 C CA . PHE B 1 54 ? 1.256 -21.008 -20.311 1.00 27.24 13 PHE B CA 1
ATOM 2989 C C . PHE B 1 54 ? 2.106 -22.150 -19.770 1.00 27.22 13 PHE B C 1
ATOM 2990 O O . PHE B 1 54 ? 3.194 -22.406 -20.290 1.00 28.71 13 PHE B O 1
ATOM 2998 N N . LEU B 1 55 ? 1.639 -22.840 -18.732 1.00 28.88 14 LEU B N 1
ATOM 2999 C CA . LEU B 1 55 ? 2.306 -24.027 -18.206 1.00 32.28 14 LEU B CA 1
ATOM 3000 C C . LEU B 1 55 ? 1.242 -25.084 -17.966 1.00 34.08 14 LEU B C 1
ATOM 3001 O O . LEU B 1 55 ? 0.311 -24.849 -17.194 1.00 30.87 14 LEU B O 1
ATOM 3006 N N . ARG B 1 56 ? 1.372 -26.234 -18.629 1.00 38.10 15 ARG B N 1
ATOM 3007 C CA . ARG B 1 56 ? 0.331 -27.256 -18.577 1.00 39.11 15 ARG B CA 1
ATOM 3008 C C . ARG B 1 56 ? -0.038 -27.600 -17.142 1.00 35.48 15 ARG B C 1
ATOM 3009 O O . ARG B 1 56 ? 0.815 -28.010 -16.348 1.00 37.81 15 ARG B O 1
ATOM 3017 N N . GLY B 1 57 ? -1.314 -27.413 -16.812 1.00 38.02 16 GLY B N 1
ATOM 3018 C CA . GLY B 1 57 ? -1.828 -27.754 -15.503 1.00 37.20 16 GLY B CA 1
ATOM 3019 C C . GLY B 1 57 ? -1.393 -26.860 -14.364 1.00 39.56 16 GLY B C 1
ATOM 3020 O O . GLY B 1 57 ? -1.622 -27.214 -13.203 1.00 35.56 16 GLY B O 1
ATOM 3021 N N . ARG B 1 58 ? -0.786 -25.706 -14.641 1.00 36.97 17 ARG B N 1
ATOM 3022 C CA . ARG B 1 58 ? -0.293 -24.890 -13.537 1.00 33.29 17 ARG B CA 1
ATOM 3023 C C . ARG B 1 58 ? -0.513 -23.393 -13.742 1.00 29.69 17 ARG B C 1
ATOM 3024 O O . ARG B 1 58 ? -0.817 -22.690 -12.778 1.00 29.11 17 ARG B O 1
ATOM 3032 N N . VAL B 1 59 ? -0.370 -22.883 -14.968 1.00 27.84 18 VAL B N 1
ATOM 3033 C CA . VAL B 1 59 ? -0.498 -21.443 -15.204 1.00 26.88 18 VAL B CA 1
ATOM 3034 C C . VAL B 1 59 ? -1.302 -21.205 -16.475 1.00 26.74 18 VAL B C 1
ATOM 3035 O O . VAL B 1 59 ? -0.867 -21.581 -17.569 1.00 25.39 18 VAL B O 1
ATOM 3039 N N . TYR B 1 60 ? -2.461 -20.559 -16.333 1.00 23.26 19 TYR B N 1
ATOM 3040 C CA . TYR B 1 60 ? -3.360 -20.262 -17.435 1.00 26.45 19 TYR B CA 1
ATOM 3041 C C . TYR B 1 60 ? -3.748 -18.790 -17.384 1.00 23.63 19 TYR B C 1
ATOM 3042 O O . TYR B 1 60 ? -3.679 -18.145 -16.333 1.00 28.13 19 TYR B O 1
ATOM 3051 N N . LEU B 1 61 ? -4.140 -18.257 -18.541 1.00 25.94 20 LEU B N 1
ATOM 3052 C CA . LEU B 1 61 ? -4.558 -16.865 -18.677 1.00 23.71 20 LEU B CA 1
ATOM 3053 C C . LEU B 1 61 ? -5.987 -16.836 -19.197 1.00 26.27 20 LEU B C 1
ATOM 3054 O O . LEU B 1 61 ? -6.260 -17.345 -20.288 1.00 25.42 20 LEU B O 1
ATOM 3059 N N . GLY B 1 62 ? -6.895 -16.233 -18.421 1.00 27.66 21 GLY B N 1
ATOM 3060 C CA . GLY B 1 62 ? -8.298 -16.189 -18.764 1.00 28.18 21 GLY B CA 1
ATOM 3061 C C . GLY B 1 62 ? -8.841 -14.770 -18.872 1.00 26.69 21 GLY B C 1
ATOM 3062 O O . GLY B 1 62 ? -8.189 -13.790 -18.500 1.00 24.45 21 GLY B O 1
ATOM 3063 N N . ALA B 1 63 ? -10.062 -14.680 -19.394 1.00 28.74 22 ALA B N 1
ATOM 3064 C CA . ALA B 1 63 ? -10.779 -13.415 -19.513 1.00 28.52 22 ALA B CA 1
ATOM 3065 C C . ALA B 1 63 ? -12.245 -13.668 -19.192 1.00 37.90 22 ALA B C 1
ATOM 3066 O O . ALA B 1 63 ? -12.908 -14.429 -19.902 1.00 40.48 22 ALA B O 1
ATOM 3068 N N . TYR B 1 64 ? -12.745 -13.038 -18.128 1.00 34.60 23 TYR B N 1
ATOM 3069 C CA . TYR B 1 64 ? -14.117 -13.226 -17.674 1.00 42.84 23 TYR B CA 1
ATOM 3070 C C . TYR B 1 64 ? -14.693 -11.905 -17.193 1.00 41.43 23 TYR B C 1
ATOM 3071 O O . TYR B 1 64 ? -14.032 -11.162 -16.463 1.00 41.63 23 TYR B O 1
ATOM 3080 N N . ASP B 1 65 ? -15.933 -11.620 -17.592 1.00 49.04 24 ASP B N 1
ATOM 3081 C CA . ASP B 1 65 ? -16.676 -10.490 -17.052 1.00 48.42 24 ASP B CA 1
ATOM 3082 C C . ASP B 1 65 ? -17.480 -10.871 -15.811 1.00 58.44 24 ASP B C 1
ATOM 3083 O O . ASP B 1 65 ? -18.447 -10.181 -15.466 1.00 50.35 24 ASP B O 1
ATOM 3088 N N . TYR B 1 66 ? -17.096 -11.957 -15.143 1.00 47.34 25 TYR B N 1
ATOM 3089 C CA . TYR B 1 66 ? -17.690 -12.368 -13.879 1.00 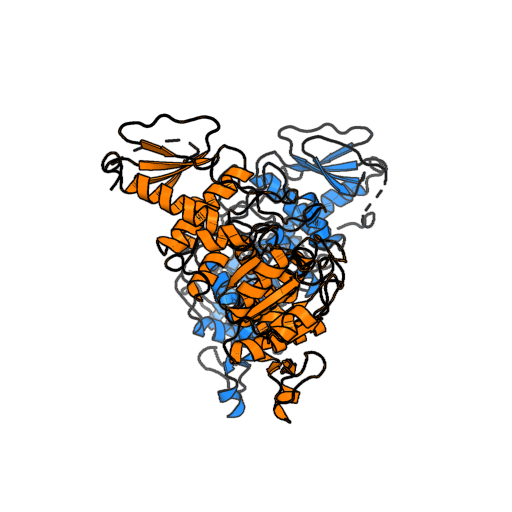46.40 25 TYR B CA 1
ATOM 3090 C C . TYR B 1 66 ? -16.573 -12.910 -13.001 1.00 49.58 25 TYR B C 1
ATOM 3091 O O . TYR B 1 66 ? -15.413 -12.985 -13.415 1.00 50.89 25 TYR B O 1
ATOM 3100 N N . THR B 1 67 ? -16.930 -13.303 -11.781 1.00 46.94 26 THR B N 1
ATOM 3101 C CA . THR B 1 67 ? -15.951 -13.874 -10.873 1.00 45.56 26 THR B CA 1
ATOM 3102 C C . THR B 1 67 ? -16.059 -15.389 -10.901 1.00 51.77 26 THR B C 1
ATOM 3103 O O . THR B 1 67 ? -17.023 -15.943 -10.350 1.00 50.61 26 THR B O 1
ATOM 3107 N N . PRO B 1 68 ? -15.124 -16.097 -11.525 1.00 47.13 27 PRO B N 1
ATOM 3108 C CA . PRO B 1 68 ? -15.199 -17.559 -11.552 1.00 45.68 27 PRO B CA 1
ATOM 3109 C C . PRO B 1 68 ? -15.005 -18.159 -10.167 1.00 47.30 27 PRO B C 1
ATOM 3110 O O . PRO B 1 68 ? -14.416 -17.557 -9.265 1.00 42.12 27 PRO B O 1
ATOM 3114 N N . GLU B 1 69 ? -15.518 -19.376 -10.009 1.00 43.71 28 GLU B N 1
ATOM 3115 C CA . GLU B 1 69 ? -15.499 -20.061 -8.726 1.00 47.30 28 GLU B CA 1
ATOM 3116 C C . GLU B 1 69 ? -14.278 -20.965 -8.635 1.00 36.60 28 GLU B C 1
ATOM 3117 O O . GLU B 1 69 ? -14.033 -21.783 -9.528 1.00 44.83 28 GLU B O 1
ATOM 3123 N N . ASP B 1 70 ? -13.509 -20.808 -7.562 1.00 35.95 29 ASP B N 1
ATOM 3124 C CA . ASP B 1 70 ? -12.415 -21.731 -7.315 1.00 36.49 29 ASP B CA 1
ATOM 3125 C C . ASP B 1 70 ? -12.974 -23.124 -7.064 1.00 50.79 29 ASP B C 1
ATOM 3126 O O . ASP B 1 70 ? -14.049 -23.285 -6.482 1.00 54.43 29 ASP B O 1
ATOM 3131 N N . THR B 1 71 ? -12.250 -24.133 -7.529 1.00 44.17 30 THR B N 1
ATOM 3132 C CA . THR B 1 71 ? -12.610 -25.520 -7.299 1.00 47.87 30 THR B CA 1
ATOM 3133 C C . THR B 1 71 ? -11.415 -26.219 -6.672 1.00 49.55 30 THR B C 1
ATOM 3134 O O . THR B 1 71 ? -10.395 -25.595 -6.362 1.00 48.70 30 THR B O 1
ATOM 3138 N N . ASP B 1 72 ? -11.543 -27.526 -6.475 1.00 50.61 31 ASP B N 1
ATOM 3139 C CA . ASP B 1 72 ? -10.429 -28.304 -5.959 1.00 48.96 31 ASP B CA 1
ATOM 3140 C C . ASP B 1 72 ? -9.362 -28.559 -7.012 1.00 50.43 31 ASP B C 1
ATOM 3141 O O . ASP B 1 72 ? -8.309 -29.113 -6.680 1.00 54.16 31 ASP B O 1
ATOM 3146 N N . GLU B 1 73 ? -9.606 -28.168 -8.266 1.00 41.85 32 GLU B N 1
ATOM 3147 C CA . GLU B 1 73 ? -8.613 -28.287 -9.324 1.00 50.18 32 GLU B CA 1
ATOM 3148 C C . GLU B 1 73 ? -8.132 -26.947 -9.863 1.00 43.89 32 GLU B C 1
ATOM 3149 O O . GLU B 1 73 ? -7.073 -26.902 -10.497 1.00 41.03 32 GLU B O 1
ATOM 3155 N N . LEU B 1 74 ? -8.873 -25.868 -9.625 1.00 44.32 33 LEU B N 1
ATOM 3156 C CA . LEU B 1 74 ? -8.586 -24.557 -10.191 1.00 41.53 33 LEU B CA 1
ATOM 3157 C C . LEU B 1 74 ? -8.586 -23.512 -9.089 1.00 43.64 33 LEU B C 1
ATOM 3158 O O . LEU B 1 74 ? -9.387 -23.591 -8.154 1.00 44.66 33 LEU B O 1
ATOM 3163 N N . VAL B 1 75 ? -7.695 -22.528 -9.205 1.00 36.64 34 VAL B N 1
ATOM 3164 C CA . VAL B 1 75 ? -7.783 -21.305 -8.416 1.00 33.94 34 VAL B CA 1
ATOM 3165 C C . VAL B 1 75 ? -7.608 -20.118 -9.356 1.00 32.34 34 VAL B C 1
ATOM 3166 O O . VAL B 1 75 ? -6.644 -20.065 -10.130 1.00 31.92 34 VAL B O 1
ATOM 3170 N N . PHE B 1 76 ? -8.566 -19.196 -9.320 1.00 32.32 35 PHE B N 1
ATOM 3171 C CA . PHE B 1 76 ? -8.595 -18.022 -10.181 1.00 31.41 35 PHE B CA 1
ATOM 3172 C C . PHE B 1 76 ? -8.193 -16.782 -9.392 1.00 33.04 35 PHE B C 1
ATOM 3173 O O . PHE B 1 76 ? -8.461 -16.678 -8.194 1.00 30.40 35 PHE B O 1
ATOM 3181 N N . PHE B 1 77 ? -7.556 -15.831 -10.075 1.00 27.00 36 PHE B N 1
ATOM 3182 C CA . PHE B 1 77 ? -7.286 -14.549 -9.439 1.00 25.64 36 PHE B CA 1
ATOM 3183 C C . PHE B 1 77 ? -7.140 -13.475 -10.503 1.00 32.79 36 PHE B C 1
ATOM 3184 O O . PHE B 1 77 ? -6.685 -13.738 -11.623 1.00 26.80 36 PHE B O 1
ATOM 3192 N N . THR B 1 78 ? -7.583 -12.275 -10.141 1.00 26.25 37 THR B N 1
ATOM 3193 C CA . THR B 1 78 ? -7.458 -11.075 -10.950 1.00 27.09 37 THR B CA 1
ATOM 3194 C C . THR B 1 78 ? -6.890 -9.972 -10.068 1.00 34.89 37 THR B C 1
ATOM 3195 O O . THR B 1 78 ? -7.095 -9.968 -8.849 1.00 26.04 37 THR B O 1
ATOM 3199 N N . VAL B 1 79 ? -6.150 -9.046 -10.681 1.00 28.67 38 VAL B N 1
ATOM 3200 C CA . VAL B 1 79 ? -5.605 -7.909 -9.951 1.00 26.65 38 VAL B CA 1
ATOM 3201 C C . VAL B 1 79 ? -6.175 -6.592 -10.452 1.00 22.99 38 VAL B C 1
ATOM 3202 O O . VAL B 1 79 ? -5.715 -5.525 -10.042 1.00 27.34 38 VAL B O 1
ATOM 3206 N N . GLU B 1 80 ? -7.202 -6.653 -11.302 1.00 28.81 39 GLU B N 1
ATOM 3207 C CA . GLU B 1 80 ? -7.666 -5.477 -12.031 1.00 30.42 39 GLU B CA 1
ATOM 3208 C C . GLU B 1 80 ? -8.132 -4.357 -11.113 1.00 32.23 39 GLU B C 1
ATOM 3209 O O . GLU B 1 80 ? -7.991 -3.180 -11.458 1.00 32.51 39 GLU B O 1
ATOM 3215 N N . ASP B 1 81 ? -8.698 -4.693 -9.951 1.00 36.76 40 ASP B N 1
ATOM 3216 C CA . ASP B 1 81 ? -9.259 -3.659 -9.088 1.00 35.86 40 ASP B CA 1
ATOM 3217 C C . ASP B 1 81 ? -8.183 -2.866 -8.357 1.00 33.38 40 ASP B C 1
ATOM 3218 O O . ASP B 1 81 ? -8.350 -1.663 -8.132 1.00 37.94 40 ASP B O 1
ATOM 3223 N N . ALA B 1 82 ? -7.086 -3.511 -7.975 1.00 29.17 41 ALA B N 1
ATOM 3224 C CA . ALA B 1 82 ? -6.046 -2.861 -7.194 1.00 31.30 41 ALA B CA 1
ATOM 3225 C C . ALA B 1 82 ? -4.864 -2.398 -8.028 1.00 27.35 41 ALA B C 1
ATOM 3226 O O . ALA B 1 82 ? -4.243 -1.387 -7.686 1.00 29.19 41 ALA B O 1
ATOM 3228 N N . ILE B 1 83 ? -4.547 -3.103 -9.111 1.00 28.21 42 ILE B N 1
ATOM 3229 C CA . ILE B 1 83 ? -3.395 -2.809 -9.958 1.00 24.72 42 ILE B CA 1
ATOM 3230 C C . ILE B 1 83 ? -3.947 -2.372 -11.311 1.00 25.39 42 ILE B C 1
ATOM 3231 O O . ILE B 1 83 ? -4.390 -3.206 -12.112 1.00 26.20 42 ILE B O 1
ATOM 3236 N N . PHE B 1 84 ? -3.930 -1.068 -11.569 1.00 23.96 43 PHE B N 1
ATOM 3237 C CA . PHE B 1 84 ? -4.576 -0.519 -12.751 1.00 26.46 43 PHE B CA 1
ATOM 3238 C C . PHE B 1 84 ? -3.746 0.615 -13.338 1.00 22.87 43 PHE B C 1
ATOM 3239 O O . PHE B 1 84 ? -2.996 1.301 -12.639 1.00 23.46 43 PHE B O 1
ATOM 3247 N N . TYR B 1 85 ? -3.908 0.802 -14.642 1.00 23.59 44 TYR B N 1
ATOM 3248 C CA . TYR B 1 85 ? -3.178 1.807 -15.394 1.00 22.79 44 TYR B CA 1
ATOM 3249 C C . TYR B 1 85 ? -3.905 3.143 -15.338 1.00 20.74 44 TYR B C 1
ATOM 3250 O O . TYR B 1 85 ? -5.121 3.210 -15.534 1.00 22.45 44 TYR B O 1
ATOM 3259 N N . ASN B 1 86 ? -3.147 4.210 -15.105 1.00 22.25 45 ASN B N 1
ATOM 3260 C CA . ASN B 1 86 ? -3.680 5.569 -15.034 1.00 21.28 45 ASN B CA 1
ATOM 3261 C C . ASN B 1 86 ? -3.449 6.261 -16.378 1.00 21.30 45 ASN B C 1
ATOM 3262 O O . ASN B 1 86 ? -2.325 6.669 -16.690 1.00 22.04 45 ASN B O 1
ATOM 3267 N N . SER B 1 87 ? -4.519 6.409 -17.157 1.00 21.59 46 SER B N 1
ATOM 3268 C CA . SER B 1 87 ? -4.420 6.938 -18.513 1.00 19.71 46 SER B CA 1
ATOM 3269 C C . SER B 1 87 ? -4.150 8.441 -18.539 1.00 25.56 46 SER B C 1
ATOM 3270 O O . SER B 1 87 ? -4.758 9.213 -17.796 1.00 23.14 46 SER B O 1
ATOM 3273 N N . PHE B 1 88 ? -3.255 8.862 -19.435 1.00 21.24 47 PHE B N 1
ATOM 3274 C CA . PHE B 1 88 ? -3.148 10.285 -19.746 1.00 22.45 47 PHE B CA 1
ATOM 3275 C C . PHE B 1 88 ? -4.316 10.735 -20.607 1.00 30.23 47 PHE B C 1
ATOM 3276 O O . PHE B 1 88 ? -4.898 11.802 -20.375 1.00 27.94 47 PHE B O 1
ATOM 3284 N N . HIS B 1 89 ? -4.670 9.931 -21.605 1.00 22.29 48 HIS B N 1
ATOM 3285 C CA . HIS B 1 89 ? -5.793 10.228 -22.477 1.00 22.15 48 HIS B CA 1
ATOM 3286 C C . HIS B 1 89 ? -6.475 8.934 -22.905 1.00 20.26 48 HIS B C 1
ATOM 3287 O O . HIS B 1 89 ? -7.379 8.456 -22.217 1.00 23.80 48 HIS B O 1
ATOM 3294 N N . LEU B 1 90 ? -6.069 8.359 -24.039 1.00 18.16 49 LEU B N 1
ATOM 3295 C CA . LEU B 1 90 ? -6.637 7.099 -24.499 1.00 21.32 49 LEU B CA 1
ATOM 3296 C C . LEU B 1 90 ? -5.619 5.969 -24.513 1.00 20.15 49 LEU B C 1
ATOM 3297 O O . LEU B 1 90 ? -5.984 4.827 -24.820 1.00 19.66 49 LEU B O 1
ATOM 3302 N N . ASP B 1 91 ? -4.362 6.254 -24.169 1.00 18.17 50 ASP B N 1
ATOM 3303 C CA . ASP B 1 91 ? -3.450 5.202 -23.738 1.00 18.98 50 ASP B CA 1
ATOM 3304 C C . ASP B 1 91 ? -4.089 4.401 -22.614 1.00 21.93 50 ASP B C 1
ATOM 3305 O O . ASP B 1 91 ? -4.795 4.951 -21.765 1.00 21.46 50 ASP B O 1
ATOM 3310 N N . PHE B 1 92 ? -3.835 3.092 -22.610 1.00 16.86 51 PHE B N 1
ATOM 3311 C CA . PHE B 1 92 ? -4.446 2.192 -21.631 1.00 18.95 51 PHE B CA 1
ATOM 3312 C C . PHE B 1 92 ? -3.457 1.193 -21.051 1.00 17.03 51 PHE B C 1
ATOM 3313 O O . PHE B 1 92 ? -3.822 0.439 -20.139 1.00 16.40 51 PHE B O 1
ATOM 3321 N N . GLY B 1 93 ? -2.223 1.166 -21.544 1.00 18.33 52 GLY B N 1
ATOM 3322 C CA . GLY B 1 93 ? -1.213 0.219 -21.132 1.00 18.25 52 GLY B CA 1
ATOM 3323 C C . GLY B 1 93 ? 0.031 0.437 -21.974 1.00 16.05 52 GLY B C 1
ATOM 3324 O O . GLY B 1 93 ? 0.086 1.362 -22.797 1.00 16.49 52 GLY B O 1
ATOM 3325 N N . PRO B 1 94 ? 1.053 -0.423 -21.813 1.00 17.13 53 PRO B N 1
ATOM 3326 C CA . PRO B 1 94 ? 1.104 -1.614 -20.962 1.00 14.22 53 PRO B CA 1
ATOM 3327 C C . PRO B 1 94 ? 1.247 -1.274 -19.482 1.00 16.21 53 PRO B C 1
ATOM 3328 O O . PRO B 1 94 ? 1.507 -0.121 -19.130 1.00 16.07 53 PRO B O 1
ATOM 3332 N N . MET B 1 95 ? 1.026 -2.270 -18.630 1.00 17.80 54 MET B N 1
ATOM 3333 C CA . MET B 1 95 ? 1.263 -2.090 -17.206 1.00 16.24 54 MET B CA 1
ATOM 3334 C C . MET B 1 95 ? 2.746 -1.843 -16.991 1.00 18.47 54 MET B C 1
ATOM 3335 O O . MET B 1 95 ? 3.583 -2.346 -17.747 1.00 19.52 54 MET B O 1
ATOM 3340 N N . ASN B 1 96 ? 3.075 -1.054 -15.960 1.00 15.32 55 ASN B N 1
ATOM 3341 C CA . ASN B 1 96 ? 4.462 -0.654 -15.755 1.00 16.86 55 ASN B CA 1
ATOM 3342 C C . ASN B 1 96 ? 5.187 -1.603 -14.790 1.00 17.98 55 ASN B C 1
ATOM 3343 O O . ASN B 1 96 ? 4.624 -2.574 -14.280 1.00 17.40 55 ASN B O 1
ATOM 3348 N N . ILE B 1 97 ? 6.475 -1.324 -14.555 1.00 17.86 56 ILE B N 1
ATOM 3349 C CA . ILE B 1 97 ? 7.319 -2.243 -13.794 1.00 15.52 56 ILE B CA 1
ATOM 3350 C C . ILE B 1 97 ? 6.864 -2.322 -12.338 1.00 17.72 56 ILE B C 1
ATOM 3351 O O . ILE B 1 97 ? 6.992 -3.371 -11.700 1.00 17.36 56 ILE B O 1
ATOM 3356 N N . GLY B 1 98 ? 6.308 -1.235 -11.797 1.00 17.18 57 GLY B N 1
ATOM 3357 C CA . GLY B 1 98 ? 5.753 -1.290 -10.453 1.00 17.99 57 GLY B CA 1
ATOM 3358 C C . GLY B 1 98 ? 4.521 -2.175 -10.369 1.00 19.09 57 GLY B C 1
ATOM 3359 O O . GLY B 1 98 ? 4.381 -2.972 -9.435 1.00 17.65 57 GLY B O 1
ATOM 3360 N N . HIS B 1 99 ? 3.608 -2.040 -11.337 1.00 19.05 58 HIS B N 1
ATOM 3361 C CA . HIS B 1 99 ? 2.472 -2.953 -11.440 1.00 18.11 58 HIS B CA 1
ATOM 3362 C C . HIS B 1 99 ? 2.941 -4.397 -11.501 1.00 23.05 58 HIS B C 1
ATOM 3363 O O . HIS B 1 99 ? 2.387 -5.276 -10.828 1.00 18.71 58 HIS B O 1
ATOM 3370 N N . LEU B 1 100 ? 3.942 -4.661 -12.350 1.00 19.82 59 LEU B N 1
ATOM 3371 C CA . LEU B 1 100 ? 4.437 -6.024 -12.527 1.00 18.44 59 LEU B CA 1
ATOM 3372 C C . LEU B 1 100 ? 5.006 -6.562 -11.227 1.00 21.96 59 LEU B C 1
ATOM 3373 O O . LEU B 1 100 ? 4.743 -7.709 -10.855 1.00 21.81 59 LEU B O 1
ATOM 3378 N N . TYR B 1 101 ? 5.769 -5.733 -10.516 1.00 20.56 60 TYR B N 1
ATOM 3379 C CA . TYR B 1 101 ? 6.344 -6.152 -9.242 1.00 22.99 60 TYR B CA 1
ATOM 3380 C C . TYR B 1 101 ? 5.253 -6.540 -8.248 1.00 19.72 60 TYR B C 1
ATOM 3381 O O . TYR B 1 101 ? 5.342 -7.582 -7.587 1.00 23.69 60 TYR B O 1
ATOM 3390 N N . ARG B 1 102 ? 4.205 -5.714 -8.133 1.00 24.68 61 ARG B N 1
ATOM 3391 C CA . ARG B 1 102 ? 3.094 -6.037 -7.238 1.00 23.65 61 ARG B CA 1
ATOM 3392 C C . ARG B 1 102 ? 2.350 -7.288 -7.695 1.00 28.31 61 ARG B C 1
ATOM 3393 O O . ARG B 1 102 ? 1.922 -8.100 -6.864 1.00 26.71 61 ARG B O 1
ATOM 3401 N N . PHE B 1 103 ? 2.164 -7.452 -9.009 1.00 21.30 62 PHE B N 1
ATOM 3402 C CA . PHE B 1 103 ? 1.554 -8.679 -9.517 1.00 21.80 62 PHE B CA 1
ATOM 3403 C C . PHE B 1 103 ? 2.383 -9.903 -9.151 1.00 24.84 62 PHE B C 1
ATOM 3404 O O . PHE B 1 103 ? 1.831 -10.953 -8.793 1.00 26.46 62 PHE B O 1
ATOM 3412 N N . ALA B 1 104 ? 3.711 -9.799 -9.259 1.00 17.46 63 ALA B N 1
ATOM 3413 C CA . ALA B 1 104 ? 4.556 -10.960 -8.998 1.00 23.98 63 ALA B CA 1
ATOM 3414 C C . ALA B 1 104 ? 4.434 -11.404 -7.545 1.00 31.88 63 ALA B C 1
ATOM 3415 O O . ALA B 1 104 ? 4.332 -12.605 -7.258 1.00 25.28 63 ALA B O 1
ATOM 3417 N N . VAL B 1 105 ? 4.423 -10.446 -6.616 1.00 27.51 64 VAL B N 1
ATOM 3418 C CA . VAL B 1 105 ? 4.239 -10.780 -5.204 1.00 28.23 64 VAL B CA 1
ATOM 3419 C C . VAL B 1 105 ? 2.914 -11.504 -4.992 1.00 29.26 64 VAL B C 1
ATOM 3420 O O . VAL B 1 105 ? 2.849 -12.521 -4.287 1.00 28.11 64 VAL B O 1
ATOM 3424 N N . ILE B 1 106 ? 1.841 -11.005 -5.606 1.00 26.21 65 ILE B N 1
ATOM 3425 C CA . ILE B 1 106 ? 0.531 -11.636 -5.464 1.00 29.36 65 ILE B CA 1
ATOM 3426 C C . ILE B 1 106 ? 0.527 -13.022 -6.102 1.00 36.86 65 ILE B C 1
ATOM 3427 O O . ILE B 1 106 ? -0.041 -13.977 -5.552 1.00 30.23 65 ILE B O 1
ATOM 3432 N N . PHE B 1 107 ? 1.165 -13.148 -7.270 1.00 26.54 66 PHE B N 1
ATOM 3433 C CA . PHE B 1 107 ? 1.247 -14.424 -7.978 1.00 29.57 66 PHE B CA 1
ATOM 3434 C C . PHE B 1 107 ? 2.004 -15.456 -7.153 1.00 31.07 66 PHE B C 1
ATOM 3435 O O . PHE B 1 107 ? 1.558 -16.603 -6.998 1.00 27.75 66 PHE B O 1
ATOM 3443 N N . HIS B 1 108 ? 3.155 -15.062 -6.606 1.00 28.85 67 HIS B N 1
ATOM 3444 C CA . HIS B 1 108 ? 3.959 -15.995 -5.825 1.00 31.56 67 HIS B CA 1
ATOM 3445 C C . HIS B 1 108 ? 3.228 -16.433 -4.564 1.00 30.35 67 HIS B C 1
ATOM 3446 O O . HIS B 1 108 ? 3.331 -17.596 -4.155 1.00 30.61 67 HIS B O 1
ATOM 3453 N N . GLU B 1 109 ? 2.489 -15.517 -3.938 1.00 31.09 68 GLU B N 1
ATOM 3454 C CA . GLU B 1 109 ? 1.731 -15.879 -2.745 1.00 37.47 68 GLU B CA 1
ATOM 3455 C C . GLU B 1 109 ? 0.703 -16.955 -3.064 1.00 40.97 68 GLU B C 1
ATOM 3456 O O . GLU B 1 109 ? 0.502 -17.889 -2.280 1.00 33.41 68 GLU B O 1
ATOM 3462 N N . ILE B 1 110 ? 0.059 -16.852 -4.227 1.00 34.61 69 ILE B N 1
ATOM 3463 C CA . ILE B 1 110 ? -0.913 -17.865 -4.620 1.00 37.63 69 ILE B CA 1
ATOM 3464 C C . ILE B 1 110 ? -0.215 -19.178 -4.956 1.00 39.59 69 ILE B C 1
ATOM 3465 O O . ILE B 1 110 ? -0.660 -20.253 -4.535 1.00 41.04 69 ILE B O 1
ATOM 3470 N N . LEU B 1 111 ? 0.907 -19.114 -5.683 1.00 28.06 70 LEU B N 1
ATOM 3471 C CA . LEU B 1 111 ? 1.637 -20.333 -6.025 1.00 32.22 70 LEU B CA 1
ATOM 3472 C C . LEU B 1 111 ? 2.151 -21.044 -4.779 1.00 40.06 70 LEU B C 1
ATOM 3473 O O . LEU B 1 111 ? 2.164 -22.280 -4.722 1.00 36.50 70 LEU B O 1
ATOM 3478 N N . ASN B 1 112 ? 2.595 -20.282 -3.779 1.00 34.90 71 ASN B N 1
ATOM 3479 C CA . ASN B 1 112 ? 3.217 -20.846 -2.588 1.00 38.29 71 ASN B CA 1
ATOM 3480 C C . ASN B 1 112 ? 2.209 -21.273 -1.531 1.00 44.35 71 ASN B C 1
ATOM 3481 O O . ASN B 1 112 ? 2.609 -21.868 -0.522 1.00 50.07 71 ASN B O 1
ATOM 3486 N N . ASP B 1 113 ? 0.933 -20.980 -1.727 1.00 40.17 72 ASP B N 1
ATOM 3487 C CA . ASP B 1 113 ? -0.099 -21.431 -0.807 1.00 45.10 72 ASP B CA 1
ATOM 3488 C C . ASP B 1 113 ? -0.207 -22.952 -0.867 1.00 42.79 72 ASP B C 1
ATOM 3489 O O . ASP B 1 113 ? -0.503 -23.499 -1.939 1.00 38.42 72 ASP B O 1
ATOM 3494 N N . PRO B 1 114 ? 0.036 -23.673 0.233 1.00 52.88 73 PRO B N 1
ATOM 3495 C CA . PRO B 1 114 ? -0.103 -25.139 0.185 1.00 46.66 73 PRO B CA 1
ATOM 3496 C C . PRO B 1 114 ? -1.488 -25.586 -0.246 1.00 38.70 73 PRO B C 1
ATOM 3497 O O . PRO B 1 114 ? -1.632 -26.658 -0.845 1.00 39.20 73 PRO B O 1
ATOM 3501 N N . GLU B 1 115 ? -2.514 -24.784 0.037 1.00 34.88 74 GLU B N 1
ATOM 3502 C CA . GLU B 1 115 ? -3.857 -25.076 -0.445 1.00 42.07 74 GLU B CA 1
ATOM 3503 C C . GLU B 1 115 ? -3.920 -25.159 -1.964 1.00 51.66 74 GLU B C 1
ATOM 3504 O O . GLU B 1 115 ? -4.830 -25.801 -2.502 1.00 45.45 74 GLU B O 1
ATOM 3510 N N . ASN B 1 116 ? -2.981 -24.524 -2.666 1.00 37.80 75 ASN B N 1
ATOM 3511 C CA . ASN B 1 116 ? -2.979 -24.500 -4.120 1.00 39.31 75 ASN B CA 1
ATOM 3512 C C . ASN B 1 116 ? -1.974 -25.468 -4.727 1.00 46.23 75 ASN B C 1
ATOM 3513 O O . ASN B 1 116 ? -1.717 -25.400 -5.933 1.00 40.46 75 ASN B O 1
ATOM 3518 N N . ALA B 1 117 ? -1.413 -26.378 -3.923 1.00 40.12 76 ALA B N 1
ATOM 3519 C CA . ALA B 1 117 ? -0.308 -27.205 -4.393 1.00 40.09 76 ALA B CA 1
ATOM 3520 C C . ALA B 1 117 ? -0.712 -28.093 -5.563 1.00 42.22 76 ALA B C 1
ATOM 3521 O O . ALA B 1 117 ? 0.126 -28.412 -6.418 1.00 44.87 76 ALA B O 1
ATOM 3523 N N . ASN B 1 118 ? -1.982 -28.493 -5.631 1.00 38.80 77 ASN B N 1
ATOM 3524 C CA . ASN B 1 118 ? -2.453 -29.411 -6.663 1.00 49.89 77 ASN B CA 1
ATOM 3525 C C . ASN B 1 118 ? -3.513 -28.772 -7.554 1.00 47.01 77 ASN B C 1
ATOM 3526 O O . ASN B 1 118 ? -4.407 -29.454 -8.058 1.00 41.41 77 ASN B O 1
ATOM 3531 N N . LYS B 1 119 ? -3.415 -27.464 -7.770 1.00 47.74 78 LYS B N 1
ATOM 3532 C CA . LYS B 1 119 ? -4.366 -26.734 -8.590 1.00 47.81 78 LYS B CA 1
ATOM 3533 C C . LYS B 1 119 ? -3.655 -26.062 -9.759 1.00 39.89 78 LYS B C 1
ATOM 3534 O O . LYS B 1 119 ? -2.455 -25.774 -9.709 1.00 32.48 78 LYS B O 1
ATOM 3540 N N . ALA B 1 120 ? -4.416 -25.822 -10.821 1.00 39.16 79 ALA B N 1
ATOM 3541 C CA . ALA B 1 120 ? -3.989 -24.928 -11.889 1.00 38.02 79 ALA B CA 1
ATOM 3542 C C . ALA B 1 120 ? -4.383 -23.501 -11.528 1.00 34.36 79 ALA B C 1
ATOM 3543 O O . ALA B 1 120 ? -5.509 -23.254 -11.088 1.00 35.68 79 ALA B O 1
ATOM 3545 N N . VAL B 1 121 ? -3.448 -22.565 -11.688 1.00 33.62 80 VAL B N 1
ATOM 3546 C CA . VAL B 1 121 ? -3.692 -21.156 -11.384 1.00 30.31 80 VAL B CA 1
ATOM 3547 C C . VAL B 1 121 ? -4.116 -20.451 -12.666 1.00 33.73 80 VAL B C 1
ATOM 3548 O O . VAL B 1 121 ? -3.401 -20.495 -13.673 1.00 30.10 80 VAL B O 1
ATOM 3552 N N . VAL B 1 122 ? -5.266 -19.789 -12.628 1.00 27.39 81 VAL B N 1
ATOM 3553 C CA . VAL B 1 122 ? -5.790 -19.056 -13.773 1.00 30.27 81 VAL B CA 1
ATOM 3554 C C . VAL B 1 122 ? -5.786 -17.573 -13.416 1.00 34.00 81 VAL B C 1
ATOM 3555 O O . VAL B 1 122 ? -6.650 -17.086 -12.674 1.00 28.48 81 VAL B O 1
ATOM 3559 N N . PHE B 1 123 ? -4.809 -16.848 -13.950 1.00 29.20 82 PHE B N 1
ATOM 3560 C CA . PHE B 1 123 ? -4.810 -15.394 -13.885 1.00 24.47 82 PHE B CA 1
ATOM 3561 C C . PHE B 1 123 ? -5.780 -14.863 -14.935 1.00 26.75 82 PHE B C 1
ATOM 3562 O O . PHE B 1 123 ? -5.778 -15.331 -16.077 1.00 26.64 82 PHE B O 1
ATOM 3570 N N . TYR B 1 124 ? -6.636 -13.921 -14.553 1.00 24.44 83 TYR B N 1
ATOM 3571 C CA . TYR B 1 124 ? -7.627 -13.447 -15.506 1.00 24.21 83 TYR B CA 1
ATOM 3572 C C . TYR B 1 124 ? -7.848 -11.947 -15.382 1.00 24.75 83 TYR B C 1
ATOM 3573 O O . TYR B 1 124 ? -7.492 -11.305 -14.388 1.00 25.51 83 TYR B O 1
ATOM 3582 N N . SER B 1 125 ? -8.393 -11.399 -16.463 1.00 27.41 84 SER B N 1
ATOM 3583 C CA . SER B 1 125 ? -8.847 -10.027 -16.583 1.00 23.94 84 SER B CA 1
ATOM 3584 C C . SER B 1 125 ? -10.318 -10.046 -16.968 1.00 23.93 84 SER B C 1
ATOM 3585 O O . SER B 1 125 ? -10.886 -11.103 -17.256 1.00 25.60 84 SER B O 1
ATOM 3588 N N . SER B 1 126 ? -10.927 -8.860 -16.990 1.00 27.13 85 SER B N 1
ATOM 3589 C CA . SER B 1 126 ? -12.192 -8.689 -17.685 1.00 29.52 85 SER B CA 1
ATOM 3590 C C . SER B 1 126 ? -11.974 -8.895 -19.187 1.00 35.23 85 SER B C 1
ATOM 3591 O O . SER B 1 126 ? -10.847 -9.068 -19.657 1.00 26.52 85 SER B O 1
ATOM 3594 N N . ALA B 1 127 ? -13.067 -8.885 -19.949 1.00 27.96 86 ALA B N 1
ATOM 3595 C CA . ALA B 1 127 ? -13.036 -9.384 -21.319 1.00 34.41 86 ALA B CA 1
ATOM 3596 C C . ALA B 1 127 ? -12.784 -8.310 -22.378 1.00 30.34 86 ALA B C 1
ATOM 3597 O O . ALA B 1 127 ? -12.840 -8.620 -23.570 1.00 31.27 86 ALA B O 1
ATOM 3599 N N . SER B 1 128 ? -12.511 -7.068 -22.003 1.00 21.55 87 SER B N 1
ATOM 3600 C CA . SER B 1 128 ? -12.251 -6.089 -23.051 1.00 23.94 87 SER B CA 1
ATOM 3601 C C . SER B 1 128 ? -10.893 -6.376 -23.693 1.00 22.18 87 SER B C 1
ATOM 3602 O O . SER B 1 128 ? -10.005 -6.966 -23.074 1.00 19.79 87 SER B O 1
ATOM 3605 N N . THR B 1 129 ? -10.755 -6.004 -24.969 1.00 20.84 88 THR B N 1
ATOM 3606 C CA . THR B 1 129 ? -9.488 -6.254 -25.658 1.00 20.33 88 THR B CA 1
ATOM 3607 C C . THR B 1 129 ? -8.340 -5.465 -25.033 1.00 23.96 88 THR B C 1
ATOM 3608 O O . THR B 1 129 ? -7.181 -5.883 -25.129 1.00 20.48 88 THR B O 1
ATOM 3612 N N . ARG B 1 130 ? -8.641 -4.322 -24.405 1.00 19.95 89 ARG B N 1
ATOM 3613 C CA . ARG B 1 130 ? -7.605 -3.529 -23.743 1.00 18.46 89 ARG B CA 1
ATOM 3614 C C . ARG B 1 130 ? -7.144 -4.185 -22.450 1.00 20.25 89 ARG B C 1
ATOM 3615 O O . ARG B 1 130 ? -5.938 -4.300 -22.188 1.00 18.64 89 ARG B O 1
ATOM 3623 N N . GLN B 1 131 ? -8.089 -4.602 -21.606 1.00 18.98 90 GLN B N 1
ATOM 3624 C CA . GLN B 1 131 ? -7.683 -5.214 -20.349 1.00 23.93 90 GLN B CA 1
ATOM 3625 C C . GLN B 1 131 ? -7.038 -6.576 -20.580 1.00 17.21 90 GLN B C 1
ATOM 3626 O O . GLN B 1 131 ? -6.129 -6.964 -19.837 1.00 18.44 90 GLN B O 1
ATOM 3632 N N . ARG B 1 132 ? -7.474 -7.304 -21.609 1.00 18.89 91 ARG B N 1
ATOM 3633 C CA . ARG B 1 132 ? -6.814 -8.563 -21.933 1.00 15.92 91 ARG B CA 1
ATOM 3634 C C . ARG B 1 132 ? -5.377 -8.320 -22.378 1.00 17.99 91 ARG B C 1
ATOM 3635 O O . ARG B 1 132 ? -4.468 -9.065 -21.993 1.00 18.28 91 ARG B O 1
ATOM 3643 N N . ALA B 1 133 ? -5.152 -7.278 -23.183 1.00 18.18 92 ALA B N 1
ATOM 3644 C CA . ALA B 1 133 ? -3.784 -6.959 -23.601 1.00 18.10 92 ALA B CA 1
ATOM 3645 C C . ALA B 1 133 ? -2.912 -6.636 -22.397 1.00 19.47 92 ALA B C 1
ATOM 3646 O O . ALA B 1 133 ? -1.757 -7.068 -22.316 1.00 18.70 92 ALA B O 1
ATOM 3648 N N . ASN B 1 134 ? -3.456 -5.891 -21.439 1.00 16.27 93 ASN B N 1
ATOM 3649 C CA . ASN B 1 134 ? -2.690 -5.559 -20.244 1.00 18.55 93 ASN B CA 1
ATOM 3650 C C . ASN B 1 134 ? -2.306 -6.807 -19.457 1.00 18.43 93 ASN B C 1
ATOM 3651 O O . ASN B 1 134 ? -1.146 -6.966 -19.064 1.00 18.59 93 ASN B O 1
ATOM 3656 N N . ALA B 1 135 ? -3.268 -7.702 -19.200 1.00 19.17 94 ALA B N 1
ATOM 3657 C CA . ALA B 1 135 ? -2.967 -8.874 -18.378 1.00 21.61 94 ALA B CA 1
ATOM 3658 C C . ALA B 1 135 ? -2.005 -9.811 -19.094 1.00 18.30 94 ALA B C 1
ATOM 3659 O O . ALA B 1 135 ? -1.067 -10.340 -18.482 1.00 17.13 94 ALA B O 1
ATOM 3661 N N . ALA B 1 136 ? -2.210 -10.009 -20.397 1.00 17.58 95 ALA B N 1
ATOM 3662 C CA . ALA B 1 136 ? -1.328 -10.891 -21.155 1.00 20.41 95 ALA B CA 1
ATOM 3663 C C . ALA B 1 136 ? 0.089 -10.336 -21.174 1.00 17.83 95 ALA B C 1
ATOM 3664 O O . ALA B 1 136 ? 1.059 -11.060 -20.925 1.00 19.96 95 ALA B O 1
ATOM 3666 N N . CYS B 1 137 ? 0.225 -9.042 -21.455 1.00 15.83 96 CYS B N 1
ATOM 3667 C CA . CYS B 1 137 ? 1.552 -8.438 -21.514 1.00 18.28 96 CYS B CA 1
ATOM 3668 C C . CYS B 1 137 ? 2.232 -8.453 -20.144 1.00 19.53 96 CYS B C 1
ATOM 3669 O O . CYS B 1 137 ? 3.428 -8.759 -20.037 1.00 17.40 96 CYS B O 1
ATOM 3672 N N . MET B 1 138 ? 1.485 -8.166 -19.079 1.00 19.66 97 MET B N 1
ATOM 3673 C CA . MET B 1 138 ? 2.083 -8.236 -17.745 1.00 18.35 97 MET B CA 1
ATOM 3674 C C . MET B 1 138 ? 2.527 -9.658 -17.405 1.00 18.88 97 MET B C 1
ATOM 3675 O O . MET B 1 138 ? 3.614 -9.859 -16.850 1.00 18.02 97 MET B O 1
ATOM 3680 N N . LEU B 1 139 ? 1.714 -10.663 -17.742 1.00 19.74 98 LEU B N 1
ATOM 3681 C CA . LEU B 1 139 ? 2.124 -12.040 -17.474 1.00 19.63 98 LEU B CA 1
ATOM 3682 C C . LEU B 1 139 ? 3.356 -12.414 -18.288 1.00 22.08 98 LEU B C 1
ATOM 3683 O O . LEU B 1 139 ? 4.243 -13.117 -17.795 1.00 19.86 98 LEU B O 1
ATOM 3688 N N . CYS B 1 140 ? 3.440 -11.936 -19.535 1.00 20.14 99 CYS B N 1
ATOM 3689 C CA . CYS B 1 140 ? 4.641 -12.168 -20.329 1.00 17.21 99 CYS B CA 1
ATOM 3690 C C . CYS B 1 140 ? 5.856 -11.507 -19.696 1.00 18.72 99 CYS B C 1
ATOM 3691 O O . CYS B 1 140 ? 6.940 -12.101 -19.640 1.00 20.29 99 CYS B O 1
ATOM 3694 N N . CYS B 1 141 ? 5.709 -10.257 -19.260 1.00 17.87 100 CYS B N 1
ATOM 3695 C CA . CYS B 1 141 ? 6.829 -9.576 -18.626 1.00 16.92 100 CYS B CA 1
ATOM 3696 C C . CYS B 1 141 ? 7.252 -10.287 -17.346 1.00 18.56 100 CYS B C 1
ATOM 3697 O O . CYS B 1 141 ? 8.444 -10.325 -17.024 1.00 18.76 100 CYS B O 1
ATOM 3700 N N . TYR B 1 142 ? 6.297 -10.846 -16.603 1.00 17.37 101 TYR B N 1
ATOM 3701 C CA . TYR B 1 142 ? 6.656 -11.654 -15.441 1.00 18.34 101 TYR B CA 1
ATOM 3702 C C . TYR B 1 142 ? 7.537 -12.841 -15.840 1.00 21.94 101 TYR B C 1
ATOM 3703 O O . TYR B 1 142 ? 8.569 -13.104 -15.210 1.00 19.59 101 TYR B O 1
ATOM 3712 N N . MET B 1 143 ? 7.141 -13.583 -16.880 1.00 20.76 102 MET B N 1
ATOM 3713 C CA . MET B 1 143 ? 7.917 -14.766 -17.256 1.00 22.51 102 MET B CA 1
ATOM 3714 C C . MET B 1 143 ? 9.306 -14.373 -17.746 1.00 21.67 102 MET B C 1
ATOM 3715 O O . MET B 1 143 ? 10.296 -15.057 -17.456 1.00 22.62 102 MET B O 1
ATOM 3720 N N . ILE B 1 144 ? 9.399 -13.261 -18.478 1.00 19.46 103 ILE B N 1
ATOM 3721 C CA . ILE B 1 144 ? 10.692 -12.769 -18.953 1.00 19.00 103 ILE B CA 1
ATOM 3722 C C . ILE B 1 144 ? 11.589 -12.380 -17.777 1.00 19.96 103 ILE B C 1
ATOM 3723 O O . ILE B 1 144 ? 12.765 -12.756 -17.717 1.00 20.54 103 ILE B O 1
ATOM 3728 N N . LEU B 1 145 ? 11.059 -11.592 -16.844 1.00 19.23 104 LEU B N 1
ATOM 3729 C CA . LEU B 1 145 ? 11.905 -10.962 -15.832 1.00 19.80 104 LEU B CA 1
ATOM 3730 C C . LEU B 1 145 ? 12.139 -11.827 -14.598 1.00 23.82 104 LEU B C 1
ATOM 3731 O O . LEU B 1 145 ? 13.209 -11.743 -13.982 1.00 24.81 104 LEU B O 1
ATOM 3736 N N . VAL B 1 146 ? 11.163 -12.630 -14.202 1.00 21.79 105 VAL B N 1
ATOM 3737 C CA . VAL B 1 146 ? 11.273 -13.435 -12.990 1.00 24.73 105 VAL B CA 1
ATOM 3738 C C . VAL B 1 146 ? 11.653 -14.876 -13.302 1.00 28.95 105 VAL B C 1
ATOM 3739 O O . VAL B 1 146 ? 12.403 -15.497 -12.548 1.00 25.27 105 VAL B O 1
ATOM 3743 N N . GLN B 1 147 ? 11.175 -15.421 -14.422 1.00 24.74 106 GLN B N 1
ATOM 3744 C CA . GLN B 1 147 ? 11.381 -16.830 -14.723 1.00 26.64 106 GLN B CA 1
ATOM 3745 C C . GLN B 1 147 ? 12.353 -17.070 -15.870 1.00 27.37 106 GLN B C 1
ATOM 3746 O O . GLN B 1 147 ? 12.558 -18.225 -16.251 1.00 26.69 106 GLN B O 1
ATOM 3752 N N . ALA B 1 148 ? 12.951 -16.014 -16.424 1.00 20.94 107 ALA B N 1
ATOM 3753 C CA . ALA B 1 148 ? 13.992 -16.114 -17.450 1.00 21.68 107 ALA B CA 1
ATOM 3754 C C . ALA B 1 148 ? 13.497 -16.802 -18.720 1.00 23.64 107 ALA B C 1
ATOM 3755 O O . ALA B 1 148 ? 14.282 -17.421 -19.446 1.00 26.24 107 ALA B O 1
ATOM 3757 N N . TRP B 1 149 ? 12.202 -16.712 -19.010 1.00 21.54 108 TRP B N 1
ATOM 3758 C CA . TRP B 1 149 ? 11.724 -17.202 -20.294 1.00 25.12 108 TRP B CA 1
ATOM 3759 C C . TRP B 1 149 ? 12.251 -16.315 -21.419 1.00 24.82 108 TRP B C 1
ATOM 3760 O O . TRP B 1 149 ? 12.594 -15.152 -21.206 1.00 25.29 108 TRP B O 1
ATOM 3771 N N . THR B 1 150 ? 12.293 -16.875 -22.652 1.00 23.00 109 THR B N 1
ATOM 3772 C CA . THR B 1 150 ? 12.691 -16.079 -23.809 1.00 26.92 109 THR B CA 1
ATOM 3773 C C . THR B 1 150 ? 11.462 -15.551 -24.539 1.00 23.38 109 THR B C 1
ATOM 3774 O O . THR B 1 150 ? 10.346 -16.034 -24.327 1.00 22.94 109 THR B O 1
ATOM 3778 N N . PRO B 1 151 ? 11.622 -14.531 -25.389 1.00 21.95 110 PRO B N 1
ATOM 3779 C CA . PRO B 1 151 ? 10.438 -13.961 -26.056 1.00 20.39 110 PRO B CA 1
ATOM 3780 C C . PRO B 1 151 ? 9.598 -14.980 -26.806 1.00 17.29 110 PRO B C 1
ATOM 3781 O O . PRO B 1 151 ? 8.371 -14.975 -26.672 1.00 22.13 110 PRO B O 1
ATOM 3785 N N . HIS B 1 152 ? 10.212 -15.864 -27.592 1.00 24.13 111 HIS B N 1
ATOM 3786 C CA . HIS B 1 152 ? 9.383 -16.787 -28.348 1.00 22.22 111 HIS B CA 1
ATOM 3787 C C . HIS B 1 152 ? 8.627 -17.739 -27.430 1.00 22.79 111 HIS B C 1
ATOM 3788 O O . HIS B 1 152 ? 7.538 -18.192 -27.794 1.00 24.40 111 HIS B O 1
ATOM 3795 N N . GLN B 1 153 ? 9.131 -17.978 -26.213 1.00 20.63 112 GLN B N 1
ATOM 3796 C CA . GLN B 1 153 ? 8.425 -18.839 -25.269 1.00 24.47 112 GLN B CA 1
ATOM 3797 C C . GLN B 1 153 ? 7.184 -18.162 -24.695 1.00 23.80 112 GLN B C 1
ATOM 3798 O O . GLN B 1 153 ? 6.146 -18.812 -24.520 1.00 24.91 112 GLN B O 1
ATOM 3804 N N . VAL B 1 154 ? 7.273 -16.874 -24.352 1.00 19.21 113 VAL B N 1
ATOM 3805 C CA . VAL B 1 154 ? 6.106 -16.206 -23.778 1.00 18.73 113 VAL B CA 1
ATOM 3806 C C . VAL B 1 154 ? 5.117 -15.779 -24.855 1.00 19.43 113 VAL B C 1
ATOM 3807 O O . VAL B 1 154 ? 3.932 -15.582 -24.555 1.00 23.93 113 VAL B O 1
ATOM 3811 N N . LEU B 1 155 ? 5.566 -15.632 -26.105 1.00 18.56 114 LEU B N 1
ATOM 3812 C CA . LEU B 1 155 ? 4.685 -15.147 -27.158 1.00 16.19 114 LEU B CA 1
ATOM 3813 C C . LEU B 1 155 ? 3.883 -16.259 -27.817 1.00 20.30 114 LEU B C 1
ATOM 3814 O O . LEU B 1 155 ? 2.784 -15.998 -28.314 1.00 19.67 114 LEU B O 1
ATOM 3819 N N . GLN B 1 156 ? 4.397 -17.491 -27.826 1.00 18.59 115 GLN B N 1
ATOM 3820 C CA . GLN B 1 156 ? 3.673 -18.591 -28.458 1.00 16.40 115 GLN B CA 1
ATOM 3821 C C . GLN B 1 156 ? 2.250 -18.778 -27.927 1.00 23.42 115 GLN B C 1
ATOM 3822 O O . GLN B 1 156 ? 1.331 -18.936 -28.745 1.00 19.40 115 GLN B O 1
ATOM 3828 N N . PRO B 1 157 ? 1.993 -18.771 -26.609 1.00 22.77 116 PRO B N 1
ATOM 3829 C CA . PRO B 1 157 ? 0.593 -18.885 -26.153 1.00 22.63 116 PRO B CA 1
ATOM 3830 C C . PRO B 1 157 ? -0.315 -17.756 -26.619 1.00 21.78 116 PRO B C 1
ATOM 3831 O O . PRO B 1 157 ? -1.535 -17.958 -26.681 1.00 21.12 116 PRO B O 1
ATOM 3835 N N . LEU B 1 158 ? 0.223 -16.577 -26.943 1.00 19.76 117 LEU B N 1
ATOM 3836 C CA . LEU B 1 158 ? -0.603 -15.423 -27.290 1.00 22.85 117 LEU B CA 1
ATOM 3837 C C . LEU B 1 158 ? -0.847 -15.274 -28.784 1.00 22.92 117 LEU B C 1
ATOM 3838 O O . LEU B 1 158 ? -1.727 -14.496 -29.176 1.00 18.43 117 LEU B O 1
ATOM 3843 N N . ALA B 1 159 ? -0.102 -15.990 -29.620 1.00 21.52 118 ALA B N 1
ATOM 3844 C CA . ALA B 1 159 ? -0.185 -15.770 -31.059 1.00 23.24 118 ALA B CA 1
ATOM 3845 C C . ALA B 1 159 ? -1.534 -16.230 -31.586 1.00 21.44 118 ALA B C 1
ATOM 3846 O O . ALA B 1 159 ? -2.012 -17.311 -31.230 1.00 20.19 118 ALA B O 1
ATOM 3848 N N . GLN B 1 160 ? -2.156 -15.383 -32.409 1.00 19.10 119 GLN B N 1
ATOM 3849 C CA . GLN B 1 160 ? -3.372 -15.699 -33.162 1.00 19.60 119 GLN B CA 1
ATOM 3850 C C . GLN B 1 160 ? -4.583 -15.953 -32.264 1.00 22.90 119 GLN B C 1
ATOM 3851 O O . GLN B 1 160 ? -5.495 -16.693 -32.640 1.00 23.55 119 GLN B O 1
ATOM 3857 N N . VAL B 1 161 ? -4.617 -15.335 -31.086 1.00 23.47 120 VAL B N 1
ATOM 3858 C CA . VAL B 1 161 ? -5.813 -15.386 -30.250 1.00 24.10 120 VAL B CA 1
ATOM 3859 C C . VAL B 1 161 ? -6.921 -14.557 -30.893 1.00 19.02 120 VAL B C 1
ATOM 3860 O O . VAL B 1 161 ? -6.677 -13.457 -31.407 1.00 22.99 120 VAL B O 1
ATOM 3864 N N . ASP B 1 162 ? -8.146 -15.089 -30.893 1.00 27.23 121 ASP B N 1
ATOM 3865 C CA . ASP B 1 162 ? -9.328 -14.385 -31.400 1.00 30.85 121 ASP B CA 1
ATOM 3866 C C . ASP B 1 162 ? -10.313 -14.233 -30.245 1.00 36.13 121 ASP B C 1
ATOM 3867 O O . ASP B 1 162 ? -10.658 -15.240 -29.605 1.00 43.52 121 ASP B O 1
ATOM 3872 N N . PRO B 1 163 ? -10.767 -13.018 -29.909 1.00 29.99 122 PRO B N 1
ATOM 3873 C CA . PRO B 1 163 ? -10.381 -11.775 -30.576 1.00 29.57 122 PRO B CA 1
ATOM 3874 C C . PRO B 1 163 ? -8.966 -11.346 -30.187 1.00 23.17 122 PRO B C 1
ATOM 3875 O O . PRO B 1 163 ? -8.506 -11.672 -29.086 1.00 27.30 122 PRO B O 1
ATOM 3879 N N . PRO B 1 164 ? -8.282 -10.649 -31.091 1.00 20.96 123 PRO B N 1
ATOM 3880 C CA . PRO B 1 164 ? -6.907 -10.218 -30.814 1.00 21.98 123 PRO B CA 1
ATOM 3881 C C . PRO B 1 164 ? -6.851 -9.227 -29.663 1.00 21.35 123 PRO B C 1
ATOM 3882 O O . PRO B 1 164 ? -7.842 -8.591 -29.301 1.00 21.82 123 PRO B O 1
ATOM 3886 N N . PHE B 1 165 ? -5.650 -9.081 -29.109 1.00 18.76 124 PHE B N 1
ATOM 3887 C CA . PHE B 1 165 ? -5.413 -8.057 -28.100 1.00 20.05 124 PHE B CA 1
ATOM 3888 C C . PHE B 1 165 ? -5.357 -6.680 -28.749 1.00 18.72 124 PHE B C 1
ATOM 3889 O O . PHE B 1 165 ? -4.907 -6.528 -29.886 1.00 17.25 124 PHE B O 1
ATOM 3897 N N . MET B 1 166 ? -5.839 -5.671 -28.027 1.00 17.27 125 MET B N 1
ATOM 3898 C CA . MET B 1 166 ? -5.745 -4.300 -28.518 1.00 19.03 125 MET B CA 1
ATOM 3899 C C . MET B 1 166 ? -4.281 -3.872 -28.509 1.00 19.68 125 MET B C 1
ATOM 3900 O O . MET B 1 166 ? -3.638 -3.956 -27.460 1.00 14.54 125 MET B O 1
ATOM 3905 N N . PRO B 1 167 ? -3.710 -3.448 -29.641 1.00 17.48 126 PRO B N 1
ATOM 3906 C CA . PRO B 1 167 ? -2.346 -2.897 -29.623 1.00 16.49 126 PRO B CA 1
ATOM 3907 C C . PRO B 1 167 ? -2.267 -1.630 -28.783 1.00 22.03 126 PRO B C 1
ATOM 3908 O O . PRO B 1 167 ? -3.250 -0.904 -28.624 1.00 17.80 126 PRO B O 1
ATOM 3912 N N . PHE B 1 168 ? -1.072 -1.350 -28.261 1.00 15.88 127 PHE B N 1
ATOM 3913 C CA . PHE B 1 168 ? -0.887 -0.199 -27.380 1.00 16.00 127 PHE B CA 1
ATOM 3914 C C . PHE B 1 168 ? -0.673 1.082 -28.182 1.00 17.34 127 PHE B C 1
ATOM 3915 O O . PHE B 1 168 ? 0.099 1.108 -29.148 1.00 17.46 127 PHE B O 1
ATOM 3923 N N . ARG B 1 169 ? -1.354 2.152 -27.769 1.00 17.88 128 ARG B N 1
ATOM 3924 C CA . ARG B 1 169 ? -1.218 3.473 -28.376 1.00 15.19 128 ARG B CA 1
ATOM 3925 C C . ARG B 1 169 ? -0.506 4.429 -27.426 1.00 15.80 128 ARG B C 1
ATOM 3926 O O . ARG B 1 169 ? -0.304 4.133 -26.243 1.00 19.52 128 ARG B O 1
ATOM 3934 N N . ASP B 1 170 ? -0.150 5.601 -27.963 1.00 17.34 129 ASP B N 1
ATOM 3935 C CA . ASP B 1 170 ? 0.562 6.645 -27.237 1.00 14.00 129 ASP B CA 1
ATOM 3936 C C . ASP B 1 170 ? -0.386 7.419 -26.324 1.00 16.39 129 ASP B C 1
ATOM 3937 O O . ASP B 1 170 ? -1.604 7.208 -26.310 1.00 16.74 129 ASP B O 1
ATOM 3942 N N . ALA B 1 171 ? 0.188 8.360 -25.580 1.00 14.27 130 ALA B N 1
ATOM 3943 C CA . ALA B 1 171 ? -0.531 9.134 -24.572 1.00 17.40 130 ALA B CA 1
ATOM 3944 C C . ALA B 1 171 ? -0.977 10.503 -25.070 1.00 19.27 130 ALA B C 1
ATOM 3945 O O . ALA B 1 171 ? -1.493 11.305 -24.279 1.00 20.13 130 ALA B O 1
ATOM 3947 N N . GLY B 1 172 ? -0.778 10.801 -26.355 1.00 16.73 131 GLY B N 1
ATOM 3948 C CA . GLY B 1 172 ? -1.100 12.116 -26.870 1.00 16.77 131 GLY B CA 1
ATOM 3949 C C . GLY B 1 172 ? -2.580 12.294 -27.152 1.00 17.39 131 GLY B C 1
ATOM 3950 O O . GLY B 1 172 ? -3.386 11.369 -27.071 1.00 21.47 131 GLY B O 1
ATOM 3951 N N . TYR B 1 173 ? -2.944 13.524 -27.503 1.00 20.06 132 TYR B N 1
ATOM 3952 C CA . TYR B 1 173 ? -4.353 13.843 -27.690 1.00 23.90 132 TYR B CA 1
ATOM 3953 C C . TYR B 1 173 ? -4.836 13.595 -29.110 1.00 26.10 132 TYR B C 1
ATOM 3954 O O . TYR B 1 173 ? -6.036 13.372 -29.308 1.00 29.33 132 TYR B O 1
ATOM 3963 N N . SER B 1 174 ? -3.941 13.621 -30.089 1.00 23.29 133 SER B N 1
ATOM 3964 C CA . SER B 1 174 ? -4.330 13.406 -31.477 1.00 26.45 133 SER B CA 1
ATOM 3965 C C . SER B 1 174 ? -4.739 11.956 -31.704 1.00 26.59 133 SER B C 1
ATOM 3966 O O . SER B 1 174 ? -4.400 11.061 -30.926 1.00 24.72 133 SER B O 1
ATOM 3969 N N . ASN B 1 175 ? -5.477 11.731 -32.799 1.00 24.02 134 ASN B N 1
ATOM 3970 C CA . ASN B 1 175 ? -5.848 10.379 -33.191 1.00 23.99 134 ASN B CA 1
ATOM 3971 C C . ASN B 1 175 ? -4.602 9.507 -33.266 1.00 20.42 134 ASN B C 1
ATOM 3972 O O . ASN B 1 175 ? -3.550 9.947 -33.735 1.00 20.22 134 ASN B O 1
ATOM 3977 N N . ALA B 1 176 ? -4.720 8.281 -32.769 1.00 21.89 135 ALA B N 1
ATOM 3978 C CA . ALA B 1 176 ? -3.611 7.344 -32.825 1.00 19.68 135 ALA B CA 1
ATOM 3979 C C . ALA B 1 176 ? -3.246 7.044 -34.273 1.00 21.96 135 ALA B C 1
ATOM 3980 O O . ALA B 1 176 ? -4.117 6.965 -35.149 1.00 23.49 135 ALA B O 1
ATOM 3982 N N . ASP B 1 177 ? -1.950 6.872 -34.528 1.00 19.51 136 ASP B N 1
ATOM 3983 C CA . ASP B 1 177 ? -1.504 6.504 -35.866 1.00 17.21 136 ASP B CA 1
ATOM 3984 C C . ASP B 1 177 ? -0.272 5.606 -35.826 1.00 18.88 136 ASP B C 1
ATOM 3985 O O . ASP B 1 177 ? 0.386 5.420 -36.862 1.00 17.38 136 ASP B O 1
ATOM 3990 N N . PHE B 1 178 ? 0.043 5.042 -34.667 1.00 17.54 137 PHE B N 1
ATOM 3991 C CA . PHE B 1 178 ? 1.230 4.221 -34.473 1.00 19.06 137 PHE B CA 1
ATOM 3992 C C . PHE B 1 178 ? 0.921 3.318 -33.295 1.00 17.97 137 PHE B C 1
ATOM 3993 O O . PHE B 1 178 ? 0.425 3.789 -32.270 1.00 20.83 137 PHE B O 1
ATOM 4001 N N . GLU B 1 179 ? 1.189 2.032 -33.444 1.00 14.88 138 GLU B N 1
ATOM 4002 C CA . GLU B 1 179 ? 0.891 1.074 -32.396 1.00 14.82 138 GLU B CA 1
ATOM 4003 C C . GLU B 1 179 ? 2.135 0.261 -32.085 1.00 17.07 138 GLU B C 1
ATOM 4004 O O . GLU B 1 179 ? 2.966 0.012 -32.964 1.00 18.04 138 GLU B O 1
ATOM 4010 N N . ILE B 1 180 ? 2.264 -0.155 -30.830 1.00 15.20 139 ILE B N 1
ATOM 4011 C CA . ILE B 1 180 ? 3.243 -1.181 -30.491 1.00 20.19 139 ILE B CA 1
ATOM 4012 C C . ILE B 1 180 ? 2.498 -2.370 -29.909 1.00 16.50 139 ILE B C 1
ATOM 4013 O O . ILE B 1 180 ? 1.402 -2.234 -29.357 1.00 17.37 139 ILE B O 1
ATOM 4018 N N . THR B 1 181 ? 3.099 -3.548 -30.042 1.00 14.60 140 THR B N 1
ATOM 4019 C CA . THR B 1 181 ? 2.427 -4.801 -29.741 1.00 15.44 140 THR B CA 1
ATOM 4020 C C . THR B 1 181 ? 3.034 -5.438 -28.501 1.00 15.79 140 THR B C 1
ATOM 4021 O O . THR B 1 181 ? 4.084 -5.018 -28.008 1.00 15.08 140 THR B O 1
ATOM 4025 N N . ILE B 1 182 ? 2.364 -6.482 -28.002 1.00 15.03 141 ILE B N 1
ATOM 4026 C CA . ILE B 1 182 ? 2.947 -7.254 -26.909 1.00 16.46 141 ILE B CA 1
ATOM 4027 C C . ILE B 1 182 ? 4.303 -7.809 -27.332 1.00 17.77 141 ILE B C 1
ATOM 4028 O O . ILE B 1 182 ? 5.265 -7.813 -26.554 1.00 15.38 141 ILE B O 1
ATOM 4033 N N . GLN B 1 183 ? 4.416 -8.227 -28.593 1.00 14.10 142 GLN B N 1
ATOM 4034 C CA . GLN B 1 183 ? 5.708 -8.673 -29.111 1.00 16.64 142 GLN B CA 1
ATOM 4035 C C . GLN B 1 183 ? 6.774 -7.588 -28.975 1.00 17.56 142 GLN B C 1
ATOM 4036 O O . GLN B 1 183 ? 7.912 -7.871 -28.584 1.00 17.94 142 GLN B O 1
ATOM 4042 N N . ASP B 1 184 ? 6.435 -6.342 -29.316 1.00 13.29 143 ASP B N 1
ATOM 4043 C CA . ASP B 1 184 ? 7.385 -5.240 -29.155 1.00 16.00 143 ASP B CA 1
ATOM 4044 C C . ASP B 1 184 ? 7.783 -5.050 -27.691 1.00 17.40 143 ASP B C 1
ATOM 4045 O O . ASP B 1 184 ? 8.961 -4.838 -27.373 1.00 15.23 143 ASP B O 1
ATOM 4050 N N . VAL B 1 185 ? 6.794 -5.026 -26.799 1.00 15.69 144 VAL B N 1
ATOM 4051 C CA . VAL B 1 185 ? 7.069 -4.759 -25.389 1.00 15.43 144 VAL B CA 1
ATOM 4052 C C . VAL B 1 185 ? 7.884 -5.895 -24.783 1.00 15.10 144 VAL B C 1
ATOM 4053 O O . VAL B 1 185 ? 8.841 -5.664 -24.034 1.00 16.66 144 VAL B O 1
ATOM 4057 N N . VAL B 1 186 ? 7.518 -7.136 -25.100 1.00 14.29 145 VAL B N 1
ATOM 4058 C CA . VAL B 1 186 ? 8.241 -8.299 -24.581 1.00 16.53 145 VAL B CA 1
ATOM 4059 C C . VAL B 1 186 ? 9.698 -8.278 -25.035 1.00 16.08 145 VAL B C 1
ATOM 4060 O O . VAL B 1 186 ? 10.622 -8.451 -24.228 1.00 18.22 145 VAL B O 1
ATOM 4064 N N . TYR B 1 187 ? 9.928 -8.039 -26.328 1.00 14.98 146 TYR B N 1
ATOM 4065 C CA . TYR B 1 187 ? 11.297 -8.027 -26.832 1.00 17.83 146 TYR B CA 1
ATOM 4066 C C . TYR B 1 187 ? 12.103 -6.891 -26.220 1.00 16.83 146 TYR B C 1
ATOM 4067 O O . TYR B 1 187 ? 13.302 -7.045 -25.965 1.00 16.30 146 TYR B O 1
ATOM 4076 N N . GLY B 1 188 ? 11.467 -5.739 -25.993 1.00 16.01 147 GLY B N 1
ATOM 4077 C CA . GLY B 1 188 ? 12.184 -4.609 -25.426 1.00 15.34 147 GLY B CA 1
ATOM 4078 C C . GLY B 1 188 ? 12.517 -4.811 -23.958 1.00 17.11 147 GLY B C 1
ATOM 4079 O O . GLY B 1 188 ? 13.621 -4.487 -23.516 1.00 15.31 147 GLY B O 1
ATOM 4080 N N . VAL B 1 189 ? 11.566 -5.343 -23.186 1.00 15.34 148 VAL B N 1
ATOM 4081 C CA . VAL B 1 189 ? 11.823 -5.627 -21.773 1.00 15.95 148 VAL B CA 1
ATOM 4082 C C . VAL B 1 189 ? 12.858 -6.741 -21.639 1.00 18.97 148 VAL B C 1
ATOM 4083 O O . VAL B 1 189 ? 13.761 -6.675 -20.795 1.00 16.82 148 VAL B O 1
ATOM 4087 N N . TRP B 1 190 ? 12.786 -7.748 -22.515 1.00 16.38 149 TRP B N 1
ATOM 4088 C CA . TRP B 1 190 ? 13.791 -8.811 -22.519 1.00 18.45 149 TRP B CA 1
ATOM 4089 C C . TRP B 1 190 ? 15.176 -8.272 -22.877 1.00 19.92 149 TRP B C 1
ATOM 4090 O O . TRP B 1 190 ? 16.164 -8.576 -22.200 1.00 18.26 149 TRP B O 1
ATOM 4101 N N . ARG B 1 191 ? 15.273 -7.454 -23.930 1.00 17.65 150 ARG B N 1
ATOM 4102 C CA . ARG B 1 191 ? 16.581 -6.898 -24.291 1.00 16.90 150 ARG B CA 1
ATOM 4103 C C . ARG B 1 191 ? 17.125 -6.002 -23.182 1.00 18.12 150 ARG B C 1
ATOM 4104 O O . ARG B 1 191 ? 18.321 -6.047 -22.870 1.00 17.01 150 ARG B O 1
ATOM 4112 N N . ALA B 1 192 ? 16.263 -5.180 -22.571 1.00 14.83 151 ALA B N 1
ATOM 4113 C CA . ALA B 1 192 ? 16.708 -4.348 -21.458 1.00 14.98 151 ALA B CA 1
ATOM 4114 C C . ALA B 1 192 ? 17.214 -5.201 -20.297 1.00 20.50 151 ALA B C 1
ATOM 4115 O O . ALA B 1 192 ? 18.231 -4.874 -19.673 1.00 21.19 151 ALA B O 1
ATOM 4117 N N . LYS B 1 193 ? 16.504 -6.284 -19.973 1.00 16.83 152 LYS B N 1
ATOM 4118 C CA . LYS B 1 193 ? 16.997 -7.204 -18.953 1.00 17.58 152 LYS B CA 1
ATOM 4119 C C . LYS B 1 193 ? 18.348 -7.787 -19.353 1.00 23.72 152 LYS B C 1
ATOM 4120 O O . LYS B 1 193 ? 19.283 -7.827 -18.543 1.00 21.22 152 LYS B O 1
ATOM 4126 N N . GLU B 1 194 ? 18.476 -8.224 -20.609 1.00 22.07 153 GLU B N 1
ATOM 4127 C CA . GLU B 1 194 ? 19.733 -8.807 -21.079 1.00 23.00 153 GLU B CA 1
ATOM 4128 C C . GLU B 1 194 ? 20.891 -7.811 -21.023 1.00 24.53 153 GLU B C 1
ATOM 4129 O O . GLU B 1 194 ? 22.040 -8.208 -20.809 1.00 21.88 153 GLU B O 1
ATOM 4135 N N . LYS B 1 195 ? 20.624 -6.531 -21.219 1.00 19.76 154 LYS B N 1
ATOM 4136 C CA . LYS B 1 195 ? 21.674 -5.517 -21.174 1.00 18.44 154 LYS B CA 1
ATOM 4137 C C . LYS B 1 195 ? 21.923 -4.984 -19.764 1.00 22.33 154 LYS B C 1
ATOM 4138 O O . LYS B 1 195 ? 22.723 -4.060 -19.602 1.00 23.89 154 LYS B O 1
ATOM 4144 N N . GLY B 1 196 ? 21.249 -5.527 -18.755 1.00 21.21 155 GLY B N 1
ATOM 4145 C CA . GLY B 1 196 ? 21.455 -5.104 -17.382 1.00 24.57 155 GLY B CA 1
ATOM 4146 C C . GLY B 1 196 ? 20.722 -3.842 -16.988 1.00 31.10 155 GLY B C 1
ATOM 4147 O O . GLY B 1 196 ? 21.108 -3.193 -16.009 1.00 23.54 155 GLY B O 1
ATOM 4148 N N . LEU B 1 197 ? 19.678 -3.468 -17.724 1.00 19.44 156 LEU B N 1
ATOM 4149 C CA . LEU B 1 197 ? 18.941 -2.238 -17.454 1.00 22.29 156 LEU B CA 1
ATOM 4150 C C . LEU B 1 197 ? 17.764 -2.442 -16.519 1.00 22.53 156 LEU B C 1
ATOM 4151 O O . LEU B 1 197 ? 17.250 -1.460 -15.969 1.00 20.56 156 LEU B O 1
ATOM 4156 N N . ILE B 1 198 ? 17.304 -3.683 -16.365 1.00 19.35 157 ILE B N 1
ATOM 4157 C CA . ILE B 1 198 ? 16.245 -4.040 -15.431 1.00 20.21 157 ILE B CA 1
ATOM 4158 C C . ILE B 1 198 ? 16.789 -5.123 -14.521 1.00 25.97 157 ILE B C 1
ATOM 4159 O O . ILE B 1 198 ? 17.401 -6.084 -14.998 1.00 28.54 157 ILE B O 1
ATOM 4164 N N . ASP B 1 199 ? 16.567 -4.968 -13.219 1.00 26.00 158 ASP B N 1
ATOM 4165 C CA . ASP B 1 199 ? 17.001 -5.956 -12.228 1.00 25.22 158 ASP B CA 1
ATOM 4166 C C . ASP B 1 199 ? 15.951 -5.931 -11.120 1.00 27.43 158 ASP B C 1
ATOM 4167 O O . ASP B 1 199 ? 16.033 -5.125 -10.189 1.00 28.97 158 ASP B O 1
ATOM 4172 N N . LEU B 1 200 ? 14.952 -6.808 -11.243 1.00 31.11 159 LEU B N 1
ATOM 4173 C CA . LEU B 1 200 ? 13.860 -6.833 -10.279 1.00 34.21 159 LEU B CA 1
ATOM 4174 C C . LEU B 1 200 ? 14.332 -7.176 -8.875 1.00 40.22 159 LEU B C 1
ATOM 4175 O O . LEU B 1 200 ? 13.633 -6.865 -7.906 1.00 39.20 159 LEU B O 1
ATOM 4180 N N . HIS B 1 201 ? 15.499 -7.811 -8.741 1.00 36.89 160 HIS B N 1
ATOM 4181 C CA . HIS B 1 201 ? 15.999 -8.163 -7.420 1.00 43.14 160 HIS B CA 1
ATOM 4182 C C . HIS B 1 201 ? 16.532 -6.953 -6.663 1.00 43.63 160 HIS B C 1
ATOM 4183 O O . HIS B 1 201 ? 16.588 -6.984 -5.431 1.00 45.49 160 HIS B O 1
ATOM 4190 N N . SER B 1 202 ? 16.916 -5.887 -7.362 1.00 37.67 161 SER B N 1
ATOM 4191 C CA . SER B 1 202 ? 17.287 -4.641 -6.710 1.00 39.45 161 SER B CA 1
ATOM 4192 C C . SER B 1 202 ? 16.219 -3.564 -6.849 1.00 36.85 161 SER B C 1
ATOM 4193 O O . SER B 1 202 ? 16.404 -2.463 -6.325 1.00 35.78 161 SER B O 1
ATOM 4196 N N . PHE B 1 203 ? 15.103 -3.857 -7.519 1.00 28.85 162 PHE B N 1
ATOM 4197 C CA . PHE B 1 203 ? 14.056 -2.861 -7.734 1.00 32.29 162 PHE B CA 1
ATOM 4198 C C . PHE B 1 203 ? 13.421 -2.441 -6.410 1.00 27.95 162 PHE B C 1
ATOM 4199 O O . PHE B 1 203 ? 13.023 -3.287 -5.603 1.00 29.05 162 PHE B O 1
ATOM 4207 N N . ASN B 1 204 ? 13.309 -1.126 -6.198 1.00 23.96 163 ASN B N 1
ATOM 4208 C CA . ASN B 1 204 ? 12.766 -0.543 -4.968 1.00 26.53 163 ASN B CA 1
ATOM 4209 C C . ASN B 1 204 ? 11.365 -0.015 -5.279 1.00 26.61 163 ASN B C 1
ATOM 4210 O O . ASN B 1 204 ? 11.220 1.082 -5.819 1.00 24.00 163 ASN B O 1
ATOM 4215 N N . LEU B 1 205 ? 10.330 -0.793 -4.935 1.00 22.11 164 LEU B N 1
ATOM 4216 C CA . LEU B 1 205 ? 8.966 -0.385 -5.269 1.00 21.66 164 LEU B CA 1
ATOM 4217 C C . LEU B 1 205 ? 8.569 0.899 -4.544 1.00 24.63 164 LEU B C 1
ATOM 4218 O O . LEU B 1 205 ? 7.878 1.751 -5.115 1.00 18.96 164 LEU B O 1
ATOM 4223 N N . GLU B 1 206 ? 8.983 1.053 -3.280 1.00 21.62 165 GLU B N 1
ATOM 4224 C CA . GLU B 1 206 ? 8.615 2.250 -2.527 1.00 22.09 165 GLU B CA 1
ATOM 4225 C C . GLU B 1 206 ? 9.161 3.510 -3.189 1.00 21.03 165 GLU B C 1
ATOM 4226 O O . GLU B 1 206 ? 8.454 4.514 -3.319 1.00 21.25 165 GLU B O 1
ATOM 4232 N N . SER B 1 207 ? 10.427 3.478 -3.604 1.00 19.23 166 SER B N 1
ATOM 4233 C CA . SER B 1 207 ? 11.012 4.647 -4.252 1.00 21.25 166 SER B CA 1
ATOM 4234 C C . SER B 1 207 ? 10.373 4.892 -5.612 1.00 19.86 166 SER B C 1
ATOM 4235 O O . SER B 1 207 ? 10.087 6.042 -5.975 1.00 18.92 166 SER B O 1
ATOM 4238 N N . TYR B 1 208 ? 10.145 3.820 -6.376 1.00 17.83 167 TYR B N 1
ATOM 4239 C CA . TYR B 1 208 ? 9.488 3.951 -7.676 1.00 18.12 167 TYR B CA 1
ATOM 4240 C C . TYR B 1 208 ? 8.144 4.651 -7.537 1.00 19.49 167 TYR B C 1
ATOM 4241 O O . TYR B 1 208 ? 7.869 5.636 -8.230 1.00 21.05 167 TYR B O 1
ATOM 4250 N N . GLU B 1 209 ? 7.298 4.163 -6.623 1.00 20.01 168 GLU B N 1
ATOM 4251 C CA . GLU B 1 209 ? 5.956 4.720 -6.487 1.00 22.99 168 GLU B CA 1
ATOM 4252 C C . GLU B 1 209 ? 5.985 6.127 -5.900 1.00 19.89 168 GLU B C 1
ATOM 4253 O O . GLU B 1 209 ? 5.153 6.964 -6.261 1.00 24.08 168 GLU B O 1
ATOM 4259 N N . LYS B 1 210 ? 6.927 6.409 -5.004 1.00 19.64 169 LYS B N 1
ATOM 4260 C CA . LYS B 1 210 ? 7.015 7.746 -4.428 1.00 19.26 169 LYS B CA 1
ATOM 4261 C C . LYS B 1 210 ? 7.271 8.788 -5.506 1.00 20.62 169 LYS B C 1
ATOM 4262 O O . LYS B 1 210 ? 6.493 9.734 -5.686 1.00 21.47 169 LYS B O 1
ATOM 4268 N N . TYR B 1 211 ? 8.366 8.630 -6.235 1.00 15.46 170 TYR B N 1
ATOM 4269 C CA . TYR B 1 211 ? 8.835 9.708 -7.085 1.00 17.60 170 TYR B CA 1
ATOM 4270 C C . TYR B 1 211 ? 8.036 9.853 -8.371 1.00 16.56 170 TYR B C 1
ATOM 4271 O O . TYR B 1 211 ? 8.123 10.899 -9.026 1.00 18.84 170 TYR B O 1
ATOM 4280 N N . GLU B 1 212 ? 7.229 8.857 -8.726 1.00 16.59 171 GLU B N 1
ATOM 4281 C CA . GLU B 1 212 ? 6.308 9.040 -9.840 1.00 21.46 171 GLU B CA 1
ATOM 4282 C C . GLU B 1 212 ? 5.251 10.111 -9.556 1.00 24.89 171 GLU B C 1
ATOM 4283 O O . GLU B 1 212 ? 4.669 10.652 -10.503 1.00 16.85 171 GLU B O 1
ATOM 4289 N N . HIS B 1 213 ? 4.997 10.436 -8.283 1.00 22.96 172 HIS B N 1
ATOM 4290 C CA . HIS B 1 213 ? 3.959 11.397 -7.913 1.00 23.35 172 HIS B CA 1
ATOM 4291 C C . HIS B 1 213 ? 4.387 12.829 -8.212 1.00 20.68 172 HIS B C 1
ATOM 4292 O O . HIS B 1 213 ? 5.544 13.198 -8.001 1.00 17.14 172 HIS B O 1
ATOM 4299 N N . VAL B 1 214 ? 3.428 13.652 -8.661 1.00 20.31 173 VAL B N 1
ATOM 4300 C CA . VAL B 1 214 ? 3.718 15.056 -8.963 1.00 21.22 173 VAL B CA 1
ATOM 4301 C C . VAL B 1 214 ? 4.347 15.757 -7.759 1.00 17.39 173 VAL B C 1
ATOM 4302 O O . VAL B 1 214 ? 5.319 16.511 -7.899 1.00 22.64 173 VAL B O 1
ATOM 4306 N N . GLU B 1 215 ? 3.834 15.496 -6.555 1.00 18.84 174 GLU B N 1
ATOM 4307 C CA . GLU B 1 215 ? 4.326 16.228 -5.387 1.00 25.88 174 GLU B CA 1
ATOM 4308 C C . GLU B 1 215 ? 5.759 15.867 -4.992 1.00 23.38 174 GLU B C 1
ATOM 4309 O O . GLU B 1 215 ? 6.354 16.583 -4.175 1.00 21.83 174 GLU B O 1
ATOM 4315 N N . PHE B 1 216 ? 6.329 14.789 -5.534 1.00 20.98 175 PHE B N 1
ATOM 4316 C CA . PHE B 1 216 ? 7.712 14.423 -5.254 1.00 21.01 175 PHE B CA 1
ATOM 4317 C C . PHE B 1 216 ? 8.618 14.561 -6.476 1.00 23.84 175 PHE B C 1
ATOM 4318 O O . PHE B 1 216 ? 9.792 14.174 -6.422 1.00 20.36 175 PHE B O 1
ATOM 4326 N N . GLY B 1 217 ? 8.111 15.119 -7.565 1.00 19.79 176 GLY B N 1
ATOM 4327 C CA . GLY B 1 217 ? 8.944 15.482 -8.700 1.00 22.07 176 GLY B CA 1
ATOM 4328 C C . GLY B 1 217 ? 8.572 14.830 -10.016 1.00 19.48 176 GLY B C 1
ATOM 4329 O O . GLY B 1 217 ? 9.134 15.223 -11.052 1.00 19.20 176 GLY B O 1
ATOM 4330 N N . ASP B 1 218 ? 7.655 13.863 -10.024 1.00 16.10 177 ASP B N 1
ATOM 4331 C CA . ASP B 1 218 ? 7.218 13.169 -11.244 1.00 19.06 177 ASP B CA 1
ATOM 4332 C C . ASP B 1 218 ? 8.419 12.764 -12.101 1.00 16.96 177 ASP B C 1
ATOM 4333 O O . ASP B 1 218 ? 8.672 13.307 -13.184 1.00 17.45 177 ASP B O 1
ATOM 4338 N N . PHE B 1 219 ? 9.175 11.801 -11.579 1.00 19.45 178 PHE B N 1
ATOM 4339 C CA . PHE B 1 219 ? 10.309 11.282 -12.327 1.00 17.82 178 PHE B CA 1
ATOM 4340 C C . PHE B 1 219 ? 10.419 9.784 -12.133 1.00 19.93 178 PHE B C 1
ATOM 4341 O O . PHE B 1 219 ? 9.848 9.214 -11.202 1.00 16.15 178 PHE B O 1
ATOM 4349 N N . ASN B 1 220 ? 11.158 9.161 -13.051 1.00 16.00 179 ASN B N 1
ATOM 4350 C CA . ASN B 1 220 ? 11.551 7.763 -12.960 1.00 16.56 179 ASN B CA 1
ATOM 4351 C C . ASN B 1 220 ? 13.025 7.649 -13.305 1.00 18.11 179 ASN B C 1
ATOM 4352 O O . ASN B 1 220 ? 13.478 8.227 -14.296 1.00 16.76 179 ASN B O 1
ATOM 4357 N N . VAL B 1 221 ? 13.759 6.880 -12.508 1.00 17.21 180 VAL B N 1
ATOM 4358 C CA . VAL B 1 221 ? 15.048 6.361 -12.951 1.00 18.42 180 VAL B CA 1
ATOM 4359 C C . VAL B 1 221 ? 14.763 5.300 -14.018 1.00 16.65 180 VAL B C 1
ATOM 4360 O O . VAL B 1 221 ? 14.158 4.265 -13.728 1.00 17.98 180 VAL B O 1
ATOM 4364 N N . LEU B 1 222 ? 15.180 5.565 -15.259 1.00 14.39 181 LEU B N 1
ATOM 4365 C CA . LEU B 1 222 ? 14.855 4.658 -16.358 1.00 12.84 181 LEU B CA 1
ATOM 4366 C C . LEU B 1 222 ? 15.868 3.534 -16.495 1.00 17.48 181 LEU B C 1
ATOM 4367 O O . LEU B 1 222 ? 15.491 2.392 -16.783 1.00 17.62 181 LEU B O 1
ATOM 4372 N N . THR B 1 223 ? 17.160 3.858 -16.365 1.00 16.98 182 THR B N 1
ATOM 4373 C CA . THR B 1 223 ? 18.289 2.931 -16.455 1.00 22.67 182 THR B CA 1
ATOM 4374 C C . THR B 1 223 ? 19.333 3.383 -15.442 1.00 21.56 182 THR B C 1
ATOM 4375 O O . THR B 1 223 ? 19.171 4.454 -14.843 1.00 18.05 182 THR B O 1
ATOM 4379 N N . PRO B 1 224 ? 20.422 2.631 -15.240 1.00 20.68 183 PRO B N 1
ATOM 4380 C CA . PRO B 1 224 ? 21.517 3.153 -14.401 1.00 27.75 183 PRO B CA 1
ATOM 4381 C C . PRO B 1 224 ? 22.093 4.473 -14.885 1.00 24.69 183 PRO B C 1
ATOM 4382 O O . PRO B 1 224 ? 22.806 5.136 -14.119 1.00 21.41 183 PRO B O 1
ATOM 4386 N N . ASP B 1 225 ? 21.831 4.872 -16.132 1.00 18.55 184 ASP B N 1
ATOM 4387 C CA . ASP B 1 225 ? 22.414 6.092 -16.663 1.00 15.78 184 ASP B CA 1
ATOM 4388 C C . ASP B 1 225 ? 21.456 7.271 -16.725 1.00 20.64 184 ASP B C 1
ATOM 4389 O O . ASP B 1 225 ? 21.927 8.412 -16.803 1.00 17.64 184 ASP B O 1
ATOM 4394 N N . PHE B 1 226 ? 20.140 7.040 -16.718 1.00 17.31 185 PHE B N 1
ATOM 4395 C CA . PHE B 1 226 ? 19.195 8.077 -17.126 1.00 16.59 185 PHE B CA 1
ATOM 4396 C C . PHE B 1 226 ? 18.041 8.207 -16.147 1.00 16.26 185 PHE B C 1
ATOM 4397 O O . PHE B 1 226 ? 17.492 7.206 -15.679 1.00 19.01 185 PHE B O 1
ATOM 4405 N N . ILE B 1 227 ? 17.670 9.456 -15.872 1.00 15.38 186 ILE B N 1
ATOM 4406 C CA . ILE B 1 227 ? 16.423 9.815 -15.212 1.00 14.06 186 ILE B CA 1
ATOM 4407 C C . ILE B 1 227 ? 15.615 10.675 -16.180 1.00 15.47 186 ILE B C 1
ATOM 4408 O O . ILE B 1 227 ? 16.170 11.560 -16.838 1.00 15.42 186 ILE B O 1
ATOM 4413 N N . ALA B 1 228 ? 14.311 10.414 -16.267 1.00 15.69 187 ALA B N 1
ATOM 4414 C CA . ALA B 1 228 ? 13.379 11.281 -16.982 1.00 16.02 187 ALA B CA 1
ATOM 4415 C C . ALA B 1 228 ? 12.441 11.928 -15.973 1.00 15.00 187 ALA B C 1
ATOM 4416 O O . ALA B 1 228 ? 11.914 11.244 -15.088 1.00 16.91 187 ALA B O 1
ATOM 4418 N N . PHE B 1 229 ? 12.243 13.241 -16.091 1.00 16.59 188 PHE B N 1
ATOM 4419 C CA . PHE B 1 229 ? 11.384 13.935 -15.146 1.00 15.86 188 PHE B CA 1
ATOM 4420 C C . PHE B 1 229 ? 10.623 15.061 -15.828 1.00 14.46 188 PHE B C 1
ATOM 4421 O O . PHE B 1 229 ? 11.008 15.550 -16.892 1.00 15.25 188 PHE B O 1
ATOM 4429 N N . ALA B 1 230 ? 9.486 15.416 -15.232 1.00 15.51 189 ALA B N 1
ATOM 4430 C CA . ALA B 1 230 ? 8.773 16.622 -15.641 1.00 13.75 189 ALA B CA 1
ATOM 4431 C C . ALA B 1 230 ? 9.541 17.855 -15.169 1.00 17.79 189 ALA B C 1
ATOM 4432 O O . ALA B 1 230 ? 10.225 17.829 -14.144 1.00 17.86 189 ALA B O 1
ATOM 4434 N N . SER B 1 231 ? 9.445 18.934 -15.935 1.00 16.44 190 SER B N 1
ATOM 4435 C CA . SER B 1 231 ? 10.177 20.151 -15.593 1.00 13.50 190 SER B CA 1
ATOM 4436 C C . SER B 1 231 ? 9.795 20.635 -14.200 1.00 15.52 190 SER B C 1
ATOM 4437 O O . SER B 1 231 ? 8.601 20.736 -13.888 1.00 16.20 190 SER B O 1
ATOM 4440 N N . PRO B 1 232 ? 10.761 20.975 -13.352 1.00 17.46 191 PRO B N 1
ATOM 4441 C CA . PRO B 1 232 ? 10.435 21.756 -12.155 1.00 19.60 191 PRO B CA 1
ATOM 4442 C C . PRO B 1 232 ? 9.780 23.076 -12.543 1.00 18.01 191 PRO B C 1
ATOM 4443 O O . PRO B 1 232 ? 9.918 23.569 -13.667 1.00 17.20 191 PRO B O 1
ATOM 4447 N N . GLN B 1 233 ? 9.047 23.650 -11.594 1.00 16.74 192 GLN B N 1
ATOM 4448 C CA . GLN B 1 233 ? 8.361 24.923 -11.802 1.00 19.14 192 GLN B CA 1
ATOM 4449 C C . GLN B 1 233 ? 8.622 25.798 -10.588 1.00 21.87 192 GLN B C 1
ATOM 4450 O O . GLN B 1 233 ? 8.205 25.457 -9.478 1.00 22.25 192 GLN B O 1
ATOM 4456 N N . GLU B 1 234 ? 9.324 26.904 -10.793 1.00 20.16 193 GLU B N 1
ATOM 4457 C CA . GLU B 1 234 ? 9.660 27.787 -9.688 1.00 23.89 193 GLU B CA 1
ATOM 4458 C C . GLU B 1 234 ? 8.485 28.717 -9.420 1.00 27.83 193 GLU B C 1
ATOM 4459 O O . GLU B 1 234 ? 7.902 29.277 -10.355 1.00 27.34 193 GLU B O 1
ATOM 4465 N N . ASP B 1 235 ? 8.118 28.844 -8.150 1.00 23.39 194 ASP B N 1
ATOM 4466 C CA . ASP B 1 235 ? 7.051 29.741 -7.717 1.00 28.02 194 ASP B CA 1
ATOM 4467 C C . ASP B 1 235 ? 7.425 30.251 -6.325 1.00 26.68 194 ASP B C 1
ATOM 4468 O O . ASP B 1 235 ? 8.577 30.128 -5.896 1.00 24.20 194 ASP B O 1
ATOM 4473 N N . HIS B 1 236 ? 6.465 30.828 -5.611 1.00 24.81 195 HIS B N 1
ATOM 4474 C CA . HIS B 1 236 ? 6.720 31.379 -4.278 1.00 24.15 195 HIS B CA 1
ATOM 4475 C C . HIS B 1 236 ? 5.576 30.990 -3.358 1.00 28.68 195 HIS B C 1
ATOM 4476 O O . HIS B 1 236 ? 4.771 31.832 -2.941 1.00 25.84 195 HIS B O 1
ATOM 4483 N N . PRO B 1 237 ? 5.489 29.702 -3.001 1.00 25.95 196 PRO B N 1
ATOM 4484 C CA . PRO B 1 237 ? 4.318 29.220 -2.254 1.00 24.49 196 PRO B CA 1
ATOM 4485 C C . PRO B 1 237 ? 4.240 29.755 -0.838 1.00 27.10 196 PRO B C 1
ATOM 4486 O O . PRO B 1 237 ? 3.172 29.667 -0.224 1.00 30.52 196 PRO B O 1
ATOM 4490 N N . LYS B 1 238 ? 5.330 30.300 -0.303 1.00 25.52 197 LYS B N 1
ATOM 4491 C CA . LYS B 1 238 ? 5.318 30.959 0.996 1.00 31.40 197 LYS B CA 1
ATOM 4492 C C . LYS B 1 238 ? 5.332 32.476 0.860 1.00 30.23 197 LYS B C 1
ATOM 4493 O O . LYS B 1 238 ? 5.665 33.182 1.818 1.00 28.14 197 LYS B O 1
ATOM 4499 N N . GLY B 1 239 ? 4.982 32.988 -0.316 1.00 27.64 198 GLY B N 1
ATOM 4500 C CA . GLY B 1 239 ? 4.989 34.414 -0.531 1.00 25.86 198 GLY B CA 1
ATOM 4501 C C . GLY B 1 239 ? 6.397 34.955 -0.677 1.00 29.82 198 GLY B C 1
ATOM 4502 O O . GLY B 1 239 ? 7.360 34.237 -0.963 1.00 27.80 198 GLY B O 1
ATOM 4503 N N . TYR B 1 240 ? 6.509 36.262 -0.463 1.00 25.77 199 TYR B N 1
ATOM 4504 C CA . TYR B 1 240 ? 7.729 36.986 -0.764 1.00 29.48 199 TYR B CA 1
ATOM 4505 C C . TYR B 1 240 ? 8.396 37.575 0.470 1.00 28.48 199 TYR B C 1
ATOM 4506 O O . TYR B 1 240 ? 9.455 38.201 0.339 1.00 34.08 199 TYR B O 1
ATOM 4515 N N . LEU B 1 241 ? 7.821 37.376 1.658 1.00 27.56 200 LEU B N 1
ATOM 4516 C CA . LEU B 1 241 ? 8.353 37.910 2.904 1.00 41.54 200 LEU B CA 1
ATOM 4517 C C . LEU B 1 241 ? 8.885 36.831 3.840 1.00 36.79 200 LEU B C 1
ATOM 4518 O O . LEU B 1 241 ? 9.261 37.150 4.971 1.00 32.76 200 LEU B O 1
ATOM 4523 N N . ALA B 1 242 ? 8.913 35.565 3.413 1.00 30.07 201 ALA B N 1
ATOM 4524 C CA . ALA B 1 242 ? 9.475 34.487 4.237 1.00 31.07 201 ALA B CA 1
ATOM 4525 C C . ALA B 1 242 ? 10.981 34.383 3.975 1.00 29.93 201 ALA B C 1
ATOM 4526 O O . ALA B 1 242 ? 11.482 33.471 3.316 1.00 27.60 201 ALA B O 1
ATOM 4528 N N . THR B 1 243 ? 11.709 35.355 4.531 1.00 28.07 202 THR B N 1
ATOM 4529 C CA . THR B 1 243 ? 13.110 35.549 4.175 1.00 28.82 202 THR B CA 1
ATOM 4530 C C . THR B 1 243 ? 14.036 34.470 4.734 1.00 26.77 202 THR B C 1
ATOM 4531 O O . THR B 1 243 ? 15.171 34.348 4.266 1.00 27.78 202 THR B O 1
ATOM 4535 N N . LYS B 1 244 ? 13.591 33.696 5.718 1.00 22.99 203 LYS B N 1
ATOM 4536 C CA . LYS B 1 244 ? 14.388 32.602 6.262 1.00 25.80 203 LYS B CA 1
ATOM 4537 C C . LYS B 1 244 ? 13.955 31.249 5.718 1.00 28.50 203 LYS B C 1
ATOM 4538 O O . LYS B 1 244 ? 14.335 30.211 6.275 1.00 24.80 203 LYS B O 1
ATOM 4544 N N . SER B 1 245 ? 13.162 31.235 4.645 1.00 27.86 204 SER B N 1
ATOM 4545 C CA . SER B 1 245 ? 12.655 29.990 4.087 1.00 28.16 204 SER B CA 1
ATOM 4546 C C . SER B 1 245 ? 12.989 29.922 2.605 1.00 31.43 204 SER B C 1
ATOM 4547 O O . SER B 1 245 ? 12.973 30.941 1.906 1.00 25.56 204 SER B O 1
ATOM 4550 N N . SER B 1 246 ? 13.314 28.723 2.134 1.00 25.43 205 SER B N 1
ATOM 4551 C CA . SER B 1 246 ? 13.426 28.519 0.700 1.00 23.17 205 SER B CA 1
ATOM 4552 C C . SER B 1 246 ? 12.069 28.760 0.059 1.00 18.35 205 SER B C 1
ATOM 4553 O O . SER B 1 246 ? 11.031 28.418 0.630 1.00 24.02 205 SER B O 1
ATOM 4556 N N . HIS B 1 247 ? 12.074 29.378 -1.121 1.00 25.07 206 HIS B N 1
ATOM 4557 C CA . HIS B 1 247 ? 10.847 29.507 -1.895 1.00 21.18 206 HIS B CA 1
ATOM 4558 C C . HIS B 1 247 ? 10.666 28.360 -2.875 1.00 23.84 206 HIS B C 1
ATOM 4559 O O . HIS B 1 247 ? 9.698 28.366 -3.639 1.00 22.72 206 HIS B O 1
ATOM 4566 N N . LEU B 1 248 ? 11.567 27.376 -2.872 1.00 22.98 207 LEU B N 1
ATOM 4567 C CA . LEU B 1 248 ? 11.393 26.211 -3.734 1.00 21.99 207 LEU B CA 1
ATOM 4568 C C . LEU B 1 248 ? 10.262 25.329 -3.220 1.00 23.62 207 LEU B C 1
ATOM 4569 O O . LEU B 1 248 ? 10.143 25.076 -2.016 1.00 22.93 207 LEU B O 1
ATOM 4574 N N . ASN B 1 249 ? 9.433 24.843 -4.135 1.00 19.16 208 ASN B N 1
ATOM 4575 C CA . ASN B 1 249 ? 8.326 24.005 -3.704 1.00 17.36 208 ASN B CA 1
ATOM 4576 C C . ASN B 1 249 ? 8.807 22.577 -3.420 1.00 20.17 208 ASN B C 1
ATOM 4577 O O . ASN B 1 249 ? 9.950 22.204 -3.705 1.00 19.61 208 ASN B O 1
ATOM 4582 N N . GLN B 1 250 ? 7.912 21.779 -2.827 1.00 18.57 209 GLN B N 1
ATOM 4583 C CA . GLN B 1 250 ? 8.276 20.421 -2.412 1.00 23.80 209 GLN B CA 1
ATOM 4584 C C . GLN B 1 250 ? 8.786 19.555 -3.559 1.00 23.02 209 GLN B C 1
ATOM 4585 O O . GLN B 1 250 ? 9.838 18.908 -3.390 1.00 18.10 209 GLN B O 1
ATOM 4591 N N . PRO B 1 251 ? 8.129 19.471 -4.722 1.00 19.95 210 PRO B N 1
ATOM 4592 C CA . PRO B 1 251 ? 8.699 18.638 -5.795 1.00 20.30 210 PRO B CA 1
ATOM 4593 C C . PRO B 1 251 ? 10.044 19.132 -6.295 1.00 19.67 210 PRO B C 1
ATOM 4594 O O . PRO B 1 251 ? 10.885 18.304 -6.660 1.00 19.59 210 PRO B O 1
ATOM 4598 N N . PHE B 1 252 ? 10.282 20.448 -6.330 1.00 16.02 211 PHE B N 1
ATOM 4599 C CA . PHE B 1 252 ? 11.602 20.943 -6.712 1.00 16.24 211 PHE B CA 1
ATOM 4600 C C . PHE B 1 252 ? 12.651 20.496 -5.699 1.00 18.96 211 PHE B C 1
ATOM 4601 O O . PHE B 1 252 ? 13.720 19.990 -6.068 1.00 16.73 211 PHE B O 1
ATOM 4609 N N . LYS B 1 253 ? 12.352 20.663 -4.407 1.00 15.93 212 LYS B N 1
ATOM 4610 C CA . LYS B 1 253 ? 13.281 20.224 -3.365 1.00 16.75 212 LYS B CA 1
ATOM 4611 C C . LYS B 1 253 ? 13.566 18.727 -3.461 1.00 18.14 212 LYS B C 1
ATOM 4612 O O . LYS B 1 253 ? 14.712 18.288 -3.290 1.00 17.02 212 LYS B O 1
ATOM 4618 N N . SER B 1 254 ? 12.519 17.929 -3.685 1.00 18.63 213 SER B N 1
ATOM 4619 C CA . SER B 1 254 ? 12.652 16.475 -3.768 1.00 23.43 213 SER B CA 1
ATOM 4620 C C . SER B 1 254 ? 13.543 16.063 -4.934 1.00 19.03 213 SER B C 1
ATOM 4621 O O . SER B 1 254 ? 14.369 15.147 -4.811 1.00 16.20 213 SER B O 1
ATOM 4624 N N . VAL B 1 255 ? 13.371 16.719 -6.080 1.00 17.10 214 VAL B N 1
ATOM 4625 C CA . VAL B 1 255 ? 14.211 16.455 -7.241 1.00 13.40 214 VAL B CA 1
ATOM 4626 C C . VAL B 1 255 ? 15.655 16.826 -6.937 1.00 15.36 214 VAL B C 1
ATOM 4627 O O . VAL B 1 255 ? 16.580 16.038 -7.151 1.00 17.22 214 VAL B O 1
ATOM 4631 N N . LEU B 1 256 ? 15.866 18.025 -6.396 1.00 15.54 215 LEU B N 1
ATOM 4632 C CA . LEU B 1 256 ? 17.231 18.471 -6.140 1.00 17.29 215 LEU B CA 1
ATOM 4633 C C . LEU B 1 256 ? 17.945 17.518 -5.190 1.00 18.72 215 LEU B C 1
ATOM 4634 O O . LEU B 1 256 ? 19.094 17.123 -5.428 1.00 17.23 215 LEU B O 1
ATOM 4639 N N . ASN B 1 257 ? 17.262 17.100 -4.133 1.00 15.01 216 ASN B N 1
ATOM 4640 C CA . ASN B 1 257 ? 17.927 16.270 -3.140 1.00 19.42 216 ASN B CA 1
ATOM 4641 C C . ASN B 1 257 ? 18.143 14.855 -3.653 1.00 20.04 216 ASN B C 1
ATOM 4642 O O . ASN B 1 257 ? 19.189 14.251 -3.388 1.00 18.08 216 ASN B O 1
ATOM 4647 N N . PHE B 1 258 ? 17.176 14.307 -4.393 1.00 16.21 217 PHE B N 1
ATOM 4648 C CA . PHE B 1 258 ? 17.399 12.993 -4.987 1.00 17.62 217 PHE B CA 1
ATOM 4649 C C . PHE B 1 258 ? 18.569 13.029 -5.961 1.00 17.76 217 PHE B C 1
ATOM 4650 O O . PHE B 1 258 ? 19.415 12.125 -5.953 1.00 18.91 217 PHE B O 1
ATOM 4658 N N . PHE B 1 259 ? 18.641 14.070 -6.802 1.00 17.45 218 PHE B N 1
ATOM 4659 C CA . PHE B 1 259 ? 19.696 14.140 -7.810 1.00 16.99 218 PHE B CA 1
ATOM 4660 C C . PHE B 1 259 ? 21.067 14.236 -7.158 1.00 21.02 218 PHE B C 1
ATOM 4661 O O . PHE B 1 259 ? 22.017 13.585 -7.603 1.00 19.73 218 PHE B O 1
ATOM 4669 N N . ALA B 1 260 ? 21.187 15.035 -6.091 1.00 17.31 219 ALA B N 1
ATOM 4670 C CA . ALA B 1 260 ? 22.477 15.180 -5.423 1.00 20.63 219 ALA B CA 1
ATOM 4671 C C . ALA B 1 260 ? 22.919 13.881 -4.763 1.00 20.40 219 ALA B C 1
ATOM 4672 O O . ALA B 1 260 ? 24.122 13.616 -4.668 1.00 21.03 219 ALA B O 1
ATOM 4674 N N . ASN B 1 261 ? 21.970 13.063 -4.317 1.00 17.33 220 ASN B N 1
ATOM 4675 C CA . ASN B 1 261 ? 22.252 11.833 -3.592 1.00 17.49 220 ASN B CA 1
ATOM 4676 C C . ASN B 1 261 ? 22.380 10.624 -4.501 1.00 21.18 220 ASN B C 1
ATOM 4677 O O . ASN B 1 261 ? 22.703 9.532 -4.019 1.00 19.99 220 ASN B O 1
ATOM 4682 N N . ASN B 1 262 ? 22.116 10.787 -5.790 1.00 16.81 221 ASN B N 1
ATOM 4683 C CA . ASN B 1 262 ? 22.092 9.656 -6.703 1.00 18.21 221 ASN B CA 1
ATOM 4684 C C . ASN B 1 262 ? 22.962 9.914 -7.922 1.00 19.69 221 ASN B C 1
ATOM 4685 O O . ASN B 1 262 ? 22.712 9.366 -9.002 1.00 20.73 221 ASN B O 1
ATOM 4690 N N . ASN B 1 263 ? 23.991 10.750 -7.764 1.00 19.34 222 ASN B N 1
ATOM 4691 C CA . ASN B 1 263 ? 25.066 10.878 -8.750 1.00 21.22 222 ASN B CA 1
ATOM 4692 C C . ASN B 1 263 ? 24.579 11.422 -10.097 1.00 21.17 222 ASN B C 1
ATOM 4693 O O . ASN B 1 263 ? 25.129 11.085 -11.151 1.00 19.45 222 ASN B O 1
ATOM 4698 N N . VAL B 1 264 ? 23.550 12.268 -10.088 1.00 20.58 223 VAL B N 1
ATOM 4699 C CA . VAL B 1 264 ? 23.194 13.025 -11.289 1.00 17.84 223 VAL B CA 1
ATOM 4700 C C . VAL B 1 264 ? 24.254 14.097 -11.507 1.00 19.52 223 VAL B C 1
ATOM 4701 O O . VAL B 1 264 ? 24.470 14.961 -10.649 1.00 21.25 223 VAL B O 1
ATOM 4705 N N . GLN B 1 265 ? 24.933 14.039 -12.645 1.00 14.83 224 GLN B N 1
ATOM 4706 C CA . GLN B 1 265 ? 25.985 14.994 -12.960 1.00 17.75 224 GLN B CA 1
ATOM 4707 C C . GLN B 1 265 ? 25.586 15.982 -14.044 1.00 21.81 224 GLN B C 1
ATOM 4708 O O . GLN B 1 265 ? 26.274 16.995 -14.226 1.00 22.89 224 GLN B O 1
ATOM 4714 N N . LEU B 1 266 ? 24.488 15.732 -14.750 1.00 19.01 225 LEU B N 1
ATOM 4715 C CA . LEU B 1 266 ? 24.049 16.611 -15.825 1.00 17.11 225 LEU B CA 1
ATOM 4716 C C . LEU B 1 266 ? 22.531 16.621 -15.848 1.00 20.31 225 LEU B C 1
ATOM 4717 O O . LEU B 1 266 ? 21.900 15.561 -15.802 1.00 19.22 225 LEU B O 1
ATOM 4722 N N . VAL B 1 267 ? 21.952 17.814 -15.897 1.00 18.11 226 VAL B N 1
ATOM 4723 C CA . VAL B 1 267 ? 20.532 17.994 -16.169 1.00 19.28 226 VAL B CA 1
ATOM 4724 C C . VAL B 1 267 ? 20.413 18.589 -17.564 1.00 19.09 226 VAL B C 1
ATOM 4725 O O . VAL B 1 267 ? 21.127 19.545 -17.894 1.00 17.35 226 VAL B O 1
ATOM 4729 N N . VAL B 1 268 ? 19.542 18.004 -18.392 1.00 17.58 227 VAL B N 1
ATOM 4730 C CA . VAL B 1 268 ? 19.289 18.495 -19.749 1.00 17.41 227 VAL B CA 1
ATOM 4731 C C . VAL B 1 268 ? 17.848 18.986 -19.817 1.00 17.10 227 VAL B C 1
ATOM 4732 O O . VAL B 1 268 ? 16.909 18.219 -19.563 1.00 18.58 227 VAL B O 1
ATOM 4736 N N . ARG B 1 269 ? 17.680 20.259 -20.167 1.00 19.00 228 ARG B N 1
ATOM 4737 C CA . ARG B 1 269 ? 16.376 20.905 -20.241 1.00 15.46 228 ARG B CA 1
ATOM 4738 C C . ARG B 1 269 ? 15.951 21.003 -21.697 1.00 15.28 228 ARG B C 1
ATOM 4739 O O . ARG B 1 269 ? 16.690 21.547 -22.527 1.00 17.58 228 ARG B O 1
ATOM 4747 N N . LEU B 1 270 ? 14.769 20.466 -22.006 1.00 17.14 229 LEU B N 1
ATOM 4748 C CA . LEU B 1 270 ? 14.284 20.407 -23.381 1.00 17.81 229 LEU B CA 1
ATOM 4749 C C . LEU B 1 270 ? 13.062 21.279 -23.637 1.00 15.44 229 LEU B C 1
ATOM 4750 O O . LEU B 1 270 ? 12.625 21.379 -24.792 1.00 17.39 229 LEU B O 1
ATOM 4755 N N . ASN B 1 271 ? 12.491 21.900 -22.607 1.00 17.97 230 ASN B N 1
ATOM 4756 C CA . ASN B 1 271 ? 11.334 22.771 -22.764 1.00 17.00 230 ASN B CA 1
ATOM 4757 C C . ASN B 1 271 ? 11.682 24.181 -22.310 1.00 18.15 230 ASN B C 1
ATOM 4758 O O . ASN B 1 271 ? 12.739 24.431 -21.717 1.00 17.58 230 ASN B O 1
ATOM 4763 N N . SER B 1 272 ? 10.760 25.107 -22.571 1.00 14.27 231 SER B N 1
ATOM 4764 C CA . SER B 1 272 ? 10.977 26.499 -22.196 1.00 18.69 231 SER B CA 1
ATOM 4765 C C . SER B 1 272 ? 11.241 26.624 -20.697 1.00 20.35 231 SER B C 1
ATOM 4766 O O . SER B 1 272 ? 10.880 25.757 -19.897 1.00 16.42 231 SER B O 1
ATOM 4769 N N . HIS B 1 273 ? 11.862 27.741 -20.320 1.00 18.15 232 HIS B N 1
ATOM 4770 C CA . HIS B 1 273 ? 12.297 27.925 -18.937 1.00 19.66 232 HIS B CA 1
ATOM 4771 C C . HIS B 1 273 ? 11.113 28.100 -17.985 1.00 16.80 232 HIS B C 1
ATOM 4772 O O . HIS B 1 273 ? 10.258 28.972 -18.176 1.00 17.86 232 HIS B O 1
ATOM 4779 N N . LEU B 1 274 ? 11.075 27.276 -16.935 1.00 14.39 233 LEU B N 1
ATOM 4780 C CA . LEU B 1 274 ? 10.094 27.439 -15.870 1.00 16.57 233 LEU B CA 1
ATOM 4781 C C . LEU B 1 274 ? 10.772 27.569 -14.514 1.00 17.50 233 LEU B C 1
ATOM 4782 O O . LEU B 1 274 ? 10.087 27.589 -13.486 1.00 19.49 233 LEU B O 1
ATOM 4787 N N . TYR B 1 275 ? 12.097 27.657 -14.497 1.00 20.13 234 TYR B N 1
ATOM 4788 C CA . TYR B 1 275 ? 12.861 27.738 -13.261 1.00 21.84 234 TYR B CA 1
ATOM 4789 C C . TYR B 1 275 ? 14.238 28.294 -13.599 1.00 18.95 234 TYR B C 1
ATOM 4790 O O . TYR B 1 275 ? 14.656 28.305 -14.760 1.00 17.55 234 TYR B O 1
ATOM 4799 N N . ASN B 1 276 ? 14.942 28.741 -12.567 1.00 19.60 235 ASN B N 1
ATOM 4800 C CA . ASN B 1 276 ? 16.304 29.238 -12.714 1.00 20.67 235 ASN B CA 1
ATOM 4801 C C . ASN B 1 276 ? 17.280 28.082 -12.528 1.00 20.07 235 ASN B C 1
ATOM 4802 O O . ASN B 1 276 ? 17.290 27.437 -11.473 1.00 20.31 235 ASN B O 1
ATOM 4807 N N . LYS B 1 277 ? 18.103 27.831 -13.551 1.00 20.22 236 LYS B N 1
ATOM 4808 C CA . LYS B 1 277 ? 19.035 26.701 -13.547 1.00 22.94 236 LYS B CA 1
ATOM 4809 C C . LYS B 1 277 ? 20.061 26.780 -12.426 1.00 23.66 236 LYS B C 1
ATOM 4810 O O . LYS B 1 277 ? 20.720 25.771 -12.140 1.00 20.64 236 LYS B O 1
ATOM 4816 N N . LYS B 1 278 ? 20.227 27.953 -11.806 1.00 23.26 237 LYS B N 1
ATOM 4817 C CA . LYS B 1 278 ? 21.185 28.098 -10.716 1.00 23.60 237 LYS B CA 1
ATOM 4818 C C . LYS B 1 278 ? 20.917 27.110 -9.588 1.00 23.06 237 LYS B C 1
ATOM 4819 O O . LYS B 1 278 ? 21.852 26.701 -8.892 1.00 22.83 237 LYS B O 1
ATOM 4825 N N . HIS B 1 279 ? 19.656 26.707 -9.390 1.00 22.05 238 HIS B N 1
ATOM 4826 C CA . HIS B 1 279 ? 19.363 25.781 -8.301 1.00 24.65 238 HIS B CA 1
ATOM 4827 C C . HIS B 1 279 ? 20.052 24.437 -8.504 1.00 26.44 238 HIS B C 1
ATOM 4828 O O . HIS B 1 279 ? 20.432 23.781 -7.524 1.00 23.48 238 HIS B O 1
ATOM 4835 N N . PHE B 1 280 ? 20.243 24.019 -9.761 1.00 23.01 239 PHE B N 1
ATOM 4836 C CA . PHE B 1 280 ? 20.986 22.795 -10.038 1.00 20.89 239 PHE B CA 1
ATOM 4837 C C . PHE B 1 280 ? 22.493 23.019 -9.978 1.00 22.26 239 PHE B C 1
ATOM 4838 O O . PHE B 1 280 ? 23.230 22.179 -9.447 1.00 23.40 239 PHE B O 1
ATOM 4846 N N . GLU B 1 281 ? 22.973 24.125 -10.546 1.00 17.96 240 GLU B N 1
ATOM 4847 C CA . GLU B 1 281 ? 24.407 24.389 -10.545 1.00 24.10 240 GLU B CA 1
ATOM 4848 C C . GLU B 1 281 ? 24.935 24.602 -9.130 1.00 30.26 240 GLU B C 1
ATOM 4849 O O . GLU B 1 281 ? 26.054 24.187 -8.816 1.00 30.23 240 GLU B O 1
ATOM 4855 N N . ASP B 1 282 ? 24.141 25.236 -8.260 1.00 25.73 241 ASP B N 1
ATOM 4856 C CA . ASP B 1 282 ? 24.567 25.476 -6.882 1.00 31.98 241 ASP B CA 1
ATOM 4857 C C . ASP B 1 282 ? 24.708 24.190 -6.082 1.00 37.56 241 ASP B C 1
ATOM 4858 O O . ASP B 1 282 ? 25.350 24.198 -5.027 1.00 34.33 241 ASP B O 1
ATOM 4863 N N . ILE B 1 283 ? 24.099 23.097 -6.537 1.00 26.34 242 ILE B N 1
ATOM 4864 C CA . ILE B 1 283 ? 24.280 21.802 -5.902 1.00 32.75 242 ILE B CA 1
ATOM 4865 C C . ILE B 1 283 ? 25.307 20.959 -6.654 1.00 30.23 242 ILE B C 1
ATOM 4866 O O . ILE B 1 283 ? 25.420 19.751 -6.416 1.00 34.69 242 ILE B O 1
ATOM 4871 N N . GLY B 1 284 ? 26.074 21.582 -7.550 1.00 26.61 243 GLY B N 1
ATOM 4872 C CA . GLY B 1 284 ? 27.171 20.923 -8.230 1.00 28.01 243 GLY B CA 1
ATOM 4873 C C . GLY B 1 284 ? 26.808 20.155 -9.483 1.00 29.41 243 GLY B C 1
ATOM 4874 O O . GLY B 1 284 ? 27.607 19.330 -9.937 1.00 26.49 243 GLY B O 1
ATOM 4875 N N . ILE B 1 285 ? 25.640 20.395 -10.067 1.00 22.59 244 ILE B N 1
ATOM 4876 C CA . ILE B 1 285 ? 25.166 19.631 -11.219 1.00 26.94 244 ILE B CA 1
ATOM 4877 C C . ILE B 1 285 ? 25.194 20.533 -12.446 1.00 23.25 244 ILE B C 1
ATOM 4878 O O . ILE B 1 285 ? 24.631 21.635 -12.429 1.00 24.42 244 ILE B O 1
ATOM 4883 N N . GLN B 1 286 ? 25.857 20.073 -13.504 1.00 19.54 245 GLN B N 1
ATOM 4884 C CA . GLN B 1 286 ? 25.870 20.829 -14.748 1.00 20.15 245 GLN B CA 1
ATOM 4885 C C . GLN B 1 286 ? 24.469 20.870 -15.343 1.00 20.16 245 GLN B C 1
ATOM 4886 O O . GLN B 1 286 ? 23.709 19.900 -15.246 1.00 20.88 245 GLN B O 1
ATOM 4892 N N . HIS B 1 287 ? 24.125 22.006 -15.953 1.00 20.47 246 HIS B N 1
ATOM 4893 C CA . HIS B 1 287 ? 22.821 22.213 -16.567 1.00 21.08 246 HIS B CA 1
ATOM 4894 C C . HIS B 1 287 ? 23.020 22.594 -18.027 1.00 22.89 246 HIS B C 1
ATOM 4895 O O . HIS B 1 287 ? 23.855 23.448 -18.336 1.00 19.28 246 HIS B O 1
ATOM 4902 N N . LEU B 1 288 ? 22.246 21.972 -18.915 1.00 21.42 247 LEU B N 1
ATOM 4903 C CA . LEU B 1 288 ? 22.374 22.205 -20.348 1.00 21.95 247 LEU B CA 1
ATOM 4904 C C . LEU B 1 288 ? 20.999 22.324 -20.994 1.00 22.97 247 LEU B C 1
ATOM 4905 O O . LEU B 1 288 ? 20.137 21.467 -20.783 1.00 20.44 247 LEU B O 1
ATOM 4910 N N . ASP B 1 289 ? 20.800 23.379 -21.783 1.00 20.47 248 ASP B N 1
ATOM 4911 C CA . ASP B 1 289 ? 19.582 23.553 -22.575 1.00 19.82 248 ASP B CA 1
ATOM 4912 C C . ASP B 1 289 ? 19.757 22.884 -23.934 1.00 20.15 248 ASP B C 1
ATOM 4913 O O . ASP B 1 289 ? 20.753 23.133 -24.618 1.00 18.27 248 ASP B O 1
ATOM 4918 N N . LEU B 1 290 ? 18.797 22.032 -24.319 1.00 16.93 249 LEU B N 1
ATOM 4919 C CA . LEU B 1 290 ? 18.649 21.556 -25.703 1.00 20.10 249 LEU B CA 1
ATOM 4920 C C . LEU B 1 290 ? 17.167 21.657 -26.071 1.00 15.75 249 LEU B C 1
ATOM 4921 O O . LEU B 1 290 ? 16.479 20.674 -26.315 1.00 19.30 249 LEU B O 1
ATOM 4926 N N . ILE B 1 291 ? 16.661 22.881 -26.131 1.00 18.34 250 ILE B N 1
ATOM 4927 C CA . ILE B 1 291 ? 15.222 23.098 -26.120 1.00 16.05 250 ILE B CA 1
ATOM 4928 C C . ILE B 1 291 ? 14.663 22.976 -27.531 1.00 20.65 250 ILE B C 1
ATOM 4929 O O . ILE B 1 291 ? 15.238 23.498 -28.496 1.00 19.05 250 ILE B O 1
ATOM 4934 N N . PHE B 1 292 ? 13.542 22.270 -27.657 1.00 19.88 251 PHE B N 1
ATOM 4935 C CA . PHE B 1 292 ? 12.765 22.291 -28.885 1.00 18.61 251 PHE B CA 1
ATOM 4936 C C . PHE B 1 292 ? 11.289 22.246 -28.517 1.00 19.82 251 PHE B C 1
ATOM 4937 O O . PHE B 1 292 ? 10.918 21.915 -27.387 1.00 20.42 251 PHE B O 1
ATOM 4945 N N . GLU B 1 293 ? 10.444 22.615 -29.479 1.00 18.00 252 GLU B N 1
ATOM 4946 C CA . GLU B 1 293 ? 9.065 22.964 -29.172 1.00 16.67 252 GLU B CA 1
ATOM 4947 C C . GLU B 1 293 ? 8.234 21.738 -28.795 1.00 19.34 252 GLU B C 1
ATOM 4948 O O . GLU B 1 293 ? 8.469 20.628 -29.269 1.00 19.17 252 GLU B O 1
ATOM 4954 N N . ASP B 1 294 ? 7.250 21.970 -27.926 1.00 16.87 253 ASP B N 1
ATOM 4955 C CA . ASP B 1 294 ? 6.312 20.941 -27.495 1.00 19.43 253 ASP B CA 1
ATOM 4956 C C . ASP B 1 294 ? 5.704 20.213 -28.687 1.00 20.34 253 ASP B C 1
ATOM 4957 O O . ASP B 1 294 ? 5.280 20.837 -29.667 1.00 21.19 253 ASP B O 1
ATOM 4962 N N . GLY B 1 295 ? 5.681 18.886 -28.601 1.00 18.78 254 GLY B N 1
ATOM 4963 C CA . GLY B 1 295 ? 5.109 18.047 -29.639 1.00 20.17 254 GLY B CA 1
ATOM 4964 C C . GLY B 1 295 ? 5.926 17.892 -30.907 1.00 25.43 254 GLY B C 1
ATOM 4965 O O . GLY B 1 295 ? 5.464 17.215 -31.835 1.00 28.04 254 GLY B O 1
ATOM 4966 N N . THR B 1 296 ? 7.111 18.483 -30.995 1.00 17.55 255 THR B N 1
ATOM 4967 C CA . THR B 1 296 ? 7.915 18.381 -32.206 1.00 20.27 255 THR B CA 1
ATOM 4968 C C . THR B 1 296 ? 9.021 17.352 -32.023 1.00 21.73 255 THR B C 1
ATOM 4969 O O . THR B 1 296 ? 9.252 16.834 -30.930 1.00 18.78 255 THR B O 1
ATOM 4973 N N . CYS B 1 297 ? 9.713 17.059 -33.124 1.00 20.03 256 CYS B N 1
ATOM 4974 C CA . CYS B 1 297 ? 10.839 16.147 -33.121 1.00 19.58 256 CYS B CA 1
ATOM 4975 C C . CYS B 1 297 ? 12.153 16.913 -33.246 1.00 20.16 256 CYS B C 1
ATOM 4976 O O . CYS B 1 297 ? 12.228 17.898 -33.994 1.00 23.62 256 CYS B O 1
ATOM 4979 N N . PRO B 1 298 ? 13.196 16.503 -32.528 1.00 20.39 257 PRO B N 1
ATOM 4980 C CA . PRO B 1 298 ? 14.434 17.289 -32.521 1.00 21.02 257 PRO B CA 1
ATOM 4981 C C . PRO B 1 298 ? 15.208 17.131 -33.819 1.00 26.58 257 PRO B C 1
ATOM 4982 O O . PRO B 1 298 ? 15.244 16.049 -34.411 1.00 24.48 257 PRO B O 1
ATOM 4986 N N . ASP B 1 299 ? 15.830 18.227 -34.254 1.00 25.05 258 ASP B N 1
ATOM 4987 C CA . ASP B 1 299 ? 16.819 18.148 -35.322 1.00 25.36 258 ASP B CA 1
ATOM 4988 C C . ASP B 1 299 ? 17.910 17.159 -34.938 1.00 26.10 258 ASP B C 1
ATOM 4989 O O . ASP B 1 299 ? 18.257 17.012 -33.764 1.00 21.66 258 ASP B O 1
ATOM 4994 N N . LEU B 1 300 ? 18.453 16.462 -35.939 1.00 25.37 259 LEU B N 1
ATOM 4995 C CA . LEU B 1 300 ? 19.459 15.450 -35.634 1.00 26.06 259 LEU B CA 1
ATOM 4996 C C . LEU B 1 300 ? 20.705 16.069 -35.018 1.00 27.55 259 LEU B C 1
ATOM 4997 O O . LEU B 1 300 ? 21.427 15.395 -34.279 1.00 23.15 259 LEU B O 1
ATOM 5002 N N . SER B 1 301 ? 20.963 17.351 -35.294 1.00 25.19 260 SER B N 1
ATOM 5003 C CA . SER B 1 301 ? 22.067 18.041 -34.641 1.00 25.15 260 SER B CA 1
ATOM 5004 C C . SER B 1 301 ? 21.867 18.099 -33.130 1.00 27.22 260 SER B C 1
ATOM 5005 O O . SER B 1 301 ? 22.828 17.967 -32.362 1.00 23.15 260 SER B O 1
ATOM 5008 N N . ILE B 1 302 ? 20.628 18.312 -32.687 1.00 22.47 261 ILE B N 1
ATOM 5009 C CA . ILE B 1 302 ? 20.340 18.286 -31.256 1.00 23.46 261 ILE B CA 1
ATOM 5010 C C . ILE B 1 302 ? 20.590 16.897 -30.688 1.00 21.18 261 ILE B C 1
ATOM 5011 O O . ILE B 1 302 ? 21.205 16.748 -29.626 1.00 17.81 261 ILE B O 1
ATOM 5016 N N . VAL B 1 303 ? 20.107 15.862 -31.380 1.00 19.39 262 VAL B N 1
ATOM 5017 C CA . VAL B 1 303 ? 20.254 14.490 -30.896 1.00 20.98 262 VAL B CA 1
ATOM 5018 C C . VAL B 1 303 ? 21.726 14.119 -30.769 1.00 21.08 262 VAL B C 1
ATOM 5019 O O . VAL B 1 303 ? 22.141 13.491 -29.786 1.00 18.95 262 VAL B O 1
ATOM 5023 N N . LYS B 1 304 ? 22.534 14.493 -31.767 1.00 21.20 263 LYS B N 1
ATOM 5024 C CA . LYS B 1 304 ? 23.967 14.208 -31.719 1.00 22.04 263 LYS B CA 1
ATOM 5025 C C . LYS B 1 304 ? 24.626 14.898 -30.536 1.00 23.34 263 LYS B C 1
ATOM 5026 O O . LYS B 1 304 ? 25.433 14.292 -29.820 1.00 23.52 263 LYS B O 1
ATOM 5032 N N . ASN B 1 305 ? 24.317 16.182 -30.334 1.00 25.82 264 ASN B N 1
ATOM 5033 C CA . ASN B 1 305 ? 24.816 16.876 -29.152 1.00 24.24 264 ASN B CA 1
ATOM 5034 C C . ASN B 1 305 ? 24.397 16.151 -27.882 1.00 21.37 264 ASN B C 1
ATOM 5035 O O . ASN B 1 305 ? 25.207 15.978 -26.962 1.00 23.88 264 ASN B O 1
ATOM 5040 N N . PHE B 1 306 ? 23.131 15.730 -27.805 1.00 20.44 265 PHE B N 1
ATOM 5041 C CA . PHE B 1 306 ? 22.678 15.022 -26.612 1.00 21.97 265 PHE B CA 1
ATOM 5042 C C . PHE B 1 306 ? 23.479 13.748 -26.395 1.00 21.46 265 PHE B C 1
ATOM 5043 O O . PHE B 1 306 ? 23.903 13.446 -25.273 1.00 21.42 265 PHE B O 1
ATOM 5051 N N . VAL B 1 307 ? 23.661 12.964 -27.458 1.00 20.17 266 VAL B N 1
ATOM 5052 C CA . VAL B 1 307 ? 24.350 11.689 -27.310 1.00 19.29 266 VAL B CA 1
ATOM 5053 C C . VAL B 1 307 ? 25.790 11.915 -26.868 1.00 22.87 266 VAL B C 1
ATOM 5054 O O . VAL B 1 307 ? 26.300 11.200 -26.001 1.00 22.62 266 VAL B O 1
ATOM 5058 N N . GLY B 1 308 ? 26.461 12.920 -27.436 1.00 21.51 267 GLY B N 1
ATOM 5059 C CA . GLY B 1 308 ? 27.821 13.217 -27.006 1.00 24.92 267 GLY B CA 1
ATOM 5060 C C . GLY B 1 308 ? 27.889 13.670 -25.556 1.00 24.30 267 GLY B C 1
ATOM 5061 O O . GLY B 1 308 ? 28.745 13.219 -24.795 1.00 23.24 267 GLY B O 1
ATOM 5062 N N . ALA B 1 309 ? 26.985 14.567 -25.158 1.00 20.36 268 ALA B N 1
ATOM 5063 C CA . ALA B 1 309 ? 26.931 14.994 -23.762 1.00 20.83 268 ALA B CA 1
ATOM 5064 C C . ALA B 1 309 ? 26.718 13.801 -22.840 1.00 22.59 268 ALA B C 1
ATOM 5065 O O . ALA B 1 309 ? 27.433 13.632 -21.846 1.00 21.90 268 ALA B O 1
ATOM 5067 N N . ALA B 1 310 ? 25.736 12.956 -23.165 1.00 21.18 269 ALA B N 1
ATOM 5068 C CA . ALA B 1 310 ? 25.459 11.786 -22.344 1.00 21.27 269 ALA B CA 1
ATOM 5069 C C . ALA B 1 310 ? 26.665 10.857 -22.279 1.00 19.83 269 ALA B C 1
ATOM 5070 O O . ALA B 1 310 ? 26.982 10.321 -21.211 1.00 20.43 269 ALA B O 1
ATOM 5072 N N . GLU B 1 311 ? 27.355 10.653 -23.408 1.00 22.70 270 GLU B N 1
ATOM 5073 C CA . GLU B 1 311 ? 28.505 9.748 -23.403 1.00 22.59 270 GLU B CA 1
ATOM 5074 C C . GLU B 1 311 ? 29.617 10.262 -22.493 1.00 21.15 270 GLU B C 1
ATOM 5075 O O . GLU B 1 311 ? 30.233 9.482 -21.757 1.00 24.32 270 GLU B O 1
ATOM 5081 N N . THR B 1 312 ? 29.901 11.568 -22.549 1.00 24.51 271 THR B N 1
ATOM 5082 C CA . THR B 1 312 ? 30.910 12.148 -21.662 1.00 23.44 271 THR B CA 1
ATOM 5083 C C . THR B 1 312 ? 30.570 11.888 -20.203 1.00 27.12 271 THR B C 1
ATOM 5084 O O . THR B 1 312 ? 31.437 11.492 -19.413 1.00 26.26 271 THR B O 1
ATOM 5088 N N . ILE B 1 313 ? 29.302 12.080 -19.831 1.00 25.67 272 ILE B N 1
ATOM 5089 C CA . ILE B 1 313 ? 28.901 11.886 -18.443 1.00 18.42 272 ILE B CA 1
ATOM 5090 C C . ILE B 1 313 ? 28.954 10.411 -18.071 1.00 23.48 272 ILE B C 1
ATOM 5091 O O . ILE B 1 313 ? 29.437 10.046 -16.993 1.00 22.92 272 ILE B O 1
ATOM 5096 N N . ILE B 1 314 ? 28.438 9.541 -18.944 1.00 22.62 273 ILE B N 1
ATOM 5097 C CA . ILE B 1 314 ? 28.463 8.108 -18.666 1.00 19.27 273 ILE B CA 1
ATOM 5098 C C . ILE B 1 314 ? 29.899 7.622 -18.500 1.00 26.99 273 ILE B C 1
ATOM 5099 O O . ILE B 1 314 ? 30.189 6.779 -17.641 1.00 27.16 273 ILE B O 1
ATOM 5104 N N . LYS B 1 315 ? 30.822 8.155 -19.308 1.00 24.75 274 LYS B N 1
ATOM 5105 C CA . LYS B 1 315 ? 32.234 7.797 -19.166 1.00 32.21 274 LYS B CA 1
ATOM 5106 C C . LYS B 1 315 ? 32.759 8.139 -17.773 1.00 35.21 274 LYS B C 1
ATOM 5107 O O . LYS B 1 315 ? 33.604 7.422 -17.226 1.00 29.30 274 LYS B O 1
ATOM 5113 N N . ARG B 1 316 ? 32.263 9.221 -17.179 1.00 29.16 275 ARG B N 1
ATOM 5114 C CA . ARG B 1 316 ? 32.645 9.594 -15.821 1.00 29.51 275 ARG B CA 1
ATOM 5115 C C . ARG B 1 316 ? 31.901 8.801 -14.753 1.00 31.63 275 ARG B C 1
ATOM 5116 O O . ARG B 1 316 ? 32.201 8.952 -13.563 1.00 35.58 275 ARG B O 1
ATOM 5124 N N . GLY B 1 317 ? 30.951 7.959 -15.139 1.00 28.45 276 GLY B N 1
ATOM 5125 C CA . GLY B 1 317 ? 30.174 7.201 -14.186 1.00 24.21 276 GLY B CA 1
ATOM 5126 C C . GLY B 1 317 ? 28.939 7.901 -13.654 1.00 31.71 276 GLY B C 1
ATOM 5127 O O . GLY B 1 317 ? 28.289 7.364 -12.753 1.00 25.88 276 GLY B O 1
ATOM 5128 N N . GLY B 1 318 ? 28.584 9.076 -14.186 1.00 25.67 277 GLY B N 1
ATOM 5129 C CA . GLY B 1 318 ? 27.454 9.823 -13.667 1.00 25.09 277 GLY B CA 1
ATOM 5130 C C . GLY B 1 318 ? 26.149 9.556 -14.410 1.00 25.09 277 GLY B C 1
ATOM 5131 O O . GLY B 1 318 ? 26.117 8.920 -15.468 1.00 21.24 277 GLY B O 1
ATOM 5132 N N . LYS B 1 319 ? 25.062 10.067 -13.836 1.00 20.91 278 LYS B N 1
ATOM 5133 C CA . LYS B 1 319 ? 23.734 9.965 -14.428 1.00 18.60 278 LYS B CA 1
ATOM 5134 C C . LYS B 1 319 ? 23.345 11.270 -15.111 1.00 20.53 278 LYS B C 1
ATOM 5135 O O . LYS B 1 319 ? 23.780 12.357 -14.718 1.00 20.01 278 LYS B O 1
ATOM 5141 N N . ILE B 1 320 ? 22.535 11.142 -16.161 1.00 16.34 279 ILE B N 1
ATOM 5142 C CA . ILE B 1 320 ? 21.945 12.274 -16.866 1.00 20.44 279 ILE B CA 1
ATOM 5143 C C . ILE B 1 320 ? 20.458 12.287 -16.546 1.00 16.90 279 ILE B C 1
ATOM 5144 O O . ILE B 1 320 ? 19.768 11.277 -16.736 1.00 18.39 279 ILE B O 1
ATOM 5149 N N . ALA B 1 321 ? 19.968 13.413 -16.043 1.00 16.41 280 ALA B N 1
ATOM 5150 C CA . ALA B 1 321 ? 18.546 13.616 -15.821 1.00 16.73 280 ALA B CA 1
ATOM 5151 C C . ALA B 1 321 ? 18.025 14.553 -16.903 1.00 17.04 280 ALA B C 1
ATOM 5152 O O . ALA B 1 321 ? 18.576 15.643 -17.100 1.00 17.93 280 ALA B O 1
ATOM 5154 N N . VAL B 1 322 ? 16.992 14.117 -17.621 1.00 15.29 281 VAL B N 1
ATOM 5155 C CA . VAL B 1 322 ? 16.471 14.837 -18.783 1.00 13.70 281 VAL B CA 1
ATOM 5156 C C . VAL B 1 322 ? 15.030 15.220 -18.494 1.00 15.47 281 VAL B C 1
ATOM 5157 O O . VAL B 1 322 ? 14.246 14.373 -18.054 1.00 14.49 281 VAL B O 1
ATOM 5161 N N . HIS B 1 323 ? 14.662 16.476 -18.770 1.00 13.91 282 HIS B N 1
ATOM 5162 C CA . HIS B 1 323 ? 13.277 16.870 -18.576 1.00 17.14 282 HIS B CA 1
ATOM 5163 C C . HIS B 1 323 ? 12.742 17.630 -19.779 1.00 15.62 282 HIS B C 1
ATOM 5164 O O . HIS B 1 323 ? 13.480 18.292 -20.513 1.00 14.32 282 HIS B O 1
ATOM 5171 N N . SER B 1 324 ? 11.440 17.471 -20.005 1.00 13.07 283 SER B N 1
ATOM 5172 C CA . SER B 1 324 ? 10.715 18.396 -20.869 1.00 15.29 283 SER B CA 1
ATOM 5173 C C . SER B 1 324 ? 9.557 18.899 -20.021 1.00 16.36 283 SER B C 1
ATOM 5174 O O . SER B 1 324 ? 9.662 18.862 -18.792 1.00 19.41 283 SER B O 1
ATOM 5177 N N . LYS B 1 325 ? 8.463 19.376 -20.618 1.00 14.22 284 LYS B N 1
ATOM 5178 C CA . LYS B 1 325 ? 7.358 19.836 -19.779 1.00 18.42 284 LYS B CA 1
ATOM 5179 C C . LYS B 1 325 ? 6.801 18.696 -18.931 1.00 18.30 284 LYS B C 1
ATOM 5180 O O . LYS B 1 325 ? 6.689 18.817 -17.704 1.00 19.46 284 LYS B O 1
ATOM 5186 N N . ALA B 1 326 ? 6.466 17.570 -19.565 1.00 15.78 285 ALA B N 1
ATOM 5187 C CA . ALA B 1 326 ? 5.957 16.406 -18.853 1.00 18.89 285 ALA B CA 1
ATOM 5188 C C . ALA B 1 326 ? 7.012 15.326 -18.629 1.00 17.02 285 ALA B C 1
ATOM 5189 O O . ALA B 1 326 ? 6.753 14.379 -17.879 1.00 19.92 285 ALA B O 1
ATOM 5191 N N . GLY B 1 327 ? 8.186 15.444 -19.243 1.00 13.46 286 GLY B N 1
ATOM 5192 C CA . GLY B 1 327 ? 9.165 14.374 -19.158 1.00 17.23 286 GLY B CA 1
ATOM 5193 C C . GLY B 1 327 ? 8.758 13.135 -19.918 1.00 16.61 286 GLY B C 1
ATOM 5194 O O . GLY B 1 327 ? 9.171 12.024 -19.562 1.00 16.32 286 GLY B O 1
ATOM 5195 N N . LEU B 1 328 ? 7.955 13.299 -20.970 1.00 15.49 287 LEU B N 1
ATOM 5196 C CA . LEU B 1 328 ? 7.417 12.170 -21.724 1.00 14.33 287 LEU B CA 1
ATOM 5197 C C . LEU B 1 328 ? 7.827 12.211 -23.194 1.00 14.29 287 LEU B C 1
ATOM 5198 O O . LEU B 1 328 ? 8.557 11.328 -23.648 1.00 17.14 287 LEU B O 1
ATOM 5203 N N . GLY B 1 329 ? 7.376 13.211 -23.944 1.00 16.18 288 GLY B N 1
ATOM 5204 C CA . GLY B 1 329 ? 7.563 13.197 -25.384 1.00 17.19 288 GLY B CA 1
ATOM 5205 C C . GLY B 1 329 ? 8.973 13.521 -25.841 1.00 15.98 288 GLY B C 1
ATOM 5206 O O . GLY B 1 329 ? 9.699 12.658 -26.360 1.00 15.63 288 GLY B O 1
ATOM 5207 N N . ARG B 1 330 ? 9.367 14.778 -25.646 1.00 14.82 289 ARG B N 1
ATOM 5208 C CA . ARG B 1 330 ? 10.681 15.228 -26.084 1.00 14.55 289 ARG B CA 1
ATOM 5209 C C . ARG B 1 330 ? 11.793 14.485 -25.355 1.00 15.79 289 ARG B C 1
ATOM 5210 O O . ARG B 1 330 ? 12.812 14.130 -25.960 1.00 16.41 289 ARG B O 1
ATOM 5218 N N . THR B 1 331 ? 11.609 14.236 -24.053 1.00 16.25 290 THR B N 1
ATOM 5219 C CA . THR B 1 331 ? 12.589 13.461 -23.295 1.00 16.62 290 THR B CA 1
ATOM 5220 C C . THR B 1 331 ? 12.738 12.056 -23.873 1.00 16.45 290 THR B C 1
ATOM 5221 O O . THR B 1 331 ? 13.857 11.539 -24.007 1.00 15.65 290 THR B O 1
ATOM 5225 N N . GLY B 1 332 ? 11.616 11.430 -24.234 1.00 14.49 291 GLY B N 1
ATOM 5226 C CA . GLY B 1 332 ? 11.666 10.102 -24.828 1.00 15.81 291 GLY B CA 1
ATOM 5227 C C . GLY B 1 332 ? 12.400 10.067 -26.157 1.00 14.85 291 GLY B C 1
ATOM 5228 O O . GLY B 1 332 ? 13.060 9.073 -26.476 1.00 17.73 291 GLY B O 1
ATOM 5229 N N . CYS B 1 333 ? 12.294 11.141 -26.945 1.00 14.97 292 CYS B N 1
ATOM 5230 C CA . CYS B 1 333 ? 13.026 11.225 -28.206 1.00 15.95 292 CYS B CA 1
ATOM 5231 C C . CYS B 1 333 ? 14.521 11.091 -27.979 1.00 21.99 292 CYS B C 1
ATOM 5232 O O . CYS B 1 333 ? 15.203 10.346 -28.694 1.00 15.82 292 CYS B O 1
ATOM 5235 N N . LEU B 1 334 ? 15.054 11.828 -26.996 1.00 17.10 293 LEU B N 1
ATOM 5236 C CA . LEU B 1 334 ? 16.503 11.906 -26.841 1.00 16.98 293 LEU B CA 1
ATOM 5237 C C . LEU B 1 334 ? 17.043 10.716 -26.057 1.00 17.19 293 LEU B C 1
ATOM 5238 O O . LEU B 1 334 ? 18.082 10.153 -26.420 1.00 17.13 293 LEU B O 1
ATOM 5243 N N . ILE B 1 335 ? 16.375 10.329 -24.966 1.00 15.05 294 ILE B N 1
ATOM 5244 C CA . ILE B 1 335 ? 16.826 9.141 -24.251 1.00 14.93 294 ILE B CA 1
ATOM 5245 C C . ILE B 1 335 ? 16.657 7.917 -25.133 1.00 19.77 294 ILE B C 1
ATOM 5246 O O . ILE B 1 335 ? 17.544 7.052 -25.204 1.00 15.50 294 ILE B O 1
ATOM 5251 N N . GLY B 1 336 ? 15.543 7.857 -25.870 1.00 16.03 295 GLY B N 1
ATOM 5252 C CA . GLY B 1 336 ? 15.319 6.736 -26.774 1.00 16.18 295 GLY B CA 1
ATOM 5253 C C . GLY B 1 336 ? 16.393 6.606 -27.840 1.00 16.76 295 GLY B C 1
ATOM 5254 O O . GLY B 1 336 ? 16.854 5.501 -28.144 1.00 15.93 295 GLY B O 1
ATOM 5255 N N . ALA B 1 337 ? 16.800 7.727 -28.431 1.00 16.22 296 ALA B N 1
ATOM 5256 C CA . ALA B 1 337 ? 17.871 7.676 -29.423 1.00 18.23 296 ALA B CA 1
ATOM 5257 C C . ALA B 1 337 ? 19.163 7.141 -28.814 1.00 19.83 296 ALA B C 1
ATOM 5258 O O . ALA B 1 337 ? 19.888 6.362 -29.447 1.00 15.92 296 ALA B O 1
ATOM 5260 N N . HIS B 1 338 ? 19.480 7.563 -27.591 1.00 18.84 297 HIS B N 1
ATOM 5261 C CA . HIS B 1 338 ? 20.700 7.080 -26.952 1.00 17.64 297 HIS B CA 1
ATOM 5262 C C . HIS B 1 338 ? 20.611 5.593 -26.619 1.00 16.81 297 HIS B C 1
ATOM 5263 O O . HIS B 1 338 ? 21.604 4.863 -26.750 1.00 17.89 297 HIS B O 1
ATOM 5270 N N . LEU B 1 339 ? 19.442 5.129 -26.164 1.00 14.61 298 LEU B N 1
ATOM 5271 C CA . LEU B 1 339 ? 19.253 3.702 -25.902 1.00 16.36 298 LEU B CA 1
ATOM 5272 C C . LEU B 1 339 ? 19.454 2.878 -27.168 1.00 17.27 298 LEU B C 1
ATOM 5273 O O . LEU B 1 339 ? 20.058 1.796 -27.135 1.00 16.28 298 LEU B O 1
ATOM 5278 N N . ILE B 1 340 ? 18.946 3.376 -28.293 1.00 15.96 299 ILE B N 1
ATOM 5279 C CA . ILE B 1 340 ? 19.094 2.667 -29.561 1.00 16.31 299 ILE B CA 1
ATOM 5280 C C . ILE B 1 340 ? 20.553 2.676 -30.003 1.00 19.02 299 ILE B C 1
ATOM 5281 O O . ILE B 1 340 ? 21.108 1.647 -30.417 1.00 20.91 299 ILE B O 1
ATOM 5286 N N . TYR B 1 341 ? 21.198 3.840 -29.910 1.00 19.46 300 TYR B N 1
ATOM 5287 C CA . TYR B 1 341 ? 22.617 3.963 -30.230 1.00 17.82 300 TYR B CA 1
ATOM 5288 C C . TYR B 1 341 ? 23.461 2.998 -29.403 1.00 19.76 300 TYR B C 1
ATOM 5289 O O . TYR B 1 341 ? 24.363 2.338 -29.932 1.00 21.97 300 TYR B O 1
ATOM 5298 N N . THR B 1 342 ? 23.160 2.881 -28.107 1.00 19.24 301 THR B N 1
ATOM 5299 C CA . THR B 1 342 ? 23.997 2.102 -27.201 1.00 20.19 301 THR B CA 1
ATOM 5300 C C . THR B 1 342 ? 23.693 0.616 -27.276 1.00 22.91 301 THR B C 1
ATOM 5301 O O . THR B 1 342 ? 24.616 -0.208 -27.275 1.00 22.80 301 THR B O 1
ATOM 5305 N N . TYR B 1 343 ? 22.412 0.248 -27.329 1.00 19.37 302 TYR B N 1
ATOM 5306 C CA . TYR B 1 343 ? 22.013 -1.130 -27.091 1.00 20.60 302 TYR B CA 1
ATOM 5307 C C . TYR B 1 343 ? 21.347 -1.815 -28.276 1.00 22.09 302 TYR B C 1
ATOM 5308 O O . TYR B 1 343 ? 21.125 -3.031 -28.212 1.00 23.85 302 TYR B O 1
ATOM 5317 N N . GLY B 1 344 ? 21.028 -1.094 -29.345 1.00 18.33 303 GLY B N 1
ATOM 5318 C CA . GLY B 1 344 ? 20.494 -1.739 -30.530 1.00 19.34 303 GLY B CA 1
ATOM 5319 C C . GLY B 1 344 ? 19.032 -2.126 -30.466 1.00 23.43 303 GLY B C 1
ATOM 5320 O O . GLY B 1 344 ? 18.586 -2.938 -31.283 1.00 20.00 303 GLY B O 1
ATOM 5321 N N . PHE B 1 345 ? 18.273 -1.578 -29.515 1.00 20.87 304 PHE B N 1
ATOM 5322 C CA . PHE B 1 345 ? 16.815 -1.682 -29.526 1.00 18.42 304 PHE B CA 1
ATOM 5323 C C . PHE B 1 345 ? 16.260 -1.318 -30.898 1.00 15.07 304 PHE B C 1
ATOM 5324 O O . PHE B 1 345 ? 16.751 -0.394 -31.552 1.00 18.14 304 PHE B O 1
ATOM 5332 N N . THR B 1 346 ? 15.209 -2.021 -31.323 1.00 18.07 305 THR B N 1
ATOM 5333 C CA . THR B 1 346 ? 14.361 -1.431 -32.348 1.00 17.23 305 THR B CA 1
ATOM 5334 C C . THR B 1 346 ? 13.644 -0.225 -31.753 1.00 16.55 305 THR B C 1
ATOM 5335 O O . THR B 1 346 ? 13.582 -0.050 -30.532 1.00 15.54 305 THR B O 1
ATOM 5339 N N . ALA B 1 347 ? 13.126 0.637 -32.628 1.00 15.73 306 ALA B N 1
ATOM 5340 C CA . ALA B 1 347 ? 12.358 1.771 -32.128 1.00 16.49 306 ALA B CA 1
ATOM 5341 C C . ALA B 1 347 ? 11.151 1.302 -31.324 1.00 15.11 306 ALA B C 1
ATOM 5342 O O . ALA B 1 347 ? 10.853 1.852 -30.259 1.00 18.47 306 ALA B O 1
ATOM 5344 N N . ASN B 1 348 ? 10.441 0.285 -31.819 1.00 15.86 307 ASN B N 1
ATOM 5345 C CA . ASN B 1 348 ? 9.257 -0.198 -31.110 1.00 16.83 307 ASN B CA 1
ATOM 5346 C C . ASN B 1 348 ? 9.632 -0.782 -29.761 1.00 14.08 307 ASN B C 1
ATOM 5347 O O . ASN B 1 348 ? 8.938 -0.541 -28.768 1.00 16.34 307 ASN B O 1
ATOM 5352 N N . GLU B 1 349 ? 10.715 -1.574 -29.711 1.00 13.60 308 GLU B N 1
ATOM 5353 C CA . GLU B 1 349 ? 11.202 -2.089 -28.433 1.00 17.03 308 GLU B CA 1
ATOM 5354 C C . GLU B 1 349 ? 11.550 -0.953 -27.492 1.00 16.60 308 GLU B C 1
ATOM 5355 O O . GLU B 1 349 ? 11.297 -1.031 -26.282 1.00 17.94 308 GLU B O 1
ATOM 5361 N N . CYS B 1 350 ? 12.203 0.077 -28.024 1.00 14.14 309 CYS B N 1
ATOM 5362 C CA . CYS B 1 350 ? 12.633 1.193 -27.191 1.00 15.07 309 CYS B CA 1
ATOM 5363 C C . CYS B 1 350 ? 11.440 1.910 -26.586 1.00 16.42 309 CYS B C 1
ATOM 5364 O O . CYS B 1 350 ? 11.435 2.234 -25.390 1.00 14.65 309 CYS B O 1
ATOM 5367 N N . ILE B 1 351 ? 10.420 2.170 -27.401 1.00 13.98 310 ILE B N 1
ATOM 5368 C CA . ILE B 1 351 ? 9.210 2.792 -26.886 1.00 17.16 310 ILE B CA 1
ATOM 5369 C C . ILE B 1 351 ? 8.563 1.893 -25.843 1.00 16.86 310 ILE B C 1
ATOM 5370 O O . ILE B 1 351 ? 8.134 2.364 -24.787 1.00 15.20 310 ILE B O 1
ATOM 5375 N N . GLY B 1 352 ? 8.476 0.585 -26.125 1.00 13.04 311 GLY B N 1
ATOM 5376 C CA . GLY B 1 352 ? 7.868 -0.322 -25.158 1.00 14.57 311 GLY B CA 1
ATOM 5377 C C . GLY B 1 352 ? 8.614 -0.353 -23.834 1.00 16.90 311 GLY B C 1
ATOM 5378 O O . GLY B 1 352 ? 8.002 -0.327 -22.760 1.00 14.43 311 GLY B O 1
ATOM 5379 N N . PHE B 1 353 ? 9.944 -0.401 -23.890 1.00 15.98 312 PHE B N 1
ATOM 5380 C CA . PHE B 1 353 ? 10.735 -0.431 -22.660 1.00 17.14 312 PHE B CA 1
ATOM 5381 C C . PHE B 1 353 ? 10.584 0.867 -21.879 1.00 14.49 312 PHE B C 1
ATOM 5382 O O . PHE B 1 353 ? 10.344 0.856 -20.662 1.00 13.96 312 PHE B O 1
ATOM 5390 N N . LEU B 1 354 ? 10.738 2.002 -22.565 1.00 15.58 313 LEU B N 1
ATOM 5391 C CA . LEU B 1 354 ? 10.551 3.298 -21.921 1.00 14.64 313 LEU B CA 1
ATOM 5392 C C . LEU B 1 354 ? 9.204 3.388 -21.216 1.00 15.64 313 LEU B C 1
ATOM 5393 O O . LEU B 1 354 ? 9.120 3.851 -20.072 1.00 16.19 313 LEU B O 1
ATOM 5398 N N . ARG B 1 355 ? 8.139 2.939 -21.880 1.00 14.59 314 ARG B N 1
ATOM 5399 C CA . ARG B 1 355 ? 6.809 3.076 -21.295 1.00 13.78 314 ARG B CA 1
ATOM 5400 C C . ARG B 1 355 ? 6.585 2.068 -20.182 1.00 17.74 314 ARG B C 1
ATOM 5401 O O . ARG B 1 355 ? 5.751 2.296 -19.304 1.00 16.07 314 ARG B O 1
ATOM 5409 N N . PHE B 1 356 ? 7.279 0.934 -20.238 1.00 15.72 315 PHE B N 1
ATOM 5410 C CA . PHE B 1 356 ? 7.244 -0.022 -19.139 1.00 14.64 315 PHE B CA 1
ATOM 5411 C C . PHE B 1 356 ? 7.767 0.600 -17.852 1.00 14.98 315 PHE B C 1
ATOM 5412 O O . PHE B 1 356 ? 7.276 0.277 -16.765 1.00 17.72 315 PHE B O 1
ATOM 5420 N N . ILE B 1 357 ? 8.750 1.494 -17.947 1.00 15.52 316 ILE B N 1
ATOM 5421 C CA . ILE B 1 357 ? 9.261 2.161 -16.752 1.00 15.60 316 ILE B CA 1
ATOM 5422 C C . ILE B 1 357 ? 8.494 3.447 -16.469 1.00 17.78 316 ILE B C 1
ATOM 5423 O O . ILE B 1 357 ? 8.132 3.722 -15.323 1.00 17.99 316 ILE B O 1
ATOM 5428 N N . ARG B 1 358 ? 8.214 4.232 -17.507 1.00 15.41 317 ARG B N 1
ATOM 5429 C CA . ARG B 1 358 ? 7.563 5.534 -17.364 1.00 13.51 317 ARG B CA 1
ATOM 5430 C C . ARG B 1 358 ? 6.475 5.635 -18.423 1.00 18.43 317 ARG B C 1
ATOM 5431 O O . ARG B 1 358 ? 6.751 5.994 -19.575 1.00 16.98 317 ARG B O 1
ATOM 5439 N N . PRO B 1 359 ? 5.230 5.293 -18.077 1.00 18.86 318 PRO B N 1
ATOM 5440 C CA . PRO B 1 359 ? 4.143 5.327 -19.065 1.00 18.05 318 PRO B CA 1
ATOM 5441 C C . PRO B 1 359 ? 4.041 6.671 -19.777 1.00 17.92 318 PRO B C 1
ATOM 5442 O O . PRO B 1 359 ? 4.332 7.726 -19.214 1.00 16.28 318 PRO B O 1
ATOM 5446 N N . GLY B 1 360 ? 3.649 6.615 -21.044 1.00 19.26 319 GLY B N 1
ATOM 5447 C CA . GLY B 1 360 ? 3.400 7.809 -21.825 1.00 16.89 319 GLY B CA 1
ATOM 5448 C C . GLY B 1 360 ? 4.575 8.383 -22.591 1.00 17.15 319 GLY B C 1
ATOM 5449 O O . GLY B 1 360 ? 4.389 9.359 -23.326 1.00 15.37 319 GLY B O 1
ATOM 5450 N N . MET B 1 361 ? 5.776 7.823 -22.456 1.00 15.46 320 MET B N 1
ATOM 5451 C CA . MET B 1 361 ? 6.916 8.395 -23.167 1.00 14.23 320 MET B CA 1
ATOM 5452 C C . MET B 1 361 ? 6.774 8.194 -24.677 1.00 16.21 320 MET B C 1
ATOM 5453 O O . MET B 1 361 ? 6.226 7.188 -25.143 1.00 14.31 320 MET B O 1
ATOM 5458 N N . VAL B 1 362 ? 7.269 9.187 -25.432 1.00 15.31 321 VAL B N 1
ATOM 5459 C CA . VAL B 1 362 ? 7.269 9.266 -26.903 1.00 14.32 321 VAL B CA 1
ATOM 5460 C C . VAL B 1 362 ? 5.843 9.442 -27.412 1.00 15.90 321 VAL B C 1
ATOM 5461 O O . VAL B 1 362 ? 5.041 8.504 -27.413 1.00 16.37 321 VAL B O 1
ATOM 5465 N N . VAL B 1 363 ? 5.525 10.648 -27.878 1.00 15.25 322 VAL B N 1
ATOM 5466 C CA . VAL B 1 363 ? 4.146 11.077 -28.081 1.00 16.06 322 VAL B CA 1
ATOM 5467 C C . VAL B 1 363 ? 3.923 11.416 -29.546 1.00 15.87 322 VAL B C 1
ATOM 5468 O O . VAL B 1 363 ? 4.726 12.136 -30.150 1.00 15.70 322 VAL B O 1
ATOM 5472 N N . GLY B 1 364 ? 2.808 10.942 -30.099 1.00 17.79 323 GLY B N 1
ATOM 5473 C CA . GLY B 1 364 ? 2.351 11.400 -31.393 1.00 16.90 323 GLY B CA 1
ATOM 5474 C C . GLY B 1 364 ? 3.346 11.141 -32.503 1.00 17.32 323 GLY B C 1
ATOM 5475 O O . GLY B 1 364 ? 3.858 10.030 -32.662 1.00 14.38 323 GLY B O 1
ATOM 5476 N N . PRO B 1 365 ? 3.663 12.185 -33.278 1.00 16.75 324 PRO B N 1
ATOM 5477 C CA . PRO B 1 365 ? 4.580 12.011 -34.420 1.00 17.82 324 PRO B CA 1
ATOM 5478 C C . PRO B 1 365 ? 6.000 11.664 -34.012 1.00 19.74 324 PRO B C 1
ATOM 5479 O O . PRO B 1 365 ? 6.782 11.212 -34.858 1.00 17.24 324 PRO B O 1
ATOM 5483 N N . GLN B 1 366 ? 6.354 11.850 -32.741 1.00 17.37 325 GLN B N 1
ATOM 5484 C CA . GLN B 1 366 ? 7.652 11.412 -32.248 1.00 16.29 325 GLN B CA 1
ATOM 5485 C C . GLN B 1 366 ? 7.837 9.902 -32.369 1.00 14.82 325 GLN B C 1
ATOM 5486 O O . GLN B 1 366 ? 8.975 9.435 -32.441 1.00 15.88 325 GLN B O 1
ATOM 5492 N N . GLN B 1 367 ? 6.749 9.130 -32.373 1.00 15.67 326 GLN B N 1
ATOM 5493 C CA . GLN B 1 367 ? 6.873 7.686 -32.555 1.00 14.16 326 GLN B CA 1
ATOM 5494 C C . GLN B 1 367 ? 7.382 7.358 -33.951 1.00 14.74 326 GLN B C 1
ATOM 5495 O O . GLN B 1 367 ? 8.351 6.604 -34.112 1.00 16.09 326 GLN B O 1
ATOM 5501 N N . HIS B 1 368 ? 6.713 7.893 -34.975 1.00 15.55 327 HIS B N 1
ATOM 5502 C CA . HIS B 1 368 ? 7.146 7.658 -36.349 1.00 15.91 327 HIS B CA 1
ATOM 5503 C C . HIS B 1 368 ? 8.549 8.206 -36.566 1.00 16.34 327 HIS B C 1
ATOM 5504 O O . HIS B 1 368 ? 9.348 7.629 -37.315 1.00 15.33 327 HIS B O 1
ATOM 5511 N N . TRP B 1 369 ? 8.862 9.330 -35.920 1.00 15.88 328 TRP B N 1
ATOM 5512 C CA . TRP B 1 369 ? 10.203 9.892 -36.030 1.00 17.26 328 TRP B CA 1
ATOM 5513 C C . TRP B 1 369 ? 11.244 8.915 -35.502 1.00 16.64 328 TRP B C 1
ATOM 5514 O O . TRP B 1 369 ? 12.253 8.648 -36.168 1.00 17.94 328 TRP B O 1
ATOM 5525 N N . LEU B 1 370 ? 11.013 8.359 -34.308 1.00 14.01 329 LEU B N 1
ATOM 5526 C CA . LEU B 1 370 ? 11.977 7.406 -33.750 1.00 13.75 329 LEU B CA 1
ATOM 5527 C C . LEU B 1 370 ? 12.092 6.186 -34.648 1.00 16.74 329 LEU B C 1
ATOM 5528 O O . LEU B 1 370 ? 13.194 5.676 -34.904 1.00 15.20 329 LEU B O 1
ATOM 5533 N N . TYR B 1 371 ? 10.952 5.719 -35.143 1.00 13.82 330 TYR B N 1
ATOM 5534 C CA . TYR B 1 371 ? 10.930 4.568 -36.036 1.00 15.01 330 TYR B CA 1
ATOM 5535 C C . TYR B 1 371 ? 11.746 4.831 -37.293 1.00 17.10 330 TYR B C 1
ATOM 5536 O O . TYR B 1 371 ? 12.479 3.954 -37.765 1.00 18.21 330 TYR B O 1
ATOM 5545 N N . LEU B 1 372 ? 11.618 6.025 -37.862 1.00 17.69 331 LEU B N 1
ATOM 5546 C CA . LEU B 1 372 ? 12.263 6.289 -39.135 1.00 19.55 331 LEU B CA 1
ATOM 5547 C C . LEU B 1 372 ? 13.742 6.638 -38.982 1.00 24.90 331 LEU B C 1
ATOM 5548 O O . LEU B 1 372 ? 14.496 6.523 -39.955 1.00 23.20 331 LEU B O 1
ATOM 5553 N N . HIS B 1 373 ? 14.191 7.018 -37.785 1.00 16.08 332 HIS B N 1
ATOM 5554 C CA . HIS B 1 373 ? 15.583 7.405 -37.589 1.00 19.80 332 HIS B CA 1
ATOM 5555 C C . HIS B 1 373 ? 16.383 6.377 -36.812 1.00 16.76 332 HIS B C 1
ATOM 5556 O O . HIS B 1 373 ? 17.560 6.617 -36.529 1.00 18.72 332 HIS B O 1
ATOM 5563 N N . GLN B 1 374 ? 15.788 5.227 -36.475 1.00 15.11 333 GLN B N 1
ATOM 5564 C CA . GLN B 1 374 ? 16.490 4.279 -35.616 1.00 15.64 333 GLN B CA 1
ATOM 5565 C C . GLN B 1 374 ? 17.789 3.780 -36.252 1.00 18.56 333 GLN B C 1
ATOM 5566 O O . GLN B 1 374 ? 18.770 3.531 -35.538 1.00 18.69 333 GLN B O 1
ATOM 5572 N N . ASN B 1 375 ? 17.817 3.610 -37.578 1.00 16.91 334 ASN B N 1
ATOM 5573 C CA . ASN B 1 375 ? 19.057 3.192 -38.235 1.00 17.56 334 ASN B CA 1
ATOM 5574 C C . ASN B 1 375 ? 20.143 4.256 -38.102 1.00 20.91 334 ASN B C 1
ATOM 5575 O O . ASN B 1 375 ? 21.331 3.929 -37.984 1.00 23.10 334 ASN B O 1
ATOM 5580 N N . ASP B 1 376 ? 19.760 5.532 -38.184 1.00 18.24 335 ASP B N 1
ATOM 5581 C CA . ASP B 1 376 ? 20.730 6.609 -37.997 1.00 21.97 335 ASP B CA 1
ATOM 5582 C C . ASP B 1 376 ? 21.396 6.507 -36.635 1.00 23.51 335 ASP B C 1
ATOM 5583 O O . ASP B 1 376 ? 22.629 6.543 -36.529 1.00 21.66 335 ASP B O 1
ATOM 5588 N N . PHE B 1 377 ? 20.586 6.391 -35.574 1.00 21.88 336 PHE B N 1
ATOM 5589 C CA . PHE B 1 377 ? 21.128 6.329 -34.218 1.00 20.34 336 PHE B CA 1
ATOM 5590 C C . PHE B 1 377 ? 22.064 5.144 -34.058 1.00 24.63 336 PHE B C 1
ATOM 5591 O O . PHE B 1 377 ? 23.163 5.274 -33.507 1.00 24.65 336 PHE B O 1
ATOM 5599 N N . ARG B 1 378 ? 21.619 3.966 -34.506 1.00 22.20 337 ARG B N 1
ATOM 5600 C CA . ARG B 1 378 ? 22.374 2.740 -34.276 1.00 25.76 337 ARG B CA 1
ATOM 5601 C C . ARG B 1 378 ? 23.723 2.793 -34.975 1.00 26.54 337 ARG B C 1
ATOM 5602 O O . ARG B 1 378 ? 24.722 2.279 -34.460 1.00 39.54 337 ARG B O 1
ATOM 5610 N N . GLU B 1 379 ? 23.780 3.423 -36.138 1.00 27.24 338 GLU B N 1
ATOM 5611 C CA . GLU B 1 379 ? 24.985 3.385 -36.942 1.00 36.86 338 GLU B CA 1
ATOM 5612 C C . GLU B 1 379 ? 25.899 4.585 -36.720 1.00 33.20 338 GLU B C 1
ATOM 5613 O O . GLU B 1 379 ? 27.012 4.606 -37.254 1.00 25.90 338 GLU B O 1
ATOM 5619 N N . TRP B 1 380 ? 25.486 5.556 -35.900 1.00 26.85 339 TRP B N 1
ATOM 5620 C CA . TRP B 1 380 ? 26.450 6.511 -35.362 1.00 26.27 339 TRP B CA 1
ATOM 5621 C C . TRP B 1 380 ? 27.582 5.818 -34.620 1.00 26.97 339 TRP B C 1
ATOM 5622 O O . TRP B 1 380 ? 28.680 6.380 -34.523 1.00 29.38 339 TRP B O 1
ATOM 5633 N N . LYS B 1 381 ? 27.342 4.613 -34.090 1.00 26.05 340 LYS B N 1
ATOM 5634 C CA . LYS B 1 381 ? 28.423 3.850 -33.477 1.00 29.34 340 LYS B CA 1
ATOM 5635 C C . LYS B 1 381 ? 29.570 3.600 -34.447 1.00 40.40 340 LYS B C 1
ATOM 5636 O O . LYS B 1 381 ? 30.707 3.416 -34.002 1.00 35.65 340 LYS B O 1
ATOM 5642 N N . TYR B 1 382 ? 29.303 3.593 -35.756 1.00 33.12 341 TYR B N 1
ATOM 5643 C CA . TYR B 1 382 ? 30.332 3.324 -36.754 1.00 37.09 341 TYR B CA 1
ATOM 5644 C C . TYR B 1 382 ? 30.772 4.546 -37.540 1.00 36.73 341 TYR B C 1
ATOM 5645 O O . TYR B 1 382 ? 31.919 4.591 -37.989 1.00 44.35 341 TYR B O 1
ATOM 5654 N N . THR B 1 383 ? 29.904 5.541 -37.718 1.00 32.43 342 THR B N 1
ATOM 5655 C CA . THR B 1 383 ? 30.249 6.702 -38.525 1.00 35.44 342 THR B CA 1
ATOM 5656 C C . THR B 1 383 ? 30.715 7.897 -37.704 1.00 40.88 342 THR B C 1
ATOM 5657 O O . THR B 1 383 ? 31.124 8.903 -38.289 1.00 43.57 342 THR B O 1
ATOM 5661 N N . THR B 1 384 ? 30.657 7.826 -36.376 1.00 42.12 343 THR B N 1
ATOM 5662 C CA . THR B 1 384 ? 31.044 8.950 -35.534 1.00 40.91 343 THR B CA 1
ATOM 5663 C C . THR B 1 384 ? 31.984 8.481 -34.433 1.00 39.79 343 THR B C 1
ATOM 5664 O O . THR B 1 384 ? 32.078 7.289 -34.127 1.00 38.60 343 THR B O 1
ATOM 5668 N N . ARG B 1 385 ? 32.674 9.449 -33.832 1.00 37.65 344 ARG B N 1
ATOM 5669 C CA . ARG B 1 385 ? 33.515 9.203 -32.672 1.00 41.97 344 ARG B CA 1
ATOM 5670 C C . ARG B 1 385 ? 33.334 10.347 -31.687 1.00 32.63 344 ARG B C 1
ATOM 5671 O O . ARG B 1 385 ? 32.873 11.432 -32.044 1.00 37.92 344 ARG B O 1
ATOM 5679 N N . ILE B 1 386 ? 33.706 10.090 -30.437 1.00 37.04 345 ILE B N 1
ATOM 5680 C CA . ILE B 1 386 ? 33.684 11.137 -29.424 1.00 39.36 345 ILE B CA 1
ATOM 5681 C C . ILE B 1 386 ? 34.863 12.068 -29.666 1.00 41.60 345 ILE B C 1
ATOM 5682 O O . ILE B 1 386 ? 36.024 11.647 -29.604 1.00 44.80 345 ILE B O 1
ATOM 5687 N N . SER B 1 387 ? 34.566 13.335 -29.941 1.00 40.16 346 SER B N 1
ATOM 5688 C CA . SER B 1 387 ? 35.606 14.316 -30.210 1.00 38.34 346 SER B CA 1
ATOM 5689 C C . SER B 1 387 ? 36.551 14.447 -29.024 1.00 44.99 346 SER B C 1
ATOM 5690 O O . SER B 1 387 ? 36.190 14.183 -27.875 1.00 40.77 346 SER B O 1
ATOM 5693 N N . LEU B 1 388 ? 37.781 14.855 -29.311 1.00 52.28 347 LEU B N 1
ATOM 5694 C CA . LEU B 1 388 ? 38.728 15.114 -28.239 1.00 51.67 347 LEU B CA 1
ATOM 5695 C C . LEU B 1 388 ? 38.757 16.577 -27.820 1.00 45.87 347 LEU B C 1
ATOM 5696 O O . LEU B 1 388 ? 39.405 16.906 -26.821 1.00 52.72 347 LEU B O 1
ATOM 5701 N N . LYS B 1 389 ? 38.059 17.458 -28.545 1.00 41.78 348 LYS B N 1
ATOM 5702 C CA . LYS B 1 389 ? 37.994 18.831 -28.087 1.00 46.45 348 LYS B CA 1
ATOM 5703 C C . LYS B 1 389 ? 36.610 19.134 -27.525 1.00 47.47 348 LYS B C 1
ATOM 5704 O O . LYS B 1 389 ? 35.602 18.670 -28.072 1.00 41.10 348 LYS B O 1
ATOM 5710 N N . PRO B 1 390 ? 36.532 19.887 -26.433 1.00 47.30 349 PRO B N 1
ATOM 5711 C CA . PRO B 1 390 ? 35.225 20.210 -25.851 1.00 41.73 349 PRO B CA 1
ATOM 5712 C C . PRO B 1 390 ? 34.447 21.156 -26.747 1.00 39.51 349 PRO B C 1
ATOM 5713 O O . PRO B 1 390 ? 35.006 21.892 -27.563 1.00 38.13 349 PRO B O 1
ATOM 5717 N N . SER B 1 391 ? 33.128 21.120 -26.592 1.00 33.69 350 SER B N 1
ATOM 5718 C CA . SER B 1 391 ? 32.227 21.924 -27.402 1.00 35.71 350 SER B CA 1
ATOM 5719 C C . SER B 1 391 ? 31.449 22.880 -26.514 1.00 36.76 350 SER B C 1
ATOM 5720 O O . SER B 1 391 ? 30.847 22.461 -25.516 1.00 33.26 350 SER B O 1
ATOM 5723 N N . GLU B 1 392 ? 31.449 24.160 -26.893 1.00 36.78 351 GLU B N 1
ATOM 5724 C CA . GLU B 1 392 ? 30.669 25.156 -26.168 1.00 44.77 351 GLU B CA 1
ATOM 5725 C C . GLU B 1 392 ? 29.175 24.883 -26.263 1.00 41.45 351 GLU B C 1
ATOM 5726 O O . GLU B 1 392 ? 28.419 25.271 -25.367 1.00 41.58 351 GLU B O 1
ATOM 5732 N N . ALA B 1 393 ? 28.732 24.223 -27.336 1.00 38.68 352 ALA B N 1
ATOM 5733 C CA . ALA B 1 393 ? 27.311 23.953 -27.514 1.00 38.79 352 ALA B CA 1
ATOM 5734 C C . ALA B 1 393 ? 26.769 22.945 -26.503 1.00 39.79 352 ALA B C 1
ATOM 5735 O O . ALA B 1 393 ? 25.550 22.879 -26.311 1.00 41.10 352 ALA B O 1
ATOM 5737 N N . ILE B 1 394 ? 27.631 22.160 -25.853 1.00 33.48 353 ILE B N 1
ATOM 5738 C CA . ILE B 1 394 ? 27.162 21.263 -24.800 1.00 33.54 353 ILE B CA 1
ATOM 5739 C C . ILE B 1 394 ? 27.941 21.519 -23.516 1.00 32.28 353 ILE B C 1
ATOM 5740 O O . ILE B 1 394 ? 28.259 20.586 -22.767 1.00 28.71 353 ILE B O 1
ATOM 5745 N N . GLY B 1 395 ? 28.238 22.788 -23.248 1.00 34.35 354 GLY B N 1
ATOM 5746 C CA . GLY B 1 395 ? 28.797 23.175 -21.964 1.00 31.67 354 GLY B CA 1
ATOM 5747 C C . GLY B 1 395 ? 30.144 22.564 -21.656 1.00 30.15 354 GLY B C 1
ATOM 5748 O O . GLY B 1 395 ? 30.451 22.316 -20.485 1.00 35.32 354 GLY B O 1
ATOM 5749 N N . GLY B 1 396 ? 30.959 22.308 -22.675 1.00 32.15 355 GLY B N 1
ATOM 5750 C CA . GLY B 1 396 ? 32.277 21.756 -22.450 1.00 29.87 355 GLY B CA 1
ATOM 5751 C C . GLY B 1 396 ? 32.371 20.248 -22.462 1.00 33.68 355 GLY B C 1
ATOM 5752 O O . GLY B 1 396 ? 33.463 19.714 -22.231 1.00 33.01 355 GLY B O 1
ATOM 5753 N N . LEU B 1 397 ? 31.270 19.538 -22.704 1.00 28.38 356 LEU B N 1
ATOM 5754 C CA . LEU B 1 397 ? 31.360 18.103 -22.914 1.00 27.74 356 LEU B CA 1
ATOM 5755 C C . LEU B 1 397 ? 31.831 17.826 -24.343 1.00 28.11 356 LEU B C 1
ATOM 5756 O O . LEU B 1 397 ? 32.004 18.741 -25.150 1.00 30.55 356 LEU B O 1
ATOM 5761 N N . TYR B 1 398 ? 32.049 16.548 -24.659 1.00 28.85 357 TYR B N 1
ATOM 5762 C CA . TYR B 1 398 ? 32.668 16.182 -25.936 1.00 29.15 357 TYR B CA 1
ATOM 5763 C C . TYR B 1 398 ? 31.623 15.715 -26.935 1.00 30.96 357 TYR B C 1
ATOM 5764 O O . TYR B 1 398 ? 30.893 14.752 -26.650 1.00 30.01 357 TYR B O 1
ATOM 5773 N N . PRO B 1 399 ? 31.523 16.341 -28.106 1.00 34.38 358 PRO B N 1
ATOM 5774 C CA . PRO B 1 399 ? 30.456 16.013 -29.052 1.00 30.39 358 PRO B CA 1
ATOM 5775 C C . PRO B 1 399 ? 30.797 14.826 -29.939 1.00 32.91 358 PRO B C 1
ATOM 5776 O O . PRO B 1 399 ? 31.950 14.411 -30.061 1.00 33.92 358 PRO B O 1
ATOM 5780 N N . LEU B 1 400 ? 29.751 14.281 -30.558 1.00 34.66 359 LEU B N 1
ATOM 5781 C CA . LEU B 1 400 ? 29.935 13.339 -31.655 1.00 41.06 359 LEU B CA 1
ATOM 5782 C C . LEU B 1 400 ? 30.454 14.075 -32.885 1.00 33.89 359 LEU B C 1
ATOM 5783 O O . LEU B 1 400 ? 29.876 15.081 -33.305 1.00 46.86 359 LEU B O 1
ATOM 5788 N N . ILE B 1 401 ? 31.546 13.576 -33.463 1.00 40.89 360 ILE B N 1
ATOM 5789 C CA . ILE B 1 401 ? 32.088 14.139 -34.693 1.00 44.28 360 ILE B CA 1
ATOM 5790 C C . ILE B 1 401 ? 32.280 13.022 -35.710 1.00 49.09 360 ILE B C 1
ATOM 5791 O O . ILE B 1 401 ? 32.428 11.848 -35.362 1.00 39.29 360 ILE B O 1
ATOM 5796 N N . SER B 1 402 ? 32.294 13.412 -36.984 1.00 51.45 361 SER B N 1
ATOM 5797 C CA . SER B 1 402 ? 32.392 12.456 -38.077 1.00 54.85 361 SER B CA 1
ATOM 5798 C C . SER B 1 402 ? 33.661 11.616 -37.957 1.00 50.88 361 SER B C 1
ATOM 5799 O O . SER B 1 402 ? 34.608 11.964 -37.249 1.00 54.32 361 SER B O 1
ATOM 5802 N N . LEU B 1 403 ? 33.671 10.490 -38.671 1.00 59.59 362 LEU B N 1
ATOM 5803 C CA . LEU B 1 403 ? 34.835 9.615 -38.645 1.00 60.29 362 LEU B CA 1
ATOM 5804 C C . LEU B 1 403 ? 36.051 10.289 -39.263 1.00 64.23 362 LEU B C 1
ATOM 5805 O O . LEU B 1 403 ? 37.172 10.114 -38.774 1.00 63.78 362 LEU B O 1
ATOM 5810 N N . GLU B 1 404 ? 35.849 11.068 -40.332 1.00 62.88 363 GLU B N 1
ATOM 5811 C CA . GLU B 1 404 ? 36.965 11.796 -40.927 1.00 62.35 363 GLU B CA 1
ATOM 5812 C C . GLU B 1 404 ? 37.592 12.760 -39.928 1.00 65.30 363 GLU B C 1
ATOM 5813 O O . GLU B 1 404 ? 38.814 12.886 -39.876 1.00 68.76 363 GLU B O 1
ATOM 5815 N N . GLU B 1 405 ? 36.789 13.443 -39.120 1.00 62.08 364 GLU B N 1
ATOM 5816 C CA . GLU B 1 405 ? 37.329 14.468 -38.233 1.00 57.41 364 GLU B CA 1
ATOM 5817 C C . GLU B 1 405 ? 38.108 13.860 -37.073 1.00 52.63 364 GLU B C 1
ATOM 5818 O O . GLU B 1 405 ? 39.119 14.424 -36.649 1.00 59.75 364 GLU B O 1
ATOM 5824 N N . TYR B 1 406 ? 37.663 12.717 -36.543 1.00 56.60 365 TYR B N 1
ATOM 5825 C CA . TYR B 1 406 ? 38.439 12.036 -35.513 1.00 54.84 365 TYR B CA 1
ATOM 5826 C C . TYR B 1 406 ? 39.776 11.549 -36.044 1.00 64.00 365 TYR B C 1
ATOM 5827 O O . TYR B 1 406 ? 40.711 11.362 -35.258 1.00 64.34 365 TYR B O 1
ATOM 5836 N N . ARG B 1 407 ? 39.885 11.343 -37.359 1.00 63.27 366 ARG B N 1
ATOM 5837 C CA . ARG B 1 407 ? 41.148 10.916 -37.953 1.00 59.90 366 ARG B CA 1
ATOM 5838 C C . ARG B 1 407 ? 42.210 12.009 -37.846 1.00 60.90 366 ARG B C 1
ATOM 5839 O O . ARG B 1 407 ? 43.339 11.751 -37.413 1.00 66.30 366 ARG B O 1
ATOM 5841 N N . LEU B 1 408 ? 41.864 13.239 -38.229 1.00 63.44 367 LEU B N 1
ATOM 5842 C CA . LEU B 1 408 ? 42.845 14.322 -38.225 1.00 60.31 367 LEU B CA 1
ATOM 5843 C C . LEU B 1 408 ? 43.210 14.764 -36.808 1.00 66.14 367 LEU B C 1
ATOM 5844 O O . LEU B 1 408 ? 44.365 15.132 -36.549 1.00 64.97 367 LEU B O 1
ATOM 5849 N N . GLN B 1 409 ? 42.246 14.744 -35.885 1.00 67.03 368 GLN B N 1
ATOM 5850 C CA . GLN B 1 409 ? 42.504 15.119 -34.494 1.00 60.19 368 GLN B CA 1
ATOM 5851 C C . GLN B 1 409 ? 43.644 14.295 -33.897 1.00 51.90 368 GLN B C 1
ATOM 5852 O O . GLN B 1 409 ? 43.861 13.147 -34.284 1.00 61.84 368 GLN B O 1
ATOM 5858 N N . GLU C 2 3 ? 7.798 -31.691 -39.258 1.00 36.46 157 GLU C N 1
ATOM 5859 C CA . GLU C 2 3 ? 6.891 -30.641 -39.704 1.00 35.25 157 GLU C CA 1
ATOM 5860 C C . GLU C 2 3 ? 7.557 -29.274 -39.565 1.00 34.47 157 GLU C C 1
ATOM 5861 O O . GLU C 2 3 ? 6.904 -28.234 -39.641 1.00 37.93 157 GLU C O 1
ATOM 5867 N N . LEU C 2 4 ? 8.871 -29.280 -39.372 1.00 29.75 158 LEU C N 1
ATOM 5868 C CA . LEU C 2 4 ? 9.603 -28.041 -39.164 1.00 25.61 158 LEU C CA 1
ATOM 5869 C C . LEU C 2 4 ? 10.088 -27.410 -40.464 1.00 26.25 158 LEU C C 1
ATOM 5870 O O . LEU C 2 4 ? 10.589 -26.280 -40.435 1.00 32.15 158 LEU C O 1
ATOM 5875 N N . GLY C 2 5 ? 9.947 -28.099 -41.591 1.00 25.80 159 GLY C N 1
ATOM 5876 C CA . GLY C 2 5 ? 10.499 -27.607 -42.843 1.00 27.00 159 GLY C CA 1
ATOM 5877 C C . GLY C 2 5 ? 9.644 -26.573 -43.552 1.00 26.42 159 GLY C C 1
ATOM 5878 O O . GLY C 2 5 ? 8.577 -26.189 -43.075 1.00 20.60 159 GLY C O 1
ATOM 5889 N N . PRO C 2 7 ? 6.935 -25.056 -45.924 1.00 21.31 161 PRO C N 1
ATOM 5890 C CA . PRO C 2 7 ? 5.619 -25.577 -46.303 1.00 23.53 161 PRO C CA 1
ATOM 5891 C C . PRO C 2 7 ? 5.503 -25.777 -47.808 1.00 25.97 161 PRO C C 1
ATOM 5892 O O . PRO C 2 7 ? 6.216 -25.115 -48.558 1.00 20.41 161 PRO C O 1
ATOM 5896 N N . LEU C 2 8 ? 4.605 -26.664 -48.229 1.00 22.04 162 LEU C N 1
ATOM 5897 C CA . LEU C 2 8 ? 4.474 -27.076 -49.624 1.00 23.07 162 LEU C CA 1
ATOM 5898 C C . LEU C 2 8 ? 3.383 -26.273 -50.322 1.00 22.19 162 LEU C C 1
ATOM 5899 O O . LEU C 2 8 ? 2.258 -26.180 -49.818 1.00 23.28 162 LEU C O 1
ATOM 5904 N N . LYS C 2 9 ? 3.711 -25.691 -51.479 1.00 25.58 163 LYS C N 1
ATOM 5905 C CA . LYS C 2 9 ? 2.698 -25.010 -52.278 1.00 23.29 163 LYS C CA 1
ATOM 5906 C C . LYS C 2 9 ? 1.877 -26.046 -53.032 1.00 27.30 163 LYS C C 1
ATOM 5907 O O . LYS C 2 9 ? 2.437 -26.950 -53.660 1.00 27.71 163 LYS C O 1
ATOM 5913 N N . LYS C 2 10 ? 0.557 -25.919 -52.964 1.00 30.51 164 LYS C N 1
ATOM 5914 C CA . LYS C 2 10 ? -0.329 -26.884 -53.601 1.00 34.02 164 LYS C CA 1
ATOM 5915 C C . LYS C 2 10 ? -1.748 -26.346 -53.716 1.00 40.68 164 LYS C C 1
ATOM 5916 O O . LYS C 2 10 ? -2.620 -27.004 -54.288 1.00 47.00 164 LYS C O 1
#

Solvent-accessible surface area: 30088 Å² total

B-factor: mean 27.72, std 12.39, range [11.55, 79.04]

Nearest PDB structures (foldseek):
  5xw5-assembly1_A  TM=1.003E+00  e=5.603E-81  Saccharomyces cerevisiae S288C
  5xw4-assembly1_A  TM=1.000E+00  e=1.854E-78  Saccharomyces cerevisiae S288C
  6g85-assembly1_A  TM=9.957E-01  e=4.976E-75  Saccharomyces cerevisiae S288C
  6g86-assembly1_A  TM=1.000E+00  e=2.993E-74  Saccharomyces cerevisiae
  5xw5-assembly2_B  TM=9.862E-01  e=3.179E-72  Saccharomyces cerevisiae S288C

Organism: Saccharomyces cerevisiae (strain ATCC 204508 / S288c) (NCBI:txid559292)

Sequence (733 aa):
IPTTENLRRSVYLDNTIEFLRGRVYLGAYDYTPEDTDELVFFTVEDAIFYNSFHLDFGPMNIGHLYRFAVIFHEILNDPENANKAVVFYSSASTRQRANAACMLCCYMILVQAWTPHQVLQPLAQVDPPFMPFRDAGYSNADFEITIQDVVYGVWRAKEKGLIDLHSFNLESYEKYEHVEFGDFNVLTPDFIAFASPQEDLNQPFKSVLNFFANNNVQLVVRLNSHLYNKKHFEDIGIQHLDLIFEDGTCPDLSIVKNFVGAAETIIKRGGKIAVHSKAGLGRTGCLIGAHLIYTYGFTANECIGFLRFIRPGMVVGPQQHWLYLHQNDFREWKYTTRISLKPSEAIGGLYPLISLEEYRLQQGSMNTIEFLRGRVYLGAYDYTPEDTDELVFFTVEDAIFYNSFHLDFGPMNIGHLYRFAVIFHEILNDPENANKAVVFYSSASTRQRANAACMLCCYMILVQAWTPHQVLQPLAQVDPPFMPFRDAGYSNADFEITIQDVVYGVWRAKEKGLIDLHSFNLESYEKYEHVEFGDFNVLTPDFIAFASPQEDHPKGYLATKSSHLNQPFKSVLNFFANNNVQLVVRLNSHLYNKKHFEDIGIQHLDLIFEDGTCPDLSIVKNFVGAAETIIKRGGKIAVHSKAGLGRTGCLIGAHLIYTYGFTANECIGFLRFIRPGMVVGPQQHWLYLHQNDFREWKYTTRISLKPSEAIGGLYPLISLEEYRLQELGPLKK

Secondary structure (DSSP, 8-state):
-------------TTEEEEETTTEEEEE-SS-PPP-SSEEEE--TTT-----SSS------HHHHHHHHHHHHHHHT-GGGTT-EEEEEE-SSHHHHHHHHHHHHHHHHHHS---HHHHHGGGTT-SSPPPPB--SSSSPP---B-HHHHHHHHHHHHHTTS--TTT--HHHHHHHTSGGGT-EEEEETTEEEEEPP-----HHHHHHHHHHHHTTEEEEEE-S---S-THHHHTTT-EEEE----TTSPPPHHHHHHHHHHHHHHHHTT-EEEEEESSSSSHHHHHHHHHHHHHH---HHHHHHHHHHHSTT-S-THHHHHHHHHHHHHHHHHHHEEE-SS-BGGGTTBPPEEEHHHHHH-/-----EEEEETTTEEEEE-SS-PPP-SSEEEE--TTTS----SSS------HHHHHHHHHHHHHHHH-GGGTTSEEEEEE-SSHHHHHHHHHHHHHHHHHHS---HHHHHGGGTT-SSPPPPB--SSSSPP---B-HHHHHHHHHHHHHTTS--TTT--HHHHHHHTSGGGTSEEE-SSSEEEEEPP----TT-S--TTS----HHHHHHHHHHHHTTEEEEEE-S---S-THHHHTTT-EEEE----TT----HHHHHHHHHHHHHHHHTT-EEEEEESSSSHHHHHHHHHHHHHHH---HHHHHHHHHHHSTT-S-THHHHHHHHHHHHHHHHHHHEEE-SS--GGGTT-PPEEEHHHHHH-/-------

Foldseek 3Di:
DDDFPQDPAADDDPQKFDLDGQAEIEHAAQDDDDADQAEDEDECPVPQADDALAPFGDQAAPLSLLVVVVVVRVQRPDPSCVRHHYYYYYYHDLARSQNSLLSVLLCCVQPNVDDLVSSCVRQPPDPPHHDFGFFRDDDDTDDGFGSSLLSVLSNLCVVVVFDHSVPDDSVVLVVCCDVQQFNWFDQGLAEIFTADQADCVGRNVVNVLVCCLVSFAQEEEEAEDDRDDCVSNVVSPHHYAYLYDDPPDADDVVSLQQLLQQSVQQVVVPGHYYYYYNGSAANVLLNVLLNCCQVRVRQLSSSLSSRCNSPNRHHHDCSSVVCNVCSVVSNCLNPFWDFAPFFDVNGPRTTGIDGPVVRVVD/DAAVVWFDQDPRAEIEHAAPDDDDADQAEDEDECPVPQADDALEPFGDQRAPLSLLVVVVVVVVQCPPPSGVHYHYYYYYHDDLARSQNSLLSVLLCCVQPVVDALVSSCVRQPPDPVHHDFGFFRDDDDTDDGFGSSLLSNLSNLCVVVVFDHSVPDDSVVLVVCCDVLQFNWFDQGLAEIFTADAAQDQPPDDPPVVDDRGHRNVVNVLVVCLVSQAAEEEEAEDDRDDCVSNVVSRHHYAYLYDDPPDADDVVSLQLLLQLSVQSVVVVGHYYYYYNGSAAHVLLNVLLNCCQVRVRQLSSSLSSSCNSPNRHHHDCSSVVCNVC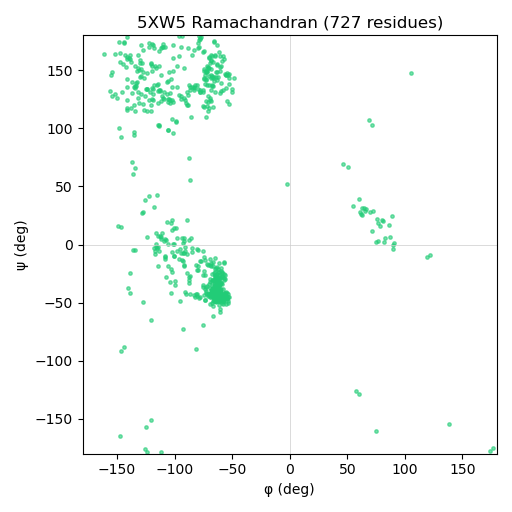SVVSNCLVPFWDFDPFFDVNGPGGTTTDGPVVNVVD/DPPDDDD

GO terms:
  GO:0004721 phosphoprotein phosphatase activity (F, IDA)
  GO:0004722 protein serine/threonine phosphatase activity (F, IDA)
  GO:0044732 mitotic spindle pole body (C, IDA)
  GO:0071958 new mitotic spindle pole body (C, IDA)
  GO:0005634 nucleus (C, IDA)
  GO:0005730 nucleolus (C, IDA)
  GO:0005737 cytoplasm (C, IDA)
  GO:0005816 spindle pole body (C, IDA)
  GO:0005935 cellular bud neck (C, IDA)
  GO:0010508 positive regulation of autophagy (P, IDA)
  GO:0030869 RENT complex (C, IDA)
  GO:0140013 meiotic nuclear division (P, IDA)
  GO:1903501 positive regulation of mitotic actomyosin contractile ring assembly (P, IGI)
  GO:0005634 nucleus (C, HDA)
  GO:0005737 cytoplasm (C, IMP)
  GO:0016479 negative regulation of transcription by RNA polymerase I (P, IMP)
  GO:2000786 positive regulation of autophagosome assembly (P, IMP)
  GO:1903501 positive regulation of mitotic actomyosin contractile ring assembly (P, IMP)
  GO:0032467 positive regulation of cytokinesis (P, IMP)
  GO:0051229 meiotic spindle disassembly (P, IMP)

Radius of gyration: 27.96 Å; Cα contacts (8 Å, |Δi|>4): 1424; chains: 3; bounding box: 74×76×77 Å

InterPro domains:
  IPR000340 Dual specificity phosphatase, catalytic domain [PF00782] (199-334)
  IPR000387 Tyrosine-specific protein phosphatases domain [PS50056] (263-328)
  IPR003595 Protein-tyrosine phosphatase, catalytic [SM00404] (240-334)
  IPR016130 Protein-tyrosine phosphatase, active site [PS00383] (281-291)
  IPR020422 Dual specificity protein phosphatase domain [PS50054] (190-342)
  IPR020422 Dual specificity protein phosphatase domain [SM00195] (190-335)
  IPR029021 Protein-tyrosine phosphatase-like [G3DSA:3.90.190.10] (2-151)
  IPR029021 Protein-tyrosine phosphatase-like [G3DSA:3.90.190.10] (173-346)
  IPR029021 Protein-tyrosine phosphatase-like [SSF52799] (7-159)
  IPR029021 Protein-tyrosine phosphatase-like [SSF52799] (167-329)
  IPR029260 Dual specificity/tyrosine protein phosphatase, N-terminal [PF14671] (12-151)
  IPR029260 Dual specificity/tyrosine protein phosphatase, N-terminal [cd17657] (9-152)
  IPR044506 Dual-specificity phosphatase CDC14, C-terminal [cd14499] (161-340)
  IPR050561 Protein Tyrosine Phosphatase [PTHR23339] (81-438)